Protein AF-A0A914WJ78-F1 (afdb_monomer_lite)

Sequence (385 aa):
MDYSAAFVPPYPIHLLKKVMAENLYALHQWLPALVMNLEGTVSNLEKRKKQIFIEKQQFTELQKCCQISENNERMIDTTLQELTLSYKSTSKEVSDLIKYLHLLRTSLNQGISCPTSEPTILLKLRDLWSNLLHLWRELVANSLLVSVQPSPIVQKDKSIETEVQLLIDAAIALPIIRCRIVNVCDVDALQSGRTTCGQLQSQGRIENDETPLIVKDGVLVSQQYDEKEKHLLLKHIGTRKKSNTAERSLVTELKCVILYEVIPSEDLHRALLGYTETIWAVSLPVVLITHGKQMIDALSTIIWDRAFGDTKQVDWSSLADLLKKTFAYVTGSAKRTLTDQDLQYLRGKLNGNGQTYSYAQFAKVNTWLEAKSRLIIKAAGNCAV

Organism: NCBI:txid2011161

pLDDT: mean 76.94, std 17.18, range [27.39, 95.69]

Secondary structure (DSSP, 8-state):
--GGGS----S-HHHHHHHHHHTHHHHHHHHHHHHHHHHHHHHHHHHHHHHHHHHHHHHHHHHHHHTTT---HHHHHHHHHHHHHHHHHHHHHHHHHHHHHHHHHHHHHTT---S---HHHHHHHHHHHHHHHHHHHHHHHT-EEEEEPPPSEEETTSEE--EEEE-S--TT--PEEEEEEEEHHHHHHHHTTSS-GGGPPPSEEEES-EEE-EEETTEEEEES--TTS--EEEEEEPPPP--SSS----GGG-EEEEEEEEEPPHHHHHHTTS--SPPEEEPSPEEEESSGGGHHHHHHHHHHHHHHTT-SEEEHHHHHHHHHHHHHHHHT-SS-PPPHHHHHHHHHHS---SSEEEHIIIIISTHHHHHHHHHHHHHHTTS--

Structure (mmCIF, N/CA/C/O backbone):
data_AF-A0A914WJ78-F1
#
_entry.id   AF-A0A914WJ78-F1
#
loop_
_atom_site.group_PDB
_atom_site.id
_atom_site.type_symbol
_atom_site.label_atom_id
_atom_site.label_alt_id
_atom_site.label_comp_id
_atom_site.label_asym_id
_atom_site.label_entity_id
_atom_site.label_seq_id
_atom_site.pdbx_PDB_ins_code
_atom_site.Cartn_x
_atom_site.Cartn_y
_atom_site.Cartn_z
_atom_site.occupancy
_atom_site.B_iso_or_equiv
_atom_site.auth_seq_id
_atom_site.auth_comp_id
_atom_site.auth_asym_id
_atom_site.auth_atom_id
_atom_site.pdbx_PDB_model_num
ATOM 1 N N . MET A 1 1 ? 16.212 -17.387 -23.288 1.00 30.89 1 MET A N 1
ATOM 2 C CA . MET A 1 1 ? 14.774 -17.155 -23.523 1.00 30.89 1 MET A CA 1
ATOM 3 C C . MET A 1 1 ? 14.672 -16.113 -24.615 1.00 30.89 1 MET A C 1
ATOM 5 O O . MET A 1 1 ? 15.115 -14.989 -24.403 1.00 30.89 1 MET A O 1
ATOM 9 N N . ASP A 1 2 ? 14.242 -16.533 -25.802 1.00 27.67 2 ASP A N 1
ATOM 10 C CA . ASP A 1 2 ? 14.119 -15.667 -26.972 1.00 27.67 2 ASP A CA 1
ATOM 11 C C . ASP A 1 2 ? 12.937 -14.712 -26.789 1.00 27.67 2 ASP A C 1
ATOM 13 O O . ASP A 1 2 ? 11.779 -15.093 -26.915 1.00 27.67 2 ASP A O 1
ATOM 17 N N . TYR A 1 3 ? 13.243 -13.447 -26.507 1.00 37.78 3 TYR A N 1
ATOM 18 C CA . TYR A 1 3 ? 12.277 -12.344 -26.478 1.00 37.78 3 TYR A CA 1
ATOM 19 C C . TYR A 1 3 ? 11.818 -11.922 -27.894 1.00 37.78 3 TYR A C 1
ATOM 21 O O . TYR A 1 3 ? 11.124 -10.919 -28.040 1.00 37.78 3 TYR A O 1
ATOM 29 N N . SER A 1 4 ? 12.215 -12.650 -28.949 1.00 35.28 4 SER A N 1
ATOM 30 C CA . SER A 1 4 ? 12.013 -12.251 -30.352 1.00 35.28 4 SER A CA 1
ATOM 31 C C . SER A 1 4 ? 10.565 -12.375 -30.833 1.00 35.28 4 SER A C 1
ATOM 33 O O . SER A 1 4 ? 10.175 -11.669 -31.756 1.00 35.28 4 SER A O 1
ATOM 35 N N . ALA A 1 5 ? 9.751 -13.228 -30.204 1.00 37.62 5 ALA A N 1
ATOM 36 C CA . ALA A 1 5 ? 8.389 -13.497 -30.666 1.00 37.62 5 ALA A CA 1
ATOM 37 C C . ALA A 1 5 ? 7.356 -12.438 -30.231 1.00 37.62 5 ALA A C 1
ATOM 39 O O . ALA A 1 5 ? 6.292 -12.343 -30.835 1.00 37.62 5 ALA A O 1
ATOM 40 N N . ALA A 1 6 ? 7.650 -11.631 -29.204 1.00 39.88 6 ALA A N 1
ATOM 41 C CA . ALA A 1 6 ? 6.710 -10.638 -28.665 1.00 39.88 6 ALA A CA 1
ATOM 42 C C . ALA A 1 6 ? 6.881 -9.230 -29.268 1.00 39.88 6 ALA A C 1
ATOM 44 O O . ALA A 1 6 ? 6.073 -8.343 -29.002 1.00 39.88 6 ALA A O 1
ATOM 45 N N . PHE A 1 7 ? 7.925 -9.016 -30.071 1.00 43.12 7 PHE A N 1
ATOM 46 C CA . PHE A 1 7 ? 8.308 -7.709 -30.596 1.00 43.12 7 PHE A CA 1
ATOM 47 C C . PHE A 1 7 ? 8.312 -7.753 -32.128 1.00 43.12 7 PHE A C 1
ATOM 49 O O . PHE A 1 7 ? 9.328 -8.046 -32.752 1.00 43.12 7 PHE A O 1
ATOM 56 N N . VAL A 1 8 ? 7.169 -7.464 -32.752 1.00 36.94 8 VAL A N 1
ATOM 57 C CA . VAL A 1 8 ? 7.116 -7.156 -34.190 1.00 36.94 8 VAL A CA 1
ATOM 58 C C . VAL A 1 8 ? 7.120 -5.630 -34.321 1.00 36.94 8 VAL A C 1
ATOM 60 O O . VAL A 1 8 ? 6.071 -5.008 -34.157 1.00 36.94 8 VAL A O 1
ATOM 63 N N . PRO A 1 9 ? 8.278 -4.973 -34.532 1.00 38.31 9 PRO A N 1
ATOM 64 C CA . PRO A 1 9 ? 8.302 -3.530 -34.725 1.00 38.31 9 PRO A CA 1
ATOM 65 C C . PRO A 1 9 ? 7.653 -3.161 -36.075 1.00 38.31 9 PRO A C 1
ATOM 67 O O . PRO A 1 9 ? 7.908 -3.834 -37.074 1.00 38.31 9 PRO A O 1
ATOM 70 N N . PRO A 1 10 ? 6.875 -2.064 -36.152 1.00 41.25 10 PRO A N 1
ATOM 71 C CA . PRO A 1 10 ? 6.220 -1.620 -37.387 1.00 41.25 10 PRO A CA 1
ATOM 72 C C . PRO A 1 10 ? 7.171 -0.894 -38.355 1.00 41.25 10 PRO A C 1
ATOM 74 O O . PRO A 1 10 ? 6.747 -0.431 -39.412 1.00 41.25 10 PRO A O 1
ATOM 77 N N . TYR A 1 11 ? 8.450 -0.741 -38.003 1.00 45.53 11 TYR A N 1
ATOM 78 C CA . TYR A 1 11 ? 9.374 0.092 -38.764 1.00 45.53 11 TYR A CA 1
ATOM 79 C C . TYR A 1 11 ? 10.111 -0.695 -39.851 1.00 45.53 11 TYR A C 1
ATOM 81 O O . TYR A 1 11 ? 10.552 -1.822 -39.610 1.00 45.53 11 TYR A O 1
ATOM 89 N N . PRO A 1 12 ? 10.325 -0.096 -41.037 1.00 45.78 12 PRO A N 1
ATOM 90 C CA . PRO A 1 12 ? 11.118 -0.696 -42.097 1.00 45.78 12 PRO A CA 1
ATOM 91 C C . PRO A 1 12 ? 12.593 -0.785 -41.672 1.00 45.78 12 PRO A C 1
ATOM 93 O O . PRO A 1 12 ? 13.399 0.099 -41.955 1.00 45.78 12 PRO A O 1
ATOM 96 N N . ILE A 1 13 ? 12.964 -1.885 -41.007 1.00 49.53 13 ILE A N 1
ATOM 97 C CA . ILE A 1 13 ? 14.334 -2.213 -40.560 1.00 49.53 13 ILE A CA 1
ATOM 98 C C . ILE A 1 13 ? 15.355 -2.061 -41.708 1.00 49.53 13 ILE A C 1
ATOM 100 O O . ILE A 1 13 ? 16.508 -1.702 -41.485 1.00 49.53 13 ILE A O 1
ATOM 104 N N . HIS A 1 14 ? 14.928 -2.271 -42.956 1.00 50.38 14 HIS A N 1
ATOM 105 C CA . HIS A 1 14 ? 15.750 -2.097 -44.154 1.00 50.38 14 HIS A CA 1
ATOM 106 C C . HIS A 1 14 ? 16.167 -0.637 -44.427 1.00 50.38 14 HIS A C 1
ATOM 108 O O . HIS A 1 14 ? 17.279 -0.412 -44.903 1.00 50.38 14 HIS A O 1
ATOM 114 N N . LEU A 1 15 ? 15.329 0.354 -44.095 1.00 48.84 15 LEU A N 1
ATOM 115 C CA . LEU A 1 15 ? 15.674 1.776 -44.228 1.00 48.84 15 LEU A CA 1
ATOM 116 C C . LEU A 1 15 ? 16.717 2.183 -43.178 1.00 48.84 15 LEU A C 1
ATOM 118 O O . LEU A 1 15 ? 17.685 2.868 -43.501 1.00 48.84 15 LEU A O 1
ATOM 122 N N . LEU A 1 16 ? 16.554 1.699 -41.940 1.00 52.62 16 LEU A N 1
ATOM 123 C CA . LEU A 1 16 ? 17.506 1.932 -40.850 1.00 52.62 16 LEU A CA 1
ATOM 124 C C . LEU A 1 16 ? 18.882 1.328 -41.175 1.00 52.62 16 LEU A C 1
ATOM 126 O O . LEU A 1 16 ? 19.903 1.977 -40.965 1.00 52.62 16 LEU A O 1
ATOM 130 N N . LYS A 1 17 ? 18.910 0.124 -41.768 1.00 53.97 17 LYS A N 1
ATOM 131 C CA . LYS A 1 17 ? 20.141 -0.532 -42.244 1.00 53.97 17 LYS A CA 1
ATOM 132 C C . LYS A 1 17 ? 20.901 0.319 -43.263 1.00 53.97 17 LYS A C 1
ATOM 134 O O . LYS A 1 17 ? 22.114 0.453 -43.140 1.00 53.97 17 LYS A O 1
ATOM 139 N N . LYS A 1 18 ? 20.201 0.908 -44.238 1.00 53.16 18 LYS A N 1
ATOM 140 C CA . LYS A 1 18 ? 20.818 1.750 -45.274 1.00 53.16 18 LYS A CA 1
ATOM 141 C C . LYS A 1 18 ? 21.421 3.031 -44.680 1.00 53.16 18 LYS A C 1
ATOM 143 O O . LYS A 1 18 ? 22.587 3.323 -44.921 1.00 53.16 18 LYS A O 1
ATOM 148 N N . VAL A 1 19 ? 20.668 3.722 -43.821 1.00 56.31 19 VAL A N 1
ATOM 149 C CA . VAL A 1 19 ? 21.112 4.966 -43.163 1.00 56.31 19 VAL A CA 1
ATOM 150 C C . VAL A 1 19 ? 22.275 4.727 -42.190 1.00 56.31 19 VAL A C 1
ATOM 152 O O . VAL A 1 19 ? 23.184 5.552 -42.107 1.00 56.31 19 VAL A O 1
ATOM 155 N N . MET A 1 20 ? 22.279 3.604 -41.464 1.00 58.72 20 MET A N 1
ATOM 156 C CA . MET A 1 20 ? 23.360 3.260 -40.532 1.00 58.72 20 MET A CA 1
ATOM 157 C C . MET A 1 20 ? 24.639 2.800 -41.245 1.00 58.72 20 MET A C 1
ATOM 159 O O . MET A 1 20 ? 25.729 3.134 -40.786 1.00 58.72 20 MET A O 1
ATOM 163 N N . ALA A 1 21 ? 24.525 2.072 -42.361 1.00 58.44 21 ALA A N 1
ATOM 164 C CA . ALA A 1 21 ? 25.679 1.630 -43.148 1.00 58.44 21 ALA A CA 1
ATOM 165 C C . ALA A 1 21 ? 26.411 2.805 -43.824 1.00 58.44 21 ALA A C 1
ATOM 167 O O . ALA A 1 21 ? 27.639 2.841 -43.828 1.00 58.44 21 ALA A O 1
ATOM 168 N N . GLU A 1 22 ? 25.670 3.796 -44.330 1.00 59.53 22 GLU A N 1
ATOM 169 C CA . GLU A 1 22 ? 26.228 5.007 -44.957 1.00 59.53 22 GLU A CA 1
ATOM 170 C C . GLU A 1 22 ? 26.907 5.950 -43.937 1.00 59.53 22 GLU A C 1
ATOM 172 O O . GLU A 1 22 ? 27.736 6.772 -44.317 1.00 59.53 22 GLU A O 1
ATOM 177 N N . ASN A 1 23 ? 26.624 5.796 -42.634 1.00 64.12 23 ASN A N 1
ATOM 178 C CA . ASN A 1 23 ? 27.107 6.671 -41.555 1.00 64.12 23 ASN A CA 1
ATOM 179 C C . ASN A 1 23 ? 27.957 5.952 -40.490 1.00 64.12 23 ASN A C 1
ATOM 181 O O . ASN A 1 23 ? 28.050 6.415 -39.353 1.00 64.12 23 ASN A O 1
ATOM 185 N N . LEU A 1 24 ? 28.605 4.835 -40.834 1.00 62.66 24 LEU A N 1
ATOM 186 C CA . LEU A 1 24 ? 29.384 3.995 -39.906 1.00 62.66 24 LEU A CA 1
ATOM 187 C C . LEU A 1 24 ? 30.406 4.768 -39.045 1.00 62.66 24 LEU A C 1
ATOM 189 O O . LEU A 1 24 ? 30.524 4.505 -37.849 1.00 62.66 24 LEU A O 1
ATOM 193 N N . TYR A 1 25 ? 31.106 5.752 -39.619 1.00 61.78 25 TYR A N 1
ATOM 194 C CA . TYR A 1 25 ? 32.067 6.591 -38.886 1.00 61.78 25 TYR A CA 1
ATOM 195 C C . TYR A 1 25 ? 31.389 7.532 -37.875 1.00 61.78 25 TYR A C 1
ATOM 197 O O . TYR A 1 25 ? 31.852 7.675 -36.743 1.00 61.78 25 TYR A O 1
ATOM 205 N N . ALA A 1 26 ? 30.255 8.133 -38.248 1.00 65.75 26 ALA A N 1
ATOM 206 C CA . ALA A 1 26 ? 29.467 8.970 -37.344 1.00 65.75 26 ALA A CA 1
ATOM 207 C C . ALA A 1 26 ? 28.836 8.134 -36.217 1.00 65.75 26 ALA A C 1
ATOM 209 O O . ALA A 1 26 ? 28.814 8.555 -35.063 1.00 65.75 26 ALA A O 1
ATOM 210 N N . LEU A 1 27 ? 28.396 6.913 -36.533 1.00 66.44 27 LEU A N 1
ATOM 211 C CA . LEU A 1 27 ? 27.857 5.957 -35.568 1.00 66.44 27 LEU A CA 1
ATOM 212 C C . LEU A 1 27 ? 28.932 5.538 -34.553 1.00 66.44 27 LEU A C 1
ATOM 214 O O . LEU A 1 27 ? 28.659 5.490 -33.357 1.00 66.44 27 LEU A O 1
ATOM 218 N N . HIS A 1 28 ? 30.170 5.333 -35.011 1.00 67.44 28 HIS A N 1
ATOM 219 C CA . HIS A 1 28 ? 31.320 5.044 -34.155 1.00 67.44 28 HIS A CA 1
ATOM 220 C C . HIS A 1 28 ? 31.648 6.182 -33.178 1.00 67.44 28 HIS A C 1
ATOM 222 O O . HIS A 1 28 ? 31.895 5.928 -32.003 1.00 67.44 28 HIS A O 1
ATOM 228 N N . GLN A 1 29 ? 31.624 7.439 -33.631 1.00 69.50 29 GLN A N 1
ATOM 229 C CA . GLN A 1 29 ? 31.848 8.588 -32.745 1.00 69.50 29 GLN A CA 1
ATOM 230 C C . GLN A 1 29 ? 30.689 8.813 -31.765 1.00 69.50 29 GLN A C 1
ATOM 232 O O . GLN A 1 29 ? 30.903 9.254 -30.637 1.00 69.50 29 GLN A O 1
ATOM 237 N N . TRP A 1 30 ? 29.460 8.502 -32.178 1.00 76.06 30 TRP A N 1
ATOM 238 C CA . TRP A 1 30 ? 28.266 8.760 -31.380 1.00 76.06 30 TRP A CA 1
ATOM 239 C C . TRP A 1 30 ? 27.996 7.687 -30.317 1.00 76.06 30 TRP A C 1
ATOM 241 O O . TRP A 1 30 ? 27.476 8.003 -29.248 1.00 76.06 30 TRP A O 1
ATOM 251 N N . LEU A 1 31 ? 28.366 6.427 -30.569 1.00 76.56 31 LEU A N 1
ATOM 252 C CA . LEU A 1 31 ? 28.016 5.302 -29.698 1.00 76.56 31 LEU A CA 1
ATOM 253 C C . LEU A 1 31 ? 28.578 5.418 -28.263 1.00 76.56 31 LEU A C 1
ATOM 255 O O . LEU A 1 31 ? 27.802 5.205 -27.330 1.00 76.56 31 LEU A O 1
ATOM 259 N N . PRO A 1 32 ? 29.848 5.808 -28.024 1.00 80.06 32 PRO A N 1
ATOM 260 C CA . PRO A 1 32 ? 30.349 6.026 -26.664 1.00 80.06 32 PRO A CA 1
ATOM 261 C C . PRO A 1 32 ? 29.607 7.150 -25.928 1.00 80.06 32 PRO A C 1
ATOM 263 O O . PRO A 1 32 ? 29.279 7.006 -24.751 1.00 80.06 32 PRO A O 1
ATOM 266 N N . ALA A 1 33 ? 29.294 8.248 -26.627 1.00 80.69 33 ALA A N 1
ATOM 267 C CA . ALA A 1 33 ? 28.544 9.370 -26.064 1.00 80.69 33 ALA A CA 1
ATOM 268 C C . ALA A 1 33 ? 27.097 8.973 -25.729 1.00 80.69 33 ALA A C 1
ATOM 270 O O . ALA A 1 33 ? 26.600 9.311 -24.655 1.00 80.69 33 ALA A O 1
ATOM 271 N N . LEU A 1 34 ? 26.442 8.200 -26.604 1.00 81.62 34 LEU A N 1
ATOM 272 C CA . LEU A 1 34 ? 25.131 7.616 -26.330 1.00 81.62 34 LEU A CA 1
ATOM 273 C C . LEU A 1 34 ? 25.183 6.738 -25.076 1.00 81.62 34 LEU A C 1
ATOM 275 O O . LEU A 1 34 ? 24.328 6.879 -24.209 1.00 81.62 34 LEU A O 1
ATOM 279 N N . VAL A 1 35 ? 26.172 5.846 -24.968 1.00 82.62 35 VAL A N 1
ATOM 280 C CA . VAL A 1 35 ? 26.301 4.941 -23.817 1.00 82.62 35 VAL A CA 1
ATOM 281 C C . VAL A 1 35 ? 26.496 5.719 -22.519 1.00 82.62 35 VAL A C 1
ATOM 283 O O . VAL A 1 35 ? 25.793 5.429 -21.556 1.00 82.62 35 VAL A O 1
ATOM 286 N N . MET A 1 36 ? 27.357 6.742 -22.492 1.00 83.19 36 MET A N 1
ATOM 287 C CA . MET A 1 36 ? 27.509 7.588 -21.299 1.00 83.19 36 MET A CA 1
ATOM 288 C C . MET A 1 36 ? 26.217 8.331 -20.938 1.00 83.19 36 MET A C 1
ATOM 290 O O . MET A 1 36 ? 25.848 8.399 -19.765 1.00 83.19 36 MET A O 1
ATOM 294 N N . ASN A 1 37 ? 25.494 8.853 -21.932 1.00 86.75 37 ASN A N 1
ATOM 295 C CA . ASN A 1 37 ? 24.208 9.506 -21.692 1.00 86.75 37 ASN A CA 1
ATOM 296 C C . ASN A 1 37 ? 23.173 8.517 -21.140 1.00 86.75 37 ASN A C 1
ATOM 298 O O . ASN A 1 37 ? 22.455 8.851 -20.202 1.00 86.75 37 ASN A O 1
ATOM 302 N N . LEU A 1 38 ? 23.125 7.292 -21.671 1.00 86.62 38 LEU A N 1
ATOM 303 C CA . LEU A 1 38 ? 22.247 6.234 -21.172 1.00 86.62 38 LEU A CA 1
ATOM 304 C C . LEU A 1 38 ? 22.615 5.810 -19.747 1.00 86.62 38 LEU A C 1
ATOM 306 O O . LEU A 1 38 ? 21.715 5.671 -18.927 1.00 86.62 38 LEU A O 1
ATOM 310 N N . GLU A 1 39 ? 23.903 5.656 -19.424 1.00 89.00 39 GLU A N 1
ATOM 311 C CA . GLU A 1 39 ? 24.378 5.399 -18.053 1.00 89.00 39 GLU A CA 1
ATOM 312 C C . GLU A 1 39 ? 23.882 6.497 -17.091 1.00 89.00 39 GLU A C 1
ATOM 314 O O . GLU A 1 39 ? 23.319 6.196 -16.033 1.00 89.00 39 GLU A O 1
ATOM 319 N N . GLY A 1 40 ? 24.001 7.770 -17.489 1.00 88.56 40 GLY A N 1
ATOM 320 C CA . GLY A 1 40 ? 23.481 8.908 -16.727 1.00 88.56 40 GLY A CA 1
ATOM 321 C C . GLY A 1 40 ? 21.958 8.878 -16.553 1.00 88.56 40 GLY A C 1
ATOM 322 O O . GLY A 1 40 ? 21.455 9.071 -15.442 1.00 88.56 40 GLY A O 1
ATOM 323 N N . THR A 1 41 ? 21.213 8.584 -17.621 1.00 91.19 41 THR A N 1
ATOM 324 C CA . THR A 1 41 ? 19.748 8.464 -17.579 1.00 91.19 41 THR A CA 1
ATOM 325 C C . THR A 1 41 ? 19.302 7.315 -16.679 1.00 91.19 41 THR A C 1
ATOM 327 O O . THR A 1 41 ? 18.433 7.515 -15.834 1.00 91.19 41 THR A O 1
ATOM 330 N N . VAL A 1 42 ? 19.929 6.138 -16.777 1.00 91.06 42 VAL A N 1
ATOM 331 C CA . VAL A 1 42 ? 19.626 4.978 -15.921 1.00 91.06 42 VAL A CA 1
ATOM 332 C C . VAL A 1 42 ? 19.887 5.301 -14.448 1.00 91.06 42 VAL A C 1
ATOM 334 O O . VAL A 1 42 ? 19.029 5.031 -13.609 1.00 91.06 42 VAL A O 1
ATOM 337 N N . SER A 1 43 ? 21.001 5.967 -14.128 1.00 92.56 43 SER A N 1
ATOM 338 C CA . SER A 1 43 ? 21.286 6.408 -12.755 1.00 92.56 43 SER A CA 1
ATOM 339 C C . SER A 1 43 ? 20.242 7.404 -12.226 1.00 92.56 43 SER A C 1
ATOM 341 O O . SER A 1 43 ? 19.845 7.351 -11.059 1.00 92.56 43 SER A O 1
ATOM 343 N N . ASN A 1 44 ? 19.747 8.306 -13.077 1.00 94.44 44 ASN A N 1
ATOM 344 C CA . ASN A 1 44 ? 18.675 9.229 -12.703 1.00 94.44 44 ASN A CA 1
ATOM 345 C C . ASN A 1 44 ? 17.332 8.508 -12.504 1.00 94.44 44 ASN A C 1
ATOM 347 O O . ASN A 1 44 ? 16.613 8.817 -11.551 1.00 94.44 44 ASN A O 1
ATOM 351 N N . LEU A 1 45 ? 17.015 7.520 -13.342 1.00 94.19 45 LEU A N 1
ATOM 352 C CA . LEU A 1 45 ? 15.822 6.681 -13.197 1.00 94.19 45 LEU A CA 1
ATOM 353 C C . LEU A 1 45 ? 15.867 5.844 -11.915 1.00 94.19 45 LEU A C 1
ATOM 355 O O . LEU A 1 45 ? 14.858 5.747 -11.221 1.00 94.19 45 LEU A O 1
ATOM 359 N N . GLU A 1 46 ? 17.034 5.324 -11.529 1.00 94.00 46 GLU A N 1
ATOM 360 C CA . GLU A 1 46 ? 17.231 4.659 -10.235 1.00 94.00 46 GLU A CA 1
ATOM 361 C C . GLU A 1 46 ? 16.913 5.578 -9.051 1.00 94.00 46 GLU A C 1
ATOM 363 O O . GLU A 1 46 ? 16.257 5.156 -8.093 1.00 94.00 46 GLU A O 1
ATOM 368 N N . LYS A 1 47 ? 17.359 6.840 -9.106 1.00 95.12 47 LYS A N 1
ATOM 369 C CA . LYS A 1 47 ? 17.060 7.838 -8.067 1.00 95.12 47 LYS A CA 1
ATOM 370 C C . LYS A 1 47 ? 15.565 8.148 -8.011 1.00 95.12 47 LYS A C 1
ATOM 372 O O . LYS A 1 47 ? 14.995 8.135 -6.922 1.00 95.12 47 LYS A O 1
ATOM 377 N N . ARG A 1 48 ? 14.921 8.358 -9.165 1.00 94.81 48 ARG A N 1
ATOM 378 C CA . ARG A 1 48 ? 13.467 8.585 -9.248 1.00 94.81 48 ARG A CA 1
ATOM 379 C C . ARG A 1 48 ? 12.672 7.390 -8.725 1.00 94.81 48 ARG A C 1
ATOM 381 O O . ARG A 1 48 ? 11.772 7.586 -7.921 1.00 94.81 48 ARG A O 1
ATOM 388 N N . LYS A 1 49 ? 13.047 6.155 -9.087 1.00 95.12 49 LYS A N 1
ATOM 389 C CA . LYS A 1 49 ? 12.436 4.926 -8.545 1.00 95.12 49 LYS A CA 1
ATOM 390 C C . LYS A 1 49 ? 12.490 4.911 -7.015 1.00 95.12 49 LYS A C 1
ATOM 392 O O . LYS A 1 49 ? 11.473 4.676 -6.370 1.00 95.12 49 LYS A O 1
ATOM 397 N N . LYS A 1 50 ? 13.668 5.168 -6.428 1.00 95.69 50 LYS A N 1
ATOM 398 C CA . LYS A 1 50 ? 13.837 5.214 -4.963 1.00 95.69 50 LYS A CA 1
ATOM 399 C C . LYS A 1 50 ? 12.925 6.264 -4.327 1.00 95.69 50 LYS A C 1
ATOM 401 O O . LYS A 1 50 ? 12.276 5.966 -3.331 1.00 95.69 50 LYS A O 1
ATOM 406 N N . GLN A 1 51 ? 12.849 7.449 -4.928 1.00 95.56 51 GLN A N 1
ATOM 407 C CA . GLN A 1 51 ? 11.986 8.530 -4.463 1.00 95.56 51 GLN A CA 1
ATOM 408 C C . GLN A 1 51 ? 10.498 8.139 -4.508 1.00 95.56 51 GLN A C 1
ATOM 410 O O . GLN A 1 51 ? 9.813 8.249 -3.498 1.00 95.56 51 GLN A O 1
ATOM 415 N N . ILE A 1 52 ? 10.031 7.570 -5.622 1.00 95.50 52 ILE A N 1
ATOM 416 C CA . ILE A 1 52 ? 8.654 7.073 -5.781 1.00 95.50 52 ILE A CA 1
ATOM 417 C C . ILE A 1 52 ? 8.312 6.015 -4.723 1.00 95.50 52 ILE A C 1
ATOM 419 O O . ILE A 1 52 ? 7.198 5.982 -4.204 1.00 95.50 52 ILE A O 1
ATOM 423 N N . PHE A 1 53 ? 9.252 5.128 -4.386 1.00 95.00 53 PHE A N 1
ATOM 424 C CA . PHE A 1 53 ? 9.010 4.091 -3.376 1.00 95.00 53 PHE A CA 1
ATOM 425 C C . PHE A 1 53 ? 8.889 4.685 -1.967 1.00 95.00 53 PHE A C 1
ATOM 427 O O . PHE A 1 53 ? 8.039 4.241 -1.196 1.00 95.00 53 PHE A O 1
ATOM 434 N N . ILE A 1 54 ? 9.680 5.717 -1.655 1.00 95.25 54 ILE A N 1
ATOM 435 C CA . ILE A 1 54 ? 9.548 6.480 -0.405 1.00 95.25 54 ILE A CA 1
ATOM 436 C C . ILE A 1 54 ? 8.188 7.187 -0.359 1.00 95.25 54 ILE A C 1
ATOM 438 O O . ILE A 1 54 ? 7.478 7.074 0.637 1.00 95.25 54 ILE A O 1
ATOM 442 N N . GLU A 1 55 ? 7.785 7.854 -1.440 1.00 94.31 55 GLU A N 1
ATOM 443 C CA . GLU A 1 55 ? 6.486 8.536 -1.542 1.00 94.31 55 GLU A CA 1
ATOM 444 C C . GLU A 1 55 ? 5.313 7.558 -1.393 1.00 94.31 55 GLU A C 1
ATOM 446 O O . GLU A 1 55 ? 4.360 7.837 -0.669 1.00 94.31 55 GLU A O 1
ATOM 451 N N . LYS A 1 56 ? 5.400 6.363 -1.991 1.00 94.25 56 LYS A N 1
ATOM 452 C CA . LYS A 1 56 ? 4.398 5.297 -1.818 1.00 94.25 56 LYS A CA 1
ATOM 453 C C . LYS A 1 56 ? 4.279 4.849 -0.355 1.00 94.25 56 LYS A C 1
ATOM 455 O O . LYS A 1 56 ? 3.170 4.615 0.137 1.00 94.25 56 LYS A O 1
ATOM 460 N N . GLN A 1 57 ? 5.403 4.740 0.355 1.00 93.12 57 GLN A N 1
ATOM 461 C CA . GLN A 1 57 ? 5.404 4.419 1.783 1.00 93.12 57 GLN A CA 1
ATOM 462 C C . GLN A 1 57 ? 4.781 5.554 2.608 1.00 93.12 57 GLN A C 1
ATOM 464 O O . GLN A 1 57 ? 3.946 5.294 3.472 1.00 93.12 57 GLN A O 1
ATOM 469 N N . GLN A 1 58 ? 5.127 6.808 2.308 1.00 93.25 58 GLN A N 1
ATOM 470 C CA . GLN A 1 58 ? 4.544 7.987 2.957 1.00 93.25 58 GLN A CA 1
ATOM 471 C C . GLN A 1 58 ? 3.035 8.089 2.715 1.00 93.25 58 GLN A C 1
ATOM 473 O O . GLN A 1 58 ? 2.290 8.371 3.649 1.00 93.25 58 GLN A O 1
ATOM 478 N N . PHE A 1 59 ? 2.572 7.791 1.501 1.00 94.88 59 PHE A N 1
ATOM 479 C CA . PHE A 1 59 ? 1.151 7.721 1.167 1.00 94.88 59 PHE A CA 1
ATOM 480 C C . PHE A 1 59 ? 0.420 6.665 2.009 1.00 94.88 59 PHE A C 1
ATOM 482 O O . PHE A 1 59 ? -0.647 6.932 2.558 1.00 94.88 59 PHE A O 1
ATOM 489 N N . THR A 1 60 ? 1.025 5.488 2.182 1.00 93.12 60 THR A N 1
ATOM 490 C CA . THR A 1 60 ? 0.466 4.415 3.020 1.00 93.12 60 THR A CA 1
ATOM 491 C C . THR A 1 60 ? 0.367 4.843 4.492 1.00 93.12 60 THR A C 1
ATOM 493 O O . THR A 1 60 ? -0.653 4.604 5.141 1.00 93.12 60 THR A O 1
ATOM 496 N N . GLU A 1 61 ? 1.386 5.526 5.024 1.00 91.38 61 GLU A N 1
ATOM 497 C CA . GLU A 1 61 ? 1.350 6.085 6.385 1.00 91.38 61 GLU A CA 1
ATOM 498 C C . GLU A 1 61 ? 0.342 7.241 6.519 1.00 91.38 61 GLU A C 1
ATOM 500 O O . GLU A 1 61 ? -0.343 7.344 7.536 1.00 91.38 61 GLU A O 1
ATOM 505 N N . LEU A 1 62 ? 0.158 8.064 5.484 1.00 92.25 62 LEU A N 1
ATOM 506 C CA . LEU A 1 62 ? -0.874 9.103 5.466 1.00 92.25 62 LEU A CA 1
ATOM 507 C C . LEU A 1 62 ? -2.280 8.489 5.542 1.00 92.25 62 LEU A C 1
ATOM 509 O O . LEU A 1 62 ? -3.088 8.898 6.380 1.00 92.25 62 LEU A O 1
ATOM 513 N N . GLN A 1 63 ? -2.560 7.462 4.730 1.00 92.75 63 GLN A N 1
ATOM 514 C CA . GLN A 1 63 ? -3.820 6.710 4.788 1.00 92.75 63 GLN A CA 1
ATOM 515 C C . GLN A 1 63 ? -4.041 6.092 6.176 1.00 92.75 63 GLN A C 1
ATOM 517 O O . GLN A 1 63 ? -5.149 6.117 6.714 1.00 92.75 63 GLN A O 1
ATOM 522 N N . LYS A 1 64 ? -2.977 5.561 6.785 1.00 91.44 64 LYS A N 1
ATOM 523 C CA . LYS A 1 64 ? -2.999 4.975 8.128 1.00 91.44 64 LYS A CA 1
ATOM 524 C C . LYS A 1 64 ? -3.375 5.997 9.200 1.00 91.44 64 LYS A C 1
ATOM 526 O O . LYS A 1 64 ? -4.256 5.705 10.007 1.00 91.44 64 LYS A O 1
ATOM 531 N N . CYS A 1 65 ? -2.763 7.181 9.183 1.00 87.50 65 CYS A N 1
ATOM 532 C CA . CYS A 1 65 ? -3.093 8.289 10.084 1.00 87.50 65 CYS A CA 1
ATOM 533 C C . CYS A 1 65 ? -4.537 8.770 9.890 1.00 87.50 65 CYS A C 1
ATOM 535 O O . CYS A 1 65 ? -5.238 9.053 10.867 1.00 87.50 65 CYS A O 1
ATOM 537 N N . CYS A 1 66 ? -5.021 8.795 8.645 1.00 87.44 66 CYS A N 1
ATOM 538 C CA . CYS A 1 66 ? -6.382 9.244 8.364 1.00 87.44 66 CYS A CA 1
ATOM 539 C C . CYS A 1 66 ? -7.468 8.309 8.924 1.00 87.44 66 CYS A C 1
ATOM 541 O O . CYS A 1 66 ? -8.573 8.743 9.233 1.00 87.44 66 CYS A O 1
ATOM 543 N N . GLN A 1 67 ? -7.150 7.028 9.135 1.00 86.31 67 GLN A N 1
ATOM 544 C CA . GLN A 1 67 ? -8.082 6.071 9.741 1.00 86.31 67 GLN A CA 1
ATOM 545 C C . GLN A 1 67 ? -8.194 6.189 11.275 1.00 86.31 67 GLN A C 1
ATOM 547 O O . GLN A 1 67 ? -9.081 5.560 11.853 1.00 86.31 67 GLN A O 1
ATOM 552 N N . ILE A 1 68 ? -7.316 6.950 11.951 1.00 80.62 68 ILE A N 1
ATOM 553 C CA . ILE A 1 68 ? -7.286 7.019 13.429 1.00 80.62 68 ILE A CA 1
ATOM 554 C C . ILE A 1 68 ? -7.280 8.425 14.036 1.00 80.62 68 ILE A C 1
ATOM 556 O O . ILE A 1 68 ? -7.608 8.559 15.221 1.00 80.62 68 ILE A O 1
ATOM 560 N N . SER A 1 69 ? -6.873 9.453 13.288 1.00 73.88 69 SER A N 1
ATOM 561 C CA . SER A 1 69 ? -6.587 10.765 13.881 1.00 73.88 69 SER A CA 1
ATOM 562 C C . SER A 1 69 ? -6.910 11.983 13.028 1.00 73.88 69 SER A C 1
ATOM 564 O O . SER A 1 69 ? -7.116 13.052 13.598 1.00 73.88 69 SER A O 1
ATOM 566 N N . GLU A 1 70 ? -6.915 11.872 11.702 1.00 73.31 70 GLU A N 1
ATOM 567 C CA . GLU A 1 70 ? -6.964 13.038 10.812 1.00 73.31 70 GLU A CA 1
ATOM 568 C C . GLU A 1 70 ? -7.983 12.819 9.695 1.00 73.31 70 GLU A C 1
ATOM 570 O O . GLU A 1 70 ? -8.066 11.734 9.141 1.00 73.31 70 GLU A O 1
ATOM 575 N N . ASN A 1 71 ? -8.760 13.843 9.340 1.00 71.88 71 ASN A N 1
ATOM 576 C CA . ASN A 1 71 ? -9.543 13.799 8.109 1.00 71.88 71 ASN A CA 1
ATOM 577 C C . ASN A 1 71 ? -8.855 14.677 7.058 1.00 71.88 71 ASN A C 1
ATOM 579 O O . ASN A 1 71 ? -9.119 15.875 6.980 1.00 71.88 71 ASN A O 1
ATOM 583 N N . ASN A 1 72 ? -7.929 14.079 6.306 1.00 78.69 72 ASN A N 1
ATOM 584 C CA . ASN A 1 72 ? -7.100 14.758 5.307 1.00 78.69 72 ASN A CA 1
ATOM 585 C C . ASN A 1 72 ? -7.344 14.207 3.891 1.00 78.69 72 ASN A C 1
ATOM 587 O O . ASN A 1 72 ? -6.401 14.053 3.117 1.00 78.69 72 ASN A O 1
ATOM 591 N N . GLU A 1 73 ? -8.605 13.939 3.532 1.00 80.31 73 GLU A N 1
ATOM 592 C CA . GLU A 1 73 ? -9.001 13.429 2.203 1.00 80.31 73 GLU A CA 1
ATOM 593 C C . GLU A 1 73 ? -8.349 14.213 1.049 1.00 80.31 73 GLU A C 1
ATOM 595 O O . GLU A 1 73 ? -7.714 13.625 0.181 1.00 80.31 73 GLU A O 1
ATOM 600 N N . ARG A 1 74 ? -8.358 15.554 1.101 1.00 84.81 74 ARG A N 1
ATOM 601 C CA . ARG A 1 74 ? -7.726 16.393 0.063 1.00 84.81 74 ARG A CA 1
ATOM 602 C C . ARG A 1 74 ? -6.222 16.161 -0.085 1.00 84.81 74 ARG A C 1
ATOM 604 O O . ARG A 1 74 ? -5.690 16.246 -1.191 1.00 84.81 74 ARG A O 1
ATOM 611 N N . MET A 1 75 ? -5.527 15.932 1.029 1.00 88.06 75 MET A N 1
ATOM 612 C CA . MET A 1 75 ? -4.089 15.672 1.008 1.00 88.06 75 MET A CA 1
ATOM 613 C C . MET A 1 75 ? -3.817 14.288 0.419 1.00 88.06 75 MET A C 1
ATOM 615 O O . MET A 1 75 ? -2.920 14.168 -0.407 1.00 88.06 75 MET A O 1
ATOM 619 N N . ILE A 1 76 ? -4.626 13.281 0.777 1.00 89.25 76 ILE A N 1
ATOM 620 C CA . ILE A 1 76 ? -4.562 11.938 0.181 1.00 89.25 76 ILE A CA 1
ATOM 621 C C . ILE A 1 76 ? -4.731 12.031 -1.335 1.00 89.25 76 ILE A C 1
ATOM 623 O O . ILE A 1 76 ? -3.886 11.511 -2.060 1.00 89.25 76 ILE A O 1
ATOM 627 N N . ASP A 1 77 ? -5.763 12.730 -1.808 1.00 89.81 77 ASP A N 1
ATOM 628 C CA . ASP A 1 77 ? -6.043 12.864 -3.241 1.00 89.81 77 ASP A CA 1
ATOM 629 C C . ASP A 1 77 ? -4.889 13.548 -3.982 1.00 89.81 77 ASP A C 1
ATOM 631 O O . ASP A 1 77 ? -4.452 13.080 -5.035 1.00 89.81 77 ASP A O 1
ATOM 635 N N . THR A 1 78 ? -4.351 14.627 -3.406 1.00 92.38 78 THR A N 1
ATOM 636 C CA . THR A 1 78 ? -3.227 15.372 -3.994 1.00 92.38 78 THR A CA 1
ATOM 637 C C . THR A 1 78 ? -1.976 14.495 -4.077 1.00 92.38 78 THR A C 1
ATOM 639 O O . THR A 1 78 ? -1.386 14.356 -5.149 1.00 92.38 78 THR A O 1
ATOM 642 N N . THR A 1 79 ? -1.606 13.828 -2.979 1.00 92.88 79 THR A N 1
ATOM 643 C CA . THR A 1 79 ? -0.445 12.929 -2.946 1.00 92.88 79 THR A CA 1
ATOM 644 C C . THR A 1 79 ? -0.625 11.734 -3.886 1.00 92.88 79 THR A C 1
ATOM 646 O O . THR A 1 79 ? 0.327 11.332 -4.553 1.00 92.88 79 THR A O 1
ATOM 649 N N . LEU A 1 80 ? -1.838 11.180 -3.995 1.00 93.44 80 LEU A N 1
ATOM 650 C CA . LEU A 1 80 ? -2.137 10.086 -4.922 1.00 93.44 80 LEU A CA 1
ATOM 651 C C . LEU A 1 80 ? -1.947 10.518 -6.381 1.00 93.44 80 LEU A C 1
ATOM 653 O O . LEU A 1 80 ? -1.365 9.770 -7.172 1.00 93.44 80 LEU A O 1
ATOM 657 N N . GLN A 1 81 ? -2.408 11.718 -6.742 1.00 91.62 81 GLN A N 1
ATOM 658 C CA . GLN A 1 81 ? -2.234 12.271 -8.087 1.00 91.62 81 GLN A CA 1
ATOM 659 C C . GLN A 1 81 ? -0.754 12.491 -8.421 1.00 91.62 81 GLN A C 1
ATOM 661 O O . GLN A 1 81 ? -0.295 12.037 -9.472 1.00 91.62 81 GLN A O 1
ATOM 666 N N . GLU A 1 82 ? 0.005 13.122 -7.524 1.00 93.38 82 GLU A N 1
ATOM 667 C CA . GLU A 1 82 ? 1.447 13.353 -7.693 1.00 93.38 82 GLU A CA 1
ATOM 668 C C . GLU A 1 82 ? 2.216 12.036 -7.858 1.00 93.38 82 GLU A C 1
ATOM 670 O O . GLU A 1 82 ? 2.974 11.871 -8.822 1.00 93.38 82 GLU A O 1
ATOM 675 N N . LEU A 1 83 ? 1.947 11.063 -6.979 1.00 94.38 83 LEU A N 1
ATOM 676 C CA . LEU A 1 83 ? 2.543 9.731 -7.041 1.00 94.38 83 LEU A CA 1
ATOM 677 C C . LEU A 1 83 ? 2.210 9.042 -8.368 1.00 94.38 83 LEU A C 1
ATOM 679 O O . LEU A 1 83 ? 3.098 8.503 -9.027 1.00 94.38 83 LEU A O 1
ATOM 683 N N . THR A 1 84 ? 0.947 9.095 -8.797 1.00 92.38 84 THR A N 1
ATOM 684 C CA . THR A 1 84 ? 0.491 8.493 -10.058 1.00 92.38 84 THR A CA 1
ATOM 685 C C . THR A 1 84 ? 1.208 9.092 -11.264 1.00 92.38 84 THR A C 1
ATOM 687 O O . THR A 1 84 ? 1.668 8.353 -12.138 1.00 92.38 84 THR A O 1
ATOM 690 N N . LEU A 1 85 ? 1.325 10.420 -11.323 1.00 92.00 85 LEU A N 1
ATOM 691 C CA . LEU A 1 85 ? 2.001 11.118 -12.418 1.00 92.00 85 LEU A CA 1
ATOM 692 C C . LEU A 1 85 ? 3.494 10.778 -12.462 1.00 92.00 85 LEU A C 1
ATOM 694 O O . LEU A 1 85 ? 4.019 10.439 -13.528 1.00 92.00 85 LEU A O 1
ATOM 698 N N . SER A 1 86 ? 4.161 10.811 -11.306 1.00 93.25 86 SER A N 1
ATOM 699 C CA . SER A 1 86 ? 5.580 10.466 -11.168 1.00 93.25 86 SER A CA 1
ATOM 700 C C . SER A 1 86 ? 5.855 9.023 -11.613 1.00 93.25 86 SER A C 1
ATOM 702 O O . SER A 1 86 ? 6.773 8.761 -12.403 1.00 93.25 86 SER A O 1
ATOM 704 N N . TYR A 1 87 ? 4.992 8.092 -11.193 1.00 94.12 87 TYR A N 1
ATOM 705 C CA . TYR A 1 87 ? 5.074 6.677 -11.543 1.00 94.12 87 TYR A CA 1
ATOM 706 C C . TYR A 1 87 ? 4.880 6.428 -13.038 1.00 94.12 87 TYR A C 1
ATOM 708 O O . TYR A 1 87 ? 5.688 5.742 -13.673 1.00 94.12 87 TYR A O 1
ATOM 716 N N . LYS A 1 88 ? 3.825 7.001 -13.628 1.00 90.31 88 LYS A N 1
ATOM 717 C CA . LYS A 1 88 ? 3.523 6.851 -15.057 1.00 90.31 88 LYS A CA 1
ATOM 718 C C . LYS A 1 88 ? 4.627 7.422 -15.934 1.00 90.31 88 LYS A C 1
ATOM 720 O O . LYS A 1 88 ? 5.056 6.763 -16.874 1.00 90.31 88 LYS A O 1
ATOM 725 N N . SER A 1 89 ? 5.112 8.618 -15.606 1.00 91.50 89 SER A N 1
ATOM 726 C CA . SER A 1 89 ? 6.201 9.260 -16.346 1.00 91.50 89 SER A CA 1
ATOM 727 C C . SER A 1 89 ? 7.469 8.400 -16.321 1.00 91.50 89 SER A C 1
ATOM 729 O O . SER A 1 89 ? 8.019 8.063 -17.369 1.00 91.50 89 SER A O 1
ATOM 731 N N . THR A 1 90 ? 7.868 7.941 -15.130 1.00 93.38 90 THR A N 1
ATOM 732 C CA . THR A 1 90 ? 9.078 7.124 -14.950 1.00 93.38 90 THR A CA 1
ATOM 733 C C . THR A 1 90 ? 8.953 5.752 -15.615 1.00 93.38 90 THR A C 1
ATOM 735 O O . THR A 1 90 ? 9.870 5.315 -16.306 1.00 93.38 90 THR A O 1
ATOM 738 N N . SER A 1 91 ? 7.818 5.067 -15.449 1.00 91.12 91 SER A N 1
ATOM 739 C CA . SER A 1 91 ? 7.586 3.756 -16.072 1.00 91.12 91 SER A CA 1
ATOM 740 C C . SER A 1 91 ? 7.538 3.841 -17.597 1.00 91.12 91 SER A C 1
ATOM 742 O O . SER A 1 91 ? 8.121 2.988 -18.267 1.00 91.12 91 SER A O 1
ATOM 744 N N . LYS A 1 92 ? 6.931 4.893 -18.160 1.00 89.12 92 LYS A N 1
ATOM 745 C CA . LYS A 1 92 ? 6.942 5.144 -19.604 1.00 89.12 92 LYS A CA 1
ATOM 746 C C . LYS A 1 92 ? 8.360 5.369 -20.127 1.00 89.12 92 LYS A C 1
ATOM 748 O O . LYS A 1 92 ? 8.743 4.723 -21.098 1.00 89.12 92 LYS A O 1
ATOM 753 N N . GLU A 1 93 ? 9.151 6.207 -19.455 1.00 91.31 93 GLU A N 1
ATOM 754 C CA . GLU A 1 93 ? 10.548 6.468 -19.827 1.00 91.31 93 GLU A CA 1
ATOM 755 C C . GLU A 1 93 ? 11.391 5.179 -19.802 1.00 91.31 93 GLU A C 1
ATOM 757 O O . GLU A 1 93 ? 12.092 4.881 -20.770 1.00 91.31 93 GLU A O 1
ATOM 762 N N . VAL A 1 94 ? 11.262 4.358 -18.751 1.00 91.62 94 VAL A N 1
ATOM 763 C CA . VAL A 1 94 ? 11.943 3.052 -18.657 1.00 91.62 94 VAL A CA 1
ATOM 764 C C . VAL A 1 94 ? 11.492 2.108 -19.772 1.00 91.62 94 VAL A C 1
ATOM 766 O O . VAL A 1 94 ? 12.334 1.495 -20.430 1.00 91.62 94 VAL A O 1
ATOM 769 N N . SER A 1 95 ? 10.179 1.995 -20.001 1.00 87.69 95 SER A N 1
ATOM 770 C CA . SER A 1 95 ? 9.619 1.143 -21.054 1.00 87.69 95 SER A CA 1
ATOM 771 C C . SER A 1 95 ? 10.185 1.539 -22.412 1.00 87.69 95 SER A C 1
ATOM 773 O O . SER A 1 95 ? 10.756 0.696 -23.100 1.00 87.69 95 SER A O 1
ATOM 775 N N . ASP A 1 96 ? 10.108 2.820 -22.774 1.00 87.94 96 ASP A N 1
ATOM 776 C CA . ASP A 1 96 ? 10.568 3.324 -24.066 1.00 87.94 96 ASP A CA 1
ATOM 777 C C . ASP A 1 96 ? 12.076 3.116 -24.257 1.00 87.94 96 ASP A C 1
ATOM 779 O O . ASP A 1 96 ? 12.488 2.637 -25.315 1.00 87.94 96 ASP A O 1
ATOM 783 N N . LEU A 1 97 ? 12.901 3.347 -23.227 1.00 89.31 97 LEU A N 1
ATOM 784 C CA . LEU A 1 97 ? 14.338 3.044 -23.272 1.00 89.31 97 LEU A CA 1
ATOM 785 C C . LEU A 1 97 ? 14.626 1.559 -23.515 1.00 89.31 97 LEU A C 1
ATOM 787 O O . LEU A 1 97 ? 15.531 1.234 -24.288 1.00 89.31 97 LEU A O 1
ATOM 791 N N . ILE A 1 98 ? 13.847 0.653 -22.916 1.00 87.81 98 ILE A N 1
ATOM 792 C CA . ILE A 1 98 ? 13.953 -0.781 -23.207 1.00 87.81 98 ILE A CA 1
ATOM 793 C C . ILE A 1 98 ? 13.606 -1.042 -24.676 1.00 87.81 98 ILE A C 1
ATOM 795 O O . ILE A 1 98 ? 14.359 -1.731 -25.362 1.00 87.81 98 ILE A O 1
ATOM 799 N N . LYS A 1 99 ? 12.530 -0.458 -25.218 1.00 84.81 99 LYS A N 1
ATOM 800 C CA . LYS A 1 99 ? 12.187 -0.641 -26.645 1.00 84.81 99 LYS A CA 1
ATOM 801 C C . LYS A 1 99 ? 13.312 -0.138 -27.558 1.00 84.81 99 LYS A C 1
ATOM 803 O O . LYS A 1 99 ? 13.696 -0.839 -28.497 1.00 84.81 99 LYS A O 1
ATOM 808 N N . TYR A 1 100 ? 13.887 1.031 -27.262 1.00 84.50 100 TYR A N 1
ATOM 809 C CA . TYR A 1 100 ? 14.992 1.604 -28.036 1.00 84.50 100 TYR A CA 1
ATOM 810 C C . TYR A 1 100 ? 16.262 0.751 -27.974 1.00 84.50 100 TYR A C 1
ATOM 812 O O . TYR A 1 100 ? 16.862 0.477 -29.013 1.00 84.50 100 TYR A O 1
ATOM 820 N N . LEU A 1 101 ? 16.662 0.275 -26.791 1.00 82.81 101 LEU A N 1
ATOM 821 C CA . LEU A 1 101 ? 17.829 -0.603 -26.666 1.00 82.81 101 LEU A CA 1
ATOM 822 C C . LEU A 1 101 ? 17.616 -1.957 -27.343 1.00 82.81 101 LEU A C 1
ATOM 824 O O . LEU A 1 101 ? 18.562 -2.521 -27.896 1.00 82.81 101 LEU A O 1
ATOM 828 N N . HIS A 1 102 ? 16.385 -2.471 -27.343 1.00 82.38 102 HIS A N 1
ATOM 829 C CA . HIS A 1 102 ? 16.054 -3.697 -28.060 1.00 82.38 102 HIS A CA 1
ATOM 830 C C . HIS A 1 102 ? 16.234 -3.507 -29.571 1.00 82.38 102 HIS A C 1
ATOM 832 O O . HIS A 1 102 ? 16.868 -4.332 -30.235 1.00 82.38 102 HIS A O 1
ATOM 838 N N . LEU A 1 103 ? 15.734 -2.388 -30.107 1.00 81.56 103 LEU A N 1
ATOM 839 C CA . LEU A 1 103 ? 15.908 -2.005 -31.509 1.00 81.56 103 LEU A CA 1
ATOM 840 C C . LEU A 1 103 ? 17.394 -1.837 -31.871 1.00 81.56 103 LEU A C 1
ATOM 842 O O . LEU A 1 103 ? 17.847 -2.334 -32.903 1.00 81.56 103 LEU A O 1
ATOM 846 N N . LEU A 1 104 ? 18.175 -1.183 -31.006 1.00 78.00 104 LEU A N 1
ATOM 847 C CA . LEU A 1 104 ? 19.617 -1.013 -31.193 1.00 78.00 104 LEU A CA 1
ATOM 848 C C . LEU A 1 104 ? 20.322 -2.378 -31.246 1.00 78.00 104 LEU A C 1
ATOM 850 O O . LEU A 1 104 ? 21.071 -2.662 -32.179 1.00 78.00 104 LEU A O 1
ATOM 854 N N . ARG A 1 105 ? 20.042 -3.257 -30.276 1.00 76.19 105 ARG A N 1
ATOM 855 C CA . ARG A 1 105 ? 20.648 -4.592 -30.181 1.00 76.19 105 ARG A CA 1
ATOM 856 C C . ARG A 1 105 ? 20.299 -5.478 -31.376 1.00 76.19 105 ARG A C 1
ATOM 858 O O . ARG A 1 105 ? 21.172 -6.163 -31.903 1.00 76.19 105 ARG A O 1
ATOM 865 N N . THR A 1 106 ? 19.037 -5.482 -31.802 1.00 75.25 106 THR A N 1
ATOM 866 C CA . THR A 1 106 ? 18.594 -6.251 -32.978 1.00 75.25 106 THR A CA 1
ATOM 867 C C . THR A 1 106 ? 19.244 -5.736 -34.261 1.00 75.25 106 THR A C 1
ATOM 869 O O . THR A 1 106 ? 19.688 -6.545 -35.075 1.00 75.25 106 THR A O 1
ATOM 872 N N . SER A 1 107 ? 19.399 -4.417 -34.403 1.00 71.69 107 SER A N 1
ATOM 873 C CA . SER A 1 107 ? 20.090 -3.801 -35.544 1.00 71.69 107 SER A CA 1
ATOM 874 C C . SER A 1 107 ? 21.582 -4.159 -35.588 1.00 71.69 107 SER A C 1
ATOM 876 O O . SER A 1 107 ? 22.096 -4.491 -36.656 1.00 71.69 107 SER A O 1
ATOM 878 N N . LEU A 1 108 ? 22.262 -4.171 -34.434 1.00 70.00 108 LEU A N 1
ATOM 879 C CA . LEU A 1 108 ? 23.673 -4.567 -34.322 1.00 70.00 108 LEU A CA 1
ATOM 880 C C . LEU A 1 108 ? 23.894 -6.063 -34.618 1.00 70.00 108 LEU A C 1
ATOM 882 O O . LEU A 1 108 ? 24.839 -6.417 -35.317 1.00 70.00 108 LEU A O 1
ATOM 886 N N . ASN A 1 109 ? 23.005 -6.944 -34.148 1.00 67.44 109 ASN A N 1
ATOM 887 C CA . ASN A 1 109 ? 23.125 -8.394 -34.352 1.00 67.44 109 ASN A CA 1
ATOM 888 C C . ASN A 1 109 ? 22.823 -8.850 -35.794 1.00 67.44 109 ASN A C 1
ATOM 890 O O . ASN A 1 109 ? 23.299 -9.903 -36.209 1.00 67.44 109 ASN A O 1
ATOM 894 N N . GLN A 1 110 ? 22.035 -8.094 -36.567 1.00 64.12 110 GLN A N 1
ATOM 895 C CA . GLN A 1 110 ? 21.613 -8.463 -37.930 1.00 64.12 110 GLN A CA 1
ATOM 896 C C . GLN A 1 110 ? 22.561 -7.983 -39.049 1.00 64.12 110 GLN A C 1
ATOM 898 O O . GLN A 1 110 ? 22.130 -7.834 -40.198 1.00 64.12 110 GLN A O 1
ATOM 903 N N . GLY A 1 111 ? 23.843 -7.763 -38.743 1.00 53.88 111 GLY A N 1
ATOM 904 C CA . GLY A 1 111 ? 24.884 -7.618 -39.766 1.00 53.88 111 GLY A CA 1
ATOM 905 C C . GLY A 1 111 ? 25.233 -6.190 -40.185 1.00 53.88 111 GLY A C 1
ATOM 906 O O . GLY A 1 111 ? 25.771 -6.004 -41.273 1.00 53.88 111 GLY A O 1
ATOM 907 N N . ILE A 1 112 ? 25.006 -5.178 -39.339 1.00 52.97 112 ILE A N 1
ATOM 908 C CA . ILE A 1 112 ? 25.845 -3.976 -39.433 1.00 52.97 112 ILE A CA 1
ATOM 909 C C . ILE A 1 112 ? 27.216 -4.412 -38.912 1.00 52.97 112 ILE A C 1
ATOM 911 O O . ILE A 1 112 ? 27.431 -4.454 -37.702 1.00 52.97 112 ILE A O 1
ATOM 915 N N . SER A 1 113 ? 28.128 -4.799 -39.808 1.00 49.41 113 SER A N 1
ATOM 916 C CA . SER A 1 113 ? 29.546 -4.953 -39.473 1.00 49.41 113 SER A CA 1
ATOM 917 C C . SER A 1 113 ? 30.082 -3.585 -39.065 1.00 49.41 113 SER A C 1
ATOM 919 O O . SER A 1 113 ? 30.664 -2.868 -39.871 1.00 49.41 113 SER A O 1
ATOM 921 N N . CYS A 1 114 ? 29.842 -3.190 -37.815 1.00 47.66 114 CYS A N 1
ATOM 922 C CA . CYS A 1 114 ? 30.593 -2.120 -37.193 1.00 47.66 114 CYS A CA 1
ATOM 923 C C . CYS A 1 114 ? 32.042 -2.627 -37.121 1.00 47.66 114 CYS A C 1
ATOM 925 O O . CYS A 1 114 ? 32.266 -3.663 -36.490 1.00 47.66 114 CYS A O 1
ATOM 927 N N . PRO A 1 115 ? 33.022 -1.967 -37.766 1.00 47.00 115 PRO A N 1
ATOM 928 C CA . PRO A 1 115 ? 34.417 -2.409 -37.759 1.00 47.00 115 PRO A CA 1
ATOM 929 C C . PRO A 1 115 ? 35.056 -2.401 -36.367 1.00 47.00 115 PRO A C 1
ATOM 931 O O . PRO A 1 115 ? 36.211 -2.788 -36.223 1.00 47.00 115 PRO A O 1
ATOM 934 N N . THR A 1 116 ? 34.331 -1.967 -35.339 1.00 47.31 116 THR A N 1
ATOM 935 C CA . THR A 1 116 ? 34.864 -1.811 -33.997 1.00 47.31 116 THR A CA 1
ATOM 936 C C . THR A 1 116 ? 34.158 -2.751 -33.039 1.00 47.31 116 THR A C 1
ATOM 938 O O . THR A 1 116 ? 33.239 -2.405 -32.298 1.00 47.31 116 THR A O 1
ATOM 941 N N . SER A 1 117 ? 34.662 -3.975 -33.019 1.00 51.84 117 SER A N 1
ATOM 942 C CA . SER A 1 117 ? 34.756 -4.777 -31.812 1.00 51.84 117 SER A CA 1
ATOM 943 C C . SER A 1 117 ? 35.637 -4.057 -30.780 1.00 51.84 117 SER A C 1
ATOM 945 O O . SER A 1 117 ? 36.757 -4.482 -30.518 1.00 51.84 117 SER A O 1
ATOM 947 N N . GLU A 1 118 ? 35.142 -2.975 -30.173 1.00 57.69 118 GLU A N 1
ATOM 948 C CA . GLU A 1 118 ? 35.488 -2.733 -28.775 1.00 57.69 118 GLU A CA 1
ATOM 949 C C . GLU A 1 118 ? 34.516 -3.581 -27.946 1.00 57.69 118 GLU A C 1
ATOM 951 O O . GLU A 1 118 ? 33.365 -3.175 -27.744 1.00 57.69 118 GLU A O 1
ATOM 956 N N . PRO A 1 119 ? 34.923 -4.782 -27.486 1.00 64.62 119 PRO A N 1
ATOM 957 C CA . PRO A 1 119 ? 34.061 -5.650 -26.681 1.00 64.62 119 PRO A CA 1
ATOM 958 C C . PRO A 1 119 ? 33.477 -4.909 -25.469 1.00 64.62 119 PRO A C 1
ATOM 960 O O . PRO A 1 119 ? 32.365 -5.201 -25.039 1.00 64.62 119 PRO A O 1
ATOM 963 N N . THR A 1 120 ? 34.177 -3.885 -24.982 1.00 73.75 120 THR A N 1
ATOM 964 C CA . THR A 1 120 ? 33.772 -2.987 -23.900 1.00 73.75 120 THR A CA 1
ATOM 965 C C . THR A 1 120 ? 32.416 -2.309 -24.129 1.00 73.75 120 THR A C 1
ATOM 967 O O . THR A 1 120 ? 31.606 -2.260 -23.207 1.00 73.75 120 THR A O 1
ATOM 970 N N . ILE A 1 121 ? 32.114 -1.817 -25.337 1.00 74.38 121 ILE A N 1
ATOM 971 C CA . ILE A 1 121 ? 30.861 -1.083 -25.603 1.00 74.38 121 ILE A CA 1
ATOM 972 C C . ILE A 1 121 ? 29.662 -2.038 -25.645 1.00 74.38 121 ILE A C 1
ATOM 974 O O . ILE A 1 121 ? 28.604 -1.743 -25.086 1.00 74.38 121 ILE A O 1
ATOM 978 N N . LEU A 1 122 ? 29.827 -3.210 -26.262 1.00 75.56 122 LEU A N 1
ATOM 979 C CA . LEU A 1 122 ? 28.785 -4.241 -26.295 1.00 75.56 122 LEU A CA 1
ATOM 980 C C . LEU A 1 122 ? 28.493 -4.794 -24.894 1.00 75.56 122 LEU A C 1
ATOM 982 O O . LEU A 1 122 ? 27.331 -5.043 -24.566 1.00 75.56 122 LEU A O 1
ATOM 986 N N . LEU A 1 123 ? 29.528 -4.947 -24.060 1.00 80.62 123 LEU A N 1
ATOM 987 C CA . LEU A 1 123 ? 29.372 -5.307 -22.650 1.00 80.62 123 LEU A CA 1
ATOM 988 C C . LEU A 1 123 ? 28.586 -4.229 -21.893 1.00 80.62 123 LEU A C 1
ATOM 990 O O . LEU A 1 123 ? 27.576 -4.555 -21.277 1.00 80.62 123 LEU A O 1
ATOM 994 N N . LYS A 1 124 ? 28.952 -2.949 -22.040 1.00 83.50 124 LYS A N 1
ATOM 995 C CA . LYS A 1 124 ? 28.216 -1.829 -21.426 1.00 83.50 124 LYS A CA 1
ATOM 996 C C . LYS A 1 124 ? 26.746 -1.780 -21.847 1.00 83.50 124 LYS A C 1
ATOM 998 O O . LYS A 1 124 ? 25.874 -1.611 -21.003 1.00 83.50 124 LYS A O 1
ATOM 1003 N N . LEU A 1 125 ? 26.441 -1.975 -23.131 1.00 82.12 125 LEU A N 1
ATOM 1004 C CA . LEU A 1 125 ? 25.055 -2.018 -23.618 1.00 82.12 125 LEU A CA 1
ATOM 1005 C C . LEU A 1 125 ? 24.263 -3.193 -23.029 1.00 82.12 125 LEU A C 1
ATOM 1007 O O . LEU A 1 125 ? 23.077 -3.051 -22.726 1.00 82.12 125 LEU A O 1
ATOM 1011 N N . ARG A 1 126 ? 24.901 -4.354 -22.849 1.00 84.38 126 ARG A N 1
ATOM 1012 C CA . ARG A 1 126 ? 24.285 -5.515 -22.193 1.00 84.38 126 ARG A CA 1
ATOM 1013 C C . ARG A 1 126 ? 24.020 -5.249 -20.710 1.00 84.38 126 ARG A C 1
ATOM 1015 O O . ARG A 1 126 ? 22.975 -5.654 -20.198 1.00 84.38 126 ARG A O 1
ATOM 1022 N N . ASP A 1 127 ? 24.944 -4.582 -20.035 1.00 88.12 127 ASP A N 1
ATOM 1023 C CA . ASP A 1 127 ? 24.806 -4.252 -18.620 1.00 88.12 127 ASP A CA 1
ATOM 1024 C C . ASP A 1 127 ? 23.702 -3.192 -18.431 1.00 88.12 127 ASP A C 1
ATOM 1026 O O . ASP A 1 127 ? 22.801 -3.390 -17.619 1.00 88.12 127 ASP A O 1
ATOM 1030 N N . LEU A 1 128 ? 23.655 -2.159 -19.284 1.00 88.62 128 LEU A N 1
ATOM 1031 C CA . LEU A 1 128 ? 22.561 -1.177 -19.343 1.00 88.62 128 LEU A CA 1
ATOM 1032 C C . LEU A 1 128 ? 21.196 -1.827 -19.580 1.00 88.62 128 LEU A C 1
ATOM 1034 O O . LEU A 1 128 ? 20.226 -1.509 -18.895 1.00 88.62 128 LEU A O 1
ATOM 1038 N N . TRP A 1 129 ? 21.122 -2.760 -20.529 1.00 87.62 129 TRP A N 1
ATOM 1039 C CA . TRP A 1 129 ? 19.913 -3.541 -20.783 1.00 87.62 129 TRP A CA 1
ATOM 1040 C C . TRP A 1 129 ? 19.457 -4.304 -19.536 1.00 87.62 129 TRP A C 1
ATOM 1042 O O . TRP A 1 129 ? 18.275 -4.300 -19.195 1.00 87.62 129 TRP A O 1
ATOM 1052 N N . SER A 1 130 ? 20.397 -4.949 -18.846 1.00 88.81 130 SER A N 1
ATOM 1053 C CA . SER A 1 130 ? 20.105 -5.729 -17.642 1.00 88.81 130 SER A CA 1
ATOM 1054 C C . SER A 1 130 ? 19.614 -4.831 -16.503 1.00 88.81 130 SER A C 1
ATOM 1056 O O . SER A 1 130 ? 18.623 -5.166 -15.855 1.00 88.81 130 SER A O 1
ATOM 1058 N N . ASN A 1 131 ? 20.232 -3.660 -16.324 1.00 92.12 131 ASN A N 1
ATOM 1059 C CA . ASN A 1 131 ? 19.823 -2.669 -15.328 1.00 92.12 131 ASN A CA 1
ATOM 1060 C C . ASN A 1 131 ? 18.424 -2.113 -15.622 1.00 92.12 131 ASN A C 1
ATOM 1062 O O . ASN A 1 131 ? 17.583 -2.060 -14.729 1.00 92.12 131 ASN A O 1
ATOM 1066 N N . LEU A 1 132 ? 18.128 -1.767 -16.878 1.00 91.44 132 LEU A N 1
ATOM 1067 C CA . LEU A 1 132 ? 16.800 -1.283 -17.271 1.00 91.44 132 LEU A CA 1
ATOM 1068 C C . LEU A 1 132 ? 15.716 -2.348 -17.111 1.00 91.44 132 LEU A C 1
ATOM 1070 O O . LEU A 1 132 ? 14.638 -2.044 -16.608 1.00 91.44 132 LEU A O 1
ATOM 1074 N N . LEU A 1 133 ? 15.993 -3.602 -17.482 1.00 89.75 133 LEU A N 1
ATOM 1075 C CA . LEU A 1 133 ? 15.057 -4.698 -17.228 1.00 89.75 133 LEU A CA 1
ATOM 1076 C C . LEU A 1 133 ? 14.834 -4.917 -15.732 1.00 89.75 133 LEU A C 1
ATOM 1078 O O . LEU A 1 133 ? 13.705 -5.188 -15.327 1.00 89.75 133 LEU A O 1
ATOM 1082 N N . HIS A 1 134 ? 15.880 -4.810 -14.912 1.00 91.38 134 HIS A N 1
ATOM 1083 C CA . HIS A 1 134 ? 15.736 -4.916 -13.465 1.00 91.38 134 HIS A CA 1
ATOM 1084 C C . HIS A 1 134 ? 14.857 -3.789 -12.908 1.00 91.38 134 HIS A C 1
ATOM 1086 O O . HIS A 1 134 ? 13.897 -4.081 -12.197 1.00 91.38 134 HIS A O 1
ATOM 1092 N N . LEU A 1 135 ? 15.113 -2.542 -13.314 1.00 92.94 135 LEU A N 1
ATOM 1093 C CA . LEU A 1 135 ? 14.292 -1.381 -12.962 1.00 92.94 135 LEU A CA 1
ATOM 1094 C C . LEU A 1 135 ? 12.833 -1.554 -13.384 1.00 92.94 135 LEU A C 1
ATOM 1096 O O . LEU A 1 135 ? 11.927 -1.297 -12.595 1.00 92.94 135 LEU A O 1
ATOM 1100 N N . TRP A 1 136 ? 12.599 -2.017 -14.613 1.00 92.00 136 TRP A N 1
ATOM 1101 C CA . TRP A 1 136 ? 11.256 -2.299 -15.111 1.00 92.00 136 TRP A CA 1
ATOM 1102 C C . TRP A 1 136 ? 10.555 -3.351 -14.262 1.00 92.00 136 TRP A C 1
ATOM 1104 O O . TRP A 1 136 ? 9.420 -3.133 -13.861 1.00 92.00 136 TRP A O 1
ATOM 1114 N N . ARG A 1 137 ? 11.228 -4.456 -13.925 1.00 90.69 137 ARG A N 1
ATOM 1115 C CA . ARG A 1 137 ? 10.663 -5.505 -13.063 1.00 90.69 137 ARG A CA 1
ATOM 1116 C C . ARG A 1 137 ? 10.291 -4.976 -11.684 1.00 90.69 137 ARG A C 1
ATOM 1118 O O . ARG A 1 137 ? 9.207 -5.279 -11.206 1.00 90.69 137 ARG A O 1
ATOM 1125 N N . GLU A 1 138 ? 11.151 -4.171 -11.064 1.00 92.69 138 GLU A N 1
ATOM 1126 C CA . GLU A 1 138 ? 10.857 -3.572 -9.758 1.00 92.69 138 GLU A CA 1
ATOM 1127 C C . GLU A 1 138 ? 9.673 -2.604 -9.819 1.00 92.69 138 GLU A C 1
ATOM 1129 O O . GLU A 1 138 ? 8.849 -2.598 -8.902 1.00 92.69 138 GLU A O 1
ATOM 1134 N N . LEU A 1 139 ? 9.567 -1.805 -10.886 1.00 93.00 139 LEU A N 1
ATOM 1135 C CA . LEU A 1 139 ? 8.400 -0.958 -11.122 1.00 93.00 139 LEU A CA 1
ATOM 1136 C C . LEU A 1 139 ? 7.154 -1.835 -11.328 1.00 93.00 139 LEU A C 1
ATOM 1138 O O . LEU A 1 139 ? 6.191 -1.735 -10.584 1.00 93.00 139 LEU A O 1
ATOM 1142 N N . VAL A 1 140 ? 7.170 -2.792 -12.251 1.00 91.00 140 VAL A N 1
ATOM 1143 C CA . VAL A 1 140 ? 6.012 -3.667 -12.494 1.00 91.00 140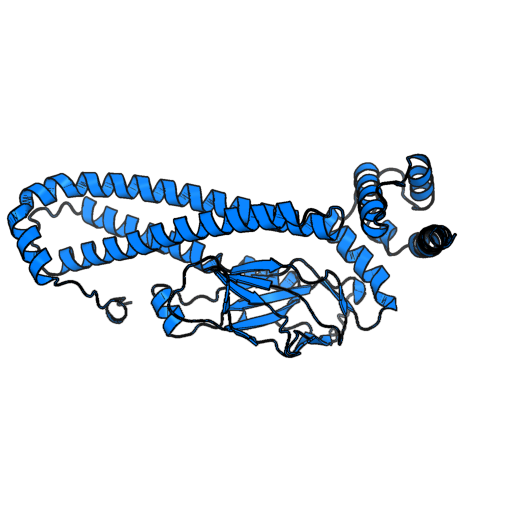 VAL A CA 1
ATOM 1144 C C . VAL A 1 140 ? 5.553 -4.388 -11.223 1.00 91.00 140 VAL A C 1
ATOM 1146 O O . VAL A 1 140 ? 4.364 -4.331 -10.905 1.00 91.00 140 VAL A O 1
ATOM 1149 N N . ALA A 1 141 ? 6.473 -4.947 -10.436 1.00 90.38 141 ALA A N 1
ATOM 1150 C CA . ALA A 1 141 ? 6.165 -5.591 -9.159 1.00 90.38 141 ALA A CA 1
ATOM 1151 C C . ALA A 1 141 ? 5.474 -4.648 -8.155 1.00 90.38 141 ALA A C 1
ATOM 1153 O O . ALA A 1 141 ? 4.579 -5.062 -7.424 1.00 90.38 141 ALA A O 1
ATOM 1154 N N . ASN A 1 142 ? 5.863 -3.368 -8.133 1.00 92.69 142 ASN A N 1
ATOM 1155 C CA . ASN A 1 142 ? 5.370 -2.363 -7.184 1.00 92.69 142 ASN A CA 1
ATOM 1156 C C . ASN A 1 142 ? 4.309 -1.425 -7.778 1.00 92.69 142 ASN A C 1
ATOM 1158 O O . ASN A 1 142 ? 4.019 -0.376 -7.193 1.00 92.69 142 ASN A O 1
ATOM 1162 N N . SER A 1 143 ? 3.740 -1.779 -8.927 1.00 92.06 143 SER A N 1
ATOM 1163 C CA . SER A 1 143 ? 2.825 -0.919 -9.677 1.00 92.06 143 SER A CA 1
ATOM 1164 C C . SER A 1 143 ? 1.398 -0.911 -9.144 1.00 92.06 143 SER A C 1
ATOM 1166 O O . SER A 1 143 ? 0.668 0.039 -9.415 1.00 92.06 143 SER A O 1
ATOM 1168 N N . LEU A 1 144 ? 0.993 -1.932 -8.386 1.00 93.38 144 LEU A N 1
ATOM 1169 C CA . LEU A 1 144 ? -0.327 -1.976 -7.769 1.00 93.38 144 LEU A CA 1
ATOM 1170 C C . LEU A 1 144 ? -0.319 -1.200 -6.445 1.00 93.38 144 LEU A C 1
ATOM 1172 O O . LEU A 1 144 ? 0.585 -1.343 -5.609 1.00 93.38 144 LEU A O 1
ATOM 1176 N N . LEU A 1 145 ? -1.327 -0.353 -6.270 1.00 94.62 145 LEU A N 1
ATOM 1177 C CA . LEU A 1 145 ? -1.530 0.500 -5.106 1.00 94.62 145 LEU A CA 1
ATOM 1178 C C . LEU A 1 145 ? -2.971 0.362 -4.613 1.00 94.62 145 LEU A C 1
ATOM 1180 O O . LEU A 1 145 ? -3.890 0.269 -5.416 1.00 94.62 145 LEU A O 1
ATOM 1184 N N . VAL A 1 146 ? -3.176 0.391 -3.298 1.00 95.44 146 VAL A N 1
ATOM 1185 C CA . VAL A 1 146 ? -4.513 0.521 -2.703 1.00 95.44 146 VAL A CA 1
ATOM 1186 C C . VAL A 1 146 ? -4.810 2.015 -2.548 1.00 95.44 146 VAL A C 1
ATOM 1188 O O . VAL A 1 146 ? -4.303 2.648 -1.620 1.00 95.44 146 VAL A O 1
ATOM 1191 N N . SER A 1 147 ? -5.566 2.597 -3.484 1.00 93.31 147 SER A N 1
ATOM 1192 C CA . SER A 1 147 ? -5.901 4.032 -3.485 1.00 93.31 147 SER A CA 1
ATOM 1193 C C . SER A 1 147 ? -6.897 4.369 -2.375 1.00 93.31 147 SER A 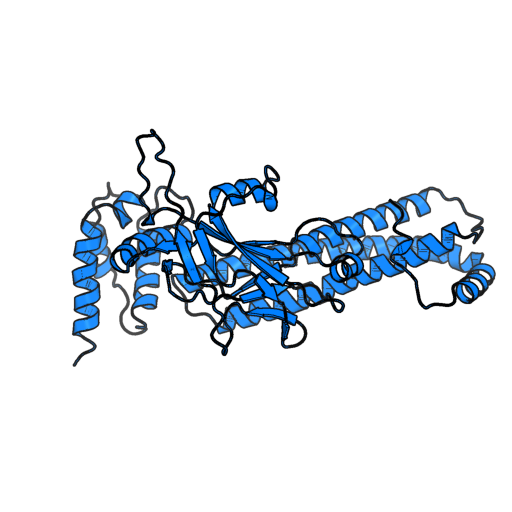C 1
ATOM 1195 O O . SER A 1 147 ? -6.697 5.344 -1.650 1.00 93.31 147 SER A O 1
ATOM 1197 N N . VAL A 1 148 ? -7.901 3.510 -2.169 1.00 92.25 148 VAL A N 1
ATOM 1198 C CA . VAL A 1 148 ? -8.871 3.617 -1.070 1.00 92.25 148 VAL A CA 1
ATOM 1199 C C . VAL A 1 148 ? -8.792 2.366 -0.204 1.00 92.25 148 VAL A C 1
ATOM 1201 O O . VAL A 1 148 ? -9.133 1.257 -0.630 1.00 92.25 148 VAL A O 1
ATOM 1204 N N . GLN A 1 149 ? -8.328 2.546 1.032 1.00 93.44 149 GLN A N 1
ATOM 1205 C CA . GLN A 1 149 ? -8.200 1.464 2.007 1.00 93.44 149 GLN A CA 1
ATOM 1206 C C . GLN A 1 149 ? -9.579 0.971 2.464 1.00 93.44 149 GLN A C 1
ATOM 1208 O O . GLN A 1 149 ? -10.471 1.793 2.680 1.00 93.44 149 GLN A O 1
ATOM 1213 N N . PRO A 1 150 ? -9.752 -0.344 2.691 1.00 92.94 150 PRO A N 1
ATOM 1214 C CA . PRO A 1 150 ? -10.967 -0.861 3.298 1.00 92.94 150 PRO A CA 1
ATOM 1215 C C . PRO A 1 150 ? -11.164 -0.293 4.706 1.00 92.94 150 PRO A C 1
ATOM 1217 O O . PRO A 1 150 ? -10.211 0.108 5.388 1.00 92.94 150 PRO A O 1
ATOM 1220 N N . SER A 1 151 ? -12.414 -0.334 5.173 1.00 90.75 151 SER A N 1
ATOM 1221 C CA . SER A 1 151 ? -12.728 -0.073 6.578 1.00 90.75 151 SER A CA 1
ATOM 1222 C C . SER A 1 151 ? -11.829 -0.927 7.490 1.00 90.75 151 SER A C 1
ATOM 1224 O O . SER A 1 151 ? -11.721 -2.136 7.264 1.00 90.75 151 SER A O 1
ATOM 1226 N N . PRO A 1 152 ? -11.218 -0.357 8.551 1.00 90.62 152 PRO A N 1
ATOM 1227 C CA . PRO A 1 152 ? -10.293 -1.106 9.409 1.00 90.62 152 PRO A CA 1
ATOM 1228 C C . PRO A 1 152 ? -10.928 -2.321 10.096 1.00 90.62 152 PRO A C 1
ATOM 1230 O O . 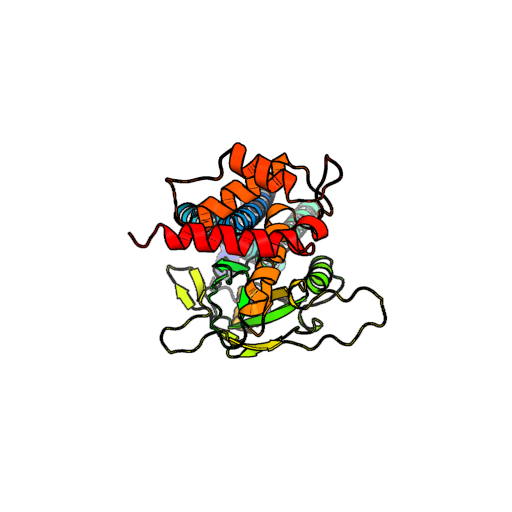PRO A 1 152 ? -10.241 -3.243 10.535 1.00 90.62 152 PRO A O 1
ATOM 1233 N N . ILE A 1 153 ? -12.257 -2.315 10.200 1.00 90.31 153 ILE A N 1
ATOM 1234 C CA . ILE A 1 153 ? -13.051 -3.431 10.688 1.00 90.31 153 ILE A CA 1
ATOM 1235 C C . ILE A 1 153 ? -13.961 -3.892 9.568 1.00 90.31 153 ILE A C 1
ATOM 1237 O O . ILE A 1 153 ? -14.840 -3.154 9.124 1.00 90.31 153 ILE A O 1
ATOM 1241 N N . VAL A 1 154 ? -13.783 -5.146 9.172 1.00 90.25 154 VAL A N 1
ATOM 1242 C CA . VAL A 1 154 ? -14.607 -5.795 8.160 1.00 90.25 154 VAL A CA 1
ATOM 1243 C C . VAL A 1 154 ? -15.614 -6.687 8.867 1.00 90.25 154 VAL A C 1
ATOM 1245 O O . VAL A 1 154 ? -15.252 -7.645 9.553 1.00 90.25 154 VAL A O 1
ATOM 1248 N N . GLN A 1 155 ? -16.897 -6.375 8.710 1.00 89.31 155 GLN A N 1
ATOM 1249 C CA . GLN A 1 155 ? -17.972 -7.175 9.280 1.00 89.31 155 GLN A CA 1
ATOM 1250 C C . GLN A 1 155 ? -18.525 -8.155 8.247 1.00 89.31 155 GLN A C 1
ATOM 1252 O O . GLN A 1 155 ? -18.747 -7.801 7.092 1.00 89.31 155 GLN A O 1
ATOM 1257 N N . LYS A 1 156 ? -18.794 -9.384 8.693 1.00 87.75 156 LYS A N 1
ATOM 1258 C CA . LYS A 1 156 ? -19.503 -10.393 7.904 1.00 87.75 156 LYS A CA 1
ATOM 1259 C C . LYS A 1 156 ? -20.815 -9.826 7.335 1.00 87.75 156 LYS A C 1
ATOM 1261 O O . LYS A 1 156 ? -21.547 -9.143 8.050 1.00 87.75 156 LYS A O 1
ATOM 1266 N N . ASP A 1 157 ? -21.095 -10.142 6.072 1.00 84.75 157 ASP A N 1
ATOM 1267 C CA . ASP A 1 157 ? -22.294 -9.726 5.329 1.00 84.75 157 ASP A CA 1
ATOM 1268 C C . ASP A 1 157 ? -22.458 -8.203 5.153 1.00 84.75 157 ASP A C 1
ATOM 1270 O O . ASP A 1 157 ? -23.533 -7.741 4.778 1.00 84.75 157 ASP A O 1
ATOM 1274 N N . LYS A 1 158 ? -21.397 -7.416 5.383 1.00 85.81 158 LYS A N 1
ATOM 1275 C CA . LYS A 1 158 ? -21.336 -6.000 4.993 1.00 85.81 158 LYS A CA 1
ATOM 1276 C C . LYS A 1 158 ? -20.430 -5.810 3.781 1.00 85.81 158 LYS A C 1
ATOM 1278 O O . LYS A 1 158 ? -19.440 -6.531 3.637 1.00 85.81 158 LYS A O 1
ATOM 1283 N N . SER A 1 159 ? -20.780 -4.841 2.936 1.00 85.94 159 SER A N 1
ATOM 1284 C CA . SER A 1 159 ? -19.973 -4.428 1.788 1.00 85.94 159 SER A CA 1
ATOM 1285 C C . SER A 1 159 ? -18.613 -3.907 2.244 1.00 85.94 159 SER A C 1
ATOM 1287 O O . SER A 1 159 ? -18.500 -3.187 3.239 1.00 85.94 159 SER A O 1
ATOM 1289 N N . ILE A 1 160 ? -17.571 -4.299 1.516 1.00 88.00 160 ILE A N 1
ATOM 1290 C CA . ILE A 1 160 ? -16.213 -3.797 1.697 1.00 88.00 160 ILE A CA 1
ATOM 1291 C C . ILE A 1 160 ? -15.940 -2.806 0.573 1.00 88.00 160 ILE A C 1
ATOM 1293 O O . ILE A 1 160 ? -15.760 -3.194 -0.578 1.00 88.00 160 ILE A O 1
ATOM 1297 N N . GLU A 1 161 ? -15.900 -1.528 0.920 1.00 89.31 161 GLU A N 1
ATOM 1298 C CA . GLU A 1 161 ? -15.533 -0.459 -0.003 1.00 89.31 161 GLU A CA 1
ATOM 1299 C C . GLU A 1 161 ? -14.016 -0.302 -0.013 1.00 89.31 161 GLU A C 1
ATOM 1301 O O . GLU A 1 161 ? -13.394 -0.045 1.017 1.00 89.31 161 GLU A O 1
ATOM 1306 N N . THR A 1 162 ? -13.407 -0.518 -1.173 1.00 90.88 162 THR A N 1
ATOM 1307 C CA . THR A 1 162 ? -11.970 -0.366 -1.380 1.00 90.88 162 THR A CA 1
ATOM 1308 C C . THR A 1 162 ? -11.696 -0.177 -2.865 1.00 90.88 162 THR A C 1
ATOM 1310 O O . THR A 1 162 ? -12.474 -0.609 -3.721 1.00 90.88 162 THR A O 1
ATOM 1313 N N . GLU A 1 163 ? -10.593 0.486 -3.172 1.00 92.25 163 GLU A N 1
ATOM 1314 C CA . GLU A 1 163 ? -10.183 0.772 -4.534 1.00 92.25 163 GLU A CA 1
ATOM 1315 C C . GLU A 1 163 ? -8.696 0.469 -4.686 1.00 92.25 163 GLU A C 1
ATOM 1317 O O . GLU A 1 163 ? -7.881 0.803 -3.819 1.00 92.25 163 GLU A O 1
ATOM 1322 N N . VAL A 1 164 ? -8.354 -0.177 -5.799 1.00 92.62 164 VAL A N 1
ATOM 1323 C CA . VAL A 1 164 ? -6.967 -0.402 -6.195 1.00 92.62 164 VAL A CA 1
ATOM 1324 C C . VAL A 1 164 ? -6.674 0.237 -7.535 1.00 92.62 164 VAL A C 1
ATOM 1326 O O . VAL A 1 164 ? -7.517 0.268 -8.428 1.00 92.62 164 VAL A O 1
ATOM 1329 N N . GLN A 1 165 ? -5.446 0.707 -7.682 1.00 91.88 165 GLN A N 1
ATOM 1330 C CA . GLN A 1 165 ? -4.970 1.431 -8.839 1.00 91.88 165 GLN A CA 1
ATOM 1331 C C . GLN A 1 165 ? -3.691 0.783 -9.361 1.00 91.88 165 GLN A C 1
ATOM 1333 O O . GLN A 1 165 ? -2.740 0.562 -8.607 1.00 91.88 165 GLN A O 1
ATOM 1338 N N . LEU A 1 166 ? -3.650 0.505 -10.662 1.00 90.19 166 LEU A N 1
ATOM 1339 C CA . LEU A 1 166 ? -2.433 0.101 -11.355 1.00 90.19 166 LEU A CA 1
ATOM 1340 C C . LEU A 1 166 ? -1.752 1.353 -11.923 1.00 90.19 166 LEU A C 1
ATOM 1342 O O . LEU A 1 166 ? -2.297 2.051 -12.778 1.00 90.19 166 LEU A O 1
ATOM 1346 N N . LEU A 1 167 ? -0.555 1.649 -11.419 1.00 89.62 167 LEU A N 1
ATOM 1347 C CA . LEU A 1 167 ? 0.180 2.884 -11.710 1.00 89.62 167 LEU A CA 1
ATOM 1348 C C . LEU A 1 167 ? 0.946 2.854 -13.041 1.00 89.62 167 LEU A C 1
ATOM 1350 O O . LEU A 1 167 ? 1.482 3.877 -13.464 1.00 89.62 167 LEU A O 1
ATOM 1354 N N . ILE A 1 168 ? 1.010 1.698 -13.704 1.00 85.12 168 ILE A N 1
ATOM 1355 C CA . ILE A 1 168 ? 1.638 1.547 -15.019 1.00 85.12 168 ILE A CA 1
ATOM 1356 C C . ILE A 1 168 ? 0.588 1.700 -16.109 1.00 85.12 168 ILE A C 1
ATOM 1358 O O . ILE A 1 168 ? -0.531 1.200 -16.003 1.00 85.12 168 ILE A O 1
ATOM 1362 N N . ASP A 1 169 ? 0.987 2.367 -17.186 1.00 71.38 169 ASP A N 1
ATOM 1363 C CA . ASP A 1 169 ? 0.195 2.485 -18.401 1.00 71.38 169 ASP A CA 1
ATOM 1364 C C . ASP A 1 169 ? 0.211 1.155 -19.175 1.00 71.38 169 ASP A C 1
ATOM 1366 O O . ASP A 1 169 ? 1.034 0.918 -20.061 1.00 71.38 169 ASP A O 1
ATOM 1370 N N . ALA A 1 170 ? -0.656 0.227 -18.772 1.00 60.22 170 ALA A N 1
ATOM 1371 C CA . ALA A 1 170 ? -0.881 -1.029 -19.475 1.00 60.22 170 ALA A CA 1
ATOM 1372 C C . ALA A 1 170 ? -2.038 -0.842 -20.467 1.00 60.22 170 ALA A C 1
ATOM 1374 O O . ALA A 1 170 ? -3.134 -1.355 -20.268 1.00 60.22 170 ALA A O 1
ATOM 1375 N N . ALA A 1 171 ? -1.794 -0.096 -21.545 1.00 56.16 171 ALA A N 1
ATOM 1376 C CA . ALA A 1 171 ? -2.785 0.267 -22.566 1.00 56.16 171 ALA A CA 1
ATOM 1377 C C . ALA A 1 171 ? -3.425 -0.916 -23.341 1.00 56.16 171 ALA A C 1
ATOM 1379 O O . ALA A 1 171 ? -4.040 -0.696 -24.381 1.00 56.16 171 ALA A O 1
ATOM 1380 N N . ILE A 1 172 ? -3.235 -2.173 -22.920 1.00 55.69 172 ILE A N 1
ATOM 1381 C CA . ILE A 1 172 ? -3.402 -3.339 -23.806 1.00 55.69 172 ILE A CA 1
ATOM 1382 C C . ILE A 1 172 ? -4.297 -4.449 -23.224 1.00 55.69 172 ILE A C 1
ATOM 1384 O O . ILE A 1 172 ? -4.774 -5.289 -23.975 1.00 55.69 172 ILE A O 1
ATOM 1388 N N . ALA A 1 173 ? -4.661 -4.427 -21.943 1.00 62.88 173 ALA A N 1
ATOM 1389 C CA . ALA A 1 173 ? -5.757 -5.256 -21.437 1.00 62.88 173 ALA A CA 1
ATOM 1390 C C . ALA A 1 173 ? -6.291 -4.662 -20.141 1.00 62.88 173 ALA A C 1
ATOM 1392 O O . ALA A 1 173 ? -5.524 -4.087 -19.378 1.00 62.88 173 ALA A O 1
ATOM 1393 N N . LEU A 1 174 ? -7.586 -4.822 -19.885 1.00 75.00 174 LEU A N 1
ATOM 1394 C CA . LEU A 1 174 ? -8.177 -4.568 -18.575 1.00 75.00 174 LEU A CA 1
ATOM 1395 C C . LEU A 1 174 ? -7.988 -5.837 -17.734 1.00 75.00 174 LEU A C 1
ATOM 1397 O O . LEU A 1 174 ? -8.765 -6.780 -17.907 1.00 75.00 174 LEU A O 1
ATOM 1401 N N . PRO A 1 175 ? -6.936 -5.950 -16.900 1.00 81.75 175 PRO A N 1
ATOM 1402 C CA . PRO A 1 175 ? -6.740 -7.165 -16.134 1.00 81.75 175 PRO A CA 1
ATOM 1403 C C . PRO A 1 175 ? -7.777 -7.268 -15.022 1.00 81.75 175 PRO A C 1
ATOM 1405 O O . PRO A 1 175 ? -8.393 -6.284 -14.611 1.00 81.75 175 PRO A O 1
ATOM 1408 N N . ILE A 1 176 ? -7.938 -8.484 -14.520 1.00 87.25 176 ILE A N 1
ATOM 1409 C CA . ILE A 1 176 ? -8.829 -8.780 -13.405 1.00 87.25 176 ILE A CA 1
ATOM 1410 C C . ILE A 1 176 ? -8.003 -8.756 -12.120 1.00 87.25 176 ILE A C 1
ATOM 1412 O O . ILE A 1 176 ? -6.906 -9.313 -12.070 1.00 87.25 176 ILE A O 1
ATOM 1416 N N . ILE A 1 177 ? -8.526 -8.110 -11.086 1.00 90.06 177 ILE A N 1
ATOM 1417 C CA . ILE A 1 177 ? -7.999 -8.143 -9.728 1.00 90.06 177 ILE A CA 1
ATOM 1418 C C . ILE A 1 177 ? -8.727 -9.237 -8.961 1.00 90.06 177 ILE A C 1
ATOM 1420 O O . ILE A 1 177 ? -9.954 -9.251 -8.930 1.00 90.06 177 ILE A O 1
ATOM 1424 N N . ARG A 1 178 ? -7.969 -10.124 -8.315 1.00 90.88 178 ARG A N 1
ATOM 1425 C CA . ARG A 1 178 ? -8.480 -11.088 -7.339 1.00 90.88 178 ARG A CA 1
ATOM 1426 C C . ARG A 1 178 ? -8.186 -10.615 -5.922 1.00 90.88 178 ARG A C 1
ATOM 1428 O O . ARG A 1 178 ? -7.049 -10.257 -5.619 1.00 90.88 178 ARG A O 1
ATOM 1435 N N . CYS A 1 179 ? -9.180 -10.680 -5.046 1.00 91.69 179 CYS A N 1
ATOM 1436 C CA . CYS A 1 179 ? -9.081 -10.299 -3.642 1.00 91.69 179 CYS A CA 1
ATOM 1437 C C . CYS A 1 179 ? -9.095 -11.535 -2.734 1.00 91.69 179 CYS A C 1
ATOM 1439 O O . CYS A 1 179 ? -9.996 -12.368 -2.810 1.00 91.69 179 CYS A O 1
ATOM 1441 N N . ARG A 1 180 ? -8.140 -11.649 -1.808 1.00 90.81 180 ARG A N 1
ATOM 1442 C CA . ARG A 1 180 ? -8.115 -12.725 -0.799 1.00 90.81 180 ARG A CA 1
ATOM 1443 C C . ARG A 1 180 ? -7.798 -12.169 0.576 1.00 90.81 180 ARG A C 1
ATOM 1445 O O . ARG A 1 180 ? -6.928 -11.323 0.714 1.00 90.81 180 ARG A O 1
ATOM 1452 N N . ILE A 1 181 ? -8.460 -12.668 1.619 1.00 90.50 181 ILE A N 1
ATOM 1453 C CA . ILE A 1 181 ? -8.111 -12.278 2.993 1.00 90.50 181 ILE A CA 1
ATOM 1454 C C . ILE A 1 181 ? -7.061 -13.240 3.518 1.00 90.50 181 ILE A C 1
ATOM 1456 O O . ILE A 1 181 ? -7.293 -14.449 3.520 1.00 90.50 181 ILE A O 1
ATOM 1460 N N . VAL A 1 182 ? -5.935 -12.719 3.986 1.00 90.88 182 VAL A N 1
ATOM 1461 C CA . VAL A 1 182 ? -4.802 -13.503 4.496 1.00 90.88 182 VAL A CA 1
ATOM 1462 C C . VAL A 1 182 ? -4.344 -12.960 5.847 1.00 90.88 182 VAL A C 1
ATOM 1464 O O . VAL A 1 182 ? -4.685 -11.839 6.227 1.00 90.88 182 VAL A O 1
ATOM 1467 N N . ASN A 1 183 ? -3.608 -13.767 6.610 1.00 88.94 183 ASN A N 1
ATOM 1468 C CA . ASN A 1 183 ? -3.036 -13.324 7.879 1.00 88.94 183 ASN A CA 1
ATOM 1469 C C . ASN A 1 183 ? -1.838 -12.397 7.614 1.00 88.94 183 ASN A C 1
ATOM 1471 O O . ASN A 1 183 ? -1.074 -12.649 6.683 1.00 88.94 183 ASN A O 1
ATOM 1475 N N . VAL A 1 184 ? -1.637 -11.371 8.448 1.00 87.12 184 VAL A N 1
ATOM 1476 C CA . VAL A 1 184 ? -0.458 -10.484 8.356 1.00 87.12 184 VAL A CA 1
ATOM 1477 C C . VAL A 1 184 ? 0.849 -11.285 8.381 1.00 87.12 184 VAL A C 1
ATOM 1479 O O . VAL A 1 184 ? 1.721 -11.045 7.553 1.00 87.12 184 VAL A O 1
ATOM 1482 N N . CYS A 1 185 ? 0.960 -12.304 9.241 1.00 82.94 185 CYS A N 1
ATOM 1483 C CA . CYS A 1 185 ? 2.182 -13.110 9.338 1.00 82.94 185 CYS A CA 1
ATOM 1484 C C . CYS A 1 185 ? 2.519 -13.861 8.038 1.00 82.94 185 CYS A C 1
ATOM 1486 O O . CYS A 1 185 ? 3.693 -14.093 7.742 1.00 82.94 185 CYS A O 1
ATOM 1488 N N . ASP A 1 186 ? 1.505 -14.246 7.257 1.00 85.88 186 ASP A N 1
ATOM 1489 C CA . ASP A 1 186 ? 1.724 -14.927 5.980 1.00 85.88 186 ASP A CA 1
ATOM 1490 C C . ASP A 1 186 ? 2.218 -13.938 4.905 1.00 85.88 186 ASP A C 1
ATOM 1492 O O . ASP A 1 186 ? 2.963 -14.314 3.998 1.00 85.88 186 ASP A O 1
ATOM 1496 N N . VAL A 1 187 ? 1.864 -12.655 5.031 1.00 85.56 187 VAL A N 1
ATOM 1497 C CA . VAL A 1 187 ? 2.342 -11.583 4.146 1.00 85.56 187 VAL A CA 1
ATOM 1498 C C . VAL A 1 187 ? 3.792 -11.222 4.432 1.00 85.56 187 VAL A C 1
ATOM 1500 O O . VAL A 1 187 ? 4.552 -11.023 3.487 1.00 85.56 187 VAL A O 1
ATOM 1503 N N . ASP A 1 188 ? 4.227 -11.245 5.690 1.00 83.94 188 ASP A N 1
ATOM 1504 C CA . ASP A 1 188 ? 5.648 -11.070 6.023 1.00 83.94 188 ASP A CA 1
ATOM 1505 C C . ASP A 1 188 ? 6.507 -12.178 5.385 1.00 83.94 188 ASP A C 1
ATOM 1507 O O . ASP A 1 188 ? 7.643 -11.962 4.946 1.00 83.94 188 ASP A O 1
ATOM 1511 N N . ALA A 1 189 ? 5.967 -13.398 5.299 1.00 83.94 189 ALA A N 1
ATOM 1512 C CA . ALA A 1 189 ? 6.599 -14.494 4.571 1.00 83.94 189 ALA A CA 1
ATOM 1513 C C . ALA A 1 189 ? 6.619 -14.243 3.051 1.00 83.94 189 ALA A C 1
ATOM 1515 O O . ALA A 1 189 ? 7.616 -14.569 2.406 1.00 83.94 189 ALA A O 1
ATOM 1516 N N . LEU A 1 190 ? 5.564 -13.643 2.487 1.00 85.44 190 LEU A N 1
ATOM 1517 C CA . LEU A 1 190 ? 5.492 -13.283 1.066 1.00 85.44 190 LEU A CA 1
ATOM 1518 C C . LEU A 1 190 ? 6.519 -12.194 0.717 1.00 85.44 190 LEU A C 1
ATOM 1520 O O . LEU A 1 190 ? 7.286 -12.354 -0.228 1.00 85.44 190 LEU A O 1
ATOM 1524 N N . GLN A 1 191 ? 6.593 -11.128 1.518 1.00 84.94 191 GLN A N 1
ATOM 1525 C CA . GLN A 1 191 ? 7.532 -10.013 1.332 1.00 84.94 191 GLN A CA 1
ATOM 1526 C C . GLN A 1 191 ? 9.000 -10.444 1.439 1.00 84.94 191 GLN A C 1
ATOM 1528 O O . GLN A 1 191 ? 9.859 -9.907 0.747 1.00 84.94 191 GLN A O 1
ATOM 1533 N N . SER A 1 192 ? 9.290 -11.437 2.283 1.00 83.94 192 SER A N 1
ATOM 1534 C CA . SER A 1 192 ? 10.635 -12.016 2.425 1.00 83.94 192 SER A CA 1
ATOM 1535 C C . SER A 1 192 ? 10.961 -13.096 1.385 1.00 83.94 192 SER A C 1
ATOM 1537 O O . SER A 1 192 ? 12.031 -13.699 1.455 1.00 83.94 192 SER A O 1
ATOM 1539 N N . GLY A 1 193 ? 10.054 -13.376 0.441 1.00 81.31 193 GLY A N 1
ATOM 1540 C CA . GLY A 1 193 ? 10.240 -14.400 -0.592 1.00 81.31 193 GLY A CA 1
ATOM 1541 C C . GLY A 1 193 ? 10.222 -15.840 -0.066 1.00 81.31 193 GLY A C 1
ATOM 1542 O O . GLY A 1 193 ? 10.622 -16.758 -0.777 1.00 81.31 193 GLY A O 1
ATOM 1543 N N . ARG A 1 194 ? 9.766 -16.063 1.175 1.00 78.25 194 ARG A N 1
ATOM 1544 C CA . ARG A 1 194 ? 9.660 -17.403 1.786 1.00 78.25 194 ARG A CA 1
ATOM 1545 C C . ARG A 1 194 ? 8.448 -18.190 1.288 1.00 78.25 194 ARG A C 1
ATOM 1547 O O . ARG A 1 194 ? 8.401 -19.404 1.463 1.00 78.25 194 ARG A O 1
ATOM 1554 N N . THR A 1 195 ? 7.466 -17.508 0.707 1.00 81.94 195 THR A N 1
ATOM 1555 C CA . THR A 1 195 ? 6.257 -18.102 0.129 1.00 81.94 195 THR A CA 1
ATOM 1556 C C . THR A 1 195 ? 5.842 -17.327 -1.117 1.00 81.94 195 THR A C 1
ATOM 1558 O O . THR A 1 195 ? 6.316 -16.218 -1.359 1.00 81.94 195 THR A O 1
ATOM 1561 N N . THR A 1 196 ? 4.948 -17.909 -1.907 1.00 82.25 196 THR A N 1
ATOM 1562 C CA . THR A 1 196 ? 4.340 -17.273 -3.079 1.00 82.25 196 THR A CA 1
ATOM 1563 C C . THR A 1 196 ? 2.854 -17.033 -2.848 1.00 82.25 196 THR A C 1
ATOM 1565 O O . THR A 1 196 ? 2.213 -17.716 -2.049 1.00 82.25 196 THR A O 1
ATOM 1568 N N . CYS A 1 197 ? 2.286 -16.091 -3.599 1.00 78.44 197 CYS A N 1
ATOM 1569 C CA . CYS A 1 197 ? 0.864 -15.759 -3.582 1.00 78.44 197 CYS A CA 1
ATOM 1570 C C . CYS A 1 197 ? -0.037 -17.013 -3.586 1.00 78.44 197 CYS A C 1
ATOM 1572 O O . CYS A 1 197 ? -0.887 -17.184 -2.708 1.00 78.44 197 CYS A O 1
ATOM 1574 N N . GLY A 1 198 ? 0.197 -17.958 -4.504 1.00 77.88 198 GLY A N 1
ATOM 1575 C CA . GLY A 1 198 ? -0.614 -19.176 -4.640 1.00 77.88 198 GLY A CA 1
ATOM 1576 C C . GLY A 1 198 ? -0.586 -20.132 -3.438 1.00 77.88 198 GLY A C 1
ATOM 1577 O O . GLY A 1 198 ? -1.477 -20.966 -3.308 1.00 77.88 198 GLY A O 1
ATOM 1578 N N . GLN A 1 199 ? 0.394 -20.008 -2.540 1.00 80.88 199 GLN A N 1
ATOM 1579 C CA . GLN A 1 199 ? 0.540 -20.867 -1.357 1.00 80.88 199 GLN A CA 1
ATOM 1580 C C . GLN A 1 199 ? -0.184 -20.316 -0.118 1.00 80.88 199 GLN A C 1
ATOM 1582 O O . GLN A 1 199 ? -0.341 -21.032 0.874 1.00 80.88 199 GLN A O 1
ATOM 1587 N N . LEU A 1 200 ? -0.637 -19.059 -0.164 1.00 82.62 200 LEU A N 1
ATOM 1588 C CA . LEU A 1 200 ? -1.288 -18.397 0.962 1.00 82.62 200 LEU A CA 1
ATOM 1589 C C . LEU A 1 200 ? -2.678 -18.976 1.237 1.00 82.62 200 LEU A C 1
ATOM 1591 O O . LEU A 1 200 ? -3.515 -19.105 0.340 1.00 82.62 200 LEU A O 1
ATOM 1595 N N . GLN A 1 201 ? -2.929 -19.288 2.509 1.00 82.06 201 GLN A N 1
ATOM 1596 C CA . GLN A 1 201 ? -4.214 -19.787 2.983 1.00 82.06 201 GLN A CA 1
ATOM 1597 C C . GLN A 1 201 ? -5.136 -18.620 3.315 1.00 82.06 201 GLN A C 1
ATOM 1599 O O . GLN A 1 201 ? -4.773 -17.717 4.072 1.00 82.06 201 GLN A O 1
ATOM 1604 N N . SER A 1 202 ? -6.354 -18.649 2.777 1.00 83.06 202 SER A N 1
ATOM 1605 C CA . SER A 1 202 ? -7.299 -17.575 3.043 1.00 83.06 202 SER A CA 1
ATOM 1606 C C . SER A 1 202 ? -7.944 -17.709 4.427 1.00 83.06 202 SER A C 1
ATOM 1608 O O . SER A 1 202 ? -8.414 -18.780 4.812 1.00 83.06 202 SER A O 1
ATOM 1610 N N . GLN A 1 203 ? -7.990 -16.602 5.171 1.00 82.12 203 GLN A N 1
ATOM 1611 C CA . GLN A 1 203 ? -8.622 -16.491 6.491 1.00 82.12 203 GLN A CA 1
ATOM 1612 C C . GLN A 1 203 ? -10.129 -16.209 6.404 1.00 82.12 203 GLN A C 1
ATOM 1614 O O . GLN A 1 203 ? -10.796 -16.063 7.428 1.00 82.12 203 GLN A O 1
ATOM 1619 N N . GLY A 1 204 ? -10.696 -16.142 5.201 1.00 79.31 204 GLY A N 1
ATOM 1620 C CA . GLY A 1 204 ? -12.123 -15.956 4.995 1.00 79.31 204 GLY A CA 1
ATOM 1621 C C . GLY A 1 204 ? -12.527 -16.131 3.537 1.00 79.31 204 GLY A C 1
ATOM 1622 O O . GLY A 1 204 ? -11.685 -16.131 2.651 1.00 79.31 204 GLY A O 1
ATOM 1623 N N . ARG A 1 205 ? -13.825 -16.295 3.278 1.00 83.12 205 ARG A N 1
ATOM 1624 C CA . ARG A 1 205 ? -14.359 -16.334 1.913 1.00 83.12 205 ARG A CA 1
ATOM 1625 C C . ARG A 1 205 ? -14.962 -14.978 1.578 1.00 83.12 205 ARG A C 1
ATOM 1627 O O . ARG A 1 205 ? -15.903 -14.559 2.260 1.00 83.12 205 ARG A O 1
ATOM 1634 N N . ILE A 1 206 ? -14.420 -14.340 0.545 1.00 84.56 206 ILE A N 1
ATOM 1635 C CA . ILE A 1 206 ? -15.014 -13.163 -0.083 1.00 84.56 206 ILE A CA 1
ATOM 1636 C C . ILE A 1 206 ? -15.890 -13.635 -1.252 1.00 84.56 206 ILE A C 1
ATOM 1638 O O . ILE A 1 206 ? -15.507 -14.544 -1.985 1.00 84.56 206 ILE A O 1
ATOM 1642 N N . GLU A 1 207 ? -17.084 -13.071 -1.385 1.00 83.12 207 GLU A N 1
ATOM 1643 C CA . GLU A 1 207 ? -17.878 -13.132 -2.617 1.00 83.12 207 GLU A CA 1
ATOM 1644 C C . GLU A 1 207 ? -17.592 -11.912 -3.494 1.00 83.12 207 GLU A C 1
ATOM 1646 O O . GLU A 1 207 ? -17.284 -10.841 -2.970 1.00 83.12 207 GLU A O 1
ATOM 1651 N N . ASN A 1 208 ? -17.740 -12.082 -4.814 1.00 83.00 208 ASN A N 1
ATOM 1652 C CA . ASN A 1 208 ? -17.345 -11.104 -5.836 1.00 83.00 208 ASN A CA 1
ATOM 1653 C C . ASN A 1 208 ? -15.858 -10.732 -5.744 1.00 83.00 208 ASN A C 1
ATOM 1655 O O . ASN A 1 208 ? -15.489 -9.578 -5.923 1.00 83.00 208 ASN A O 1
ATOM 1659 N N . ASP A 1 209 ? -15.014 -11.719 -5.439 1.00 83.56 209 ASP A N 1
ATOM 1660 C CA . ASP A 1 209 ? -13.580 -11.566 -5.208 1.00 83.56 209 ASP A CA 1
ATOM 1661 C C . ASP A 1 209 ? -12.773 -11.254 -6.471 1.00 83.56 209 ASP A C 1
ATOM 1663 O O . ASP A 1 209 ? -11.597 -10.922 -6.356 1.00 83.56 209 ASP A O 1
ATOM 1667 N N . GLU A 1 210 ? -13.385 -11.328 -7.652 1.00 88.50 210 GLU A N 1
ATOM 1668 C CA . GLU A 1 210 ? -12.770 -10.973 -8.926 1.00 88.50 210 GLU A CA 1
ATOM 1669 C C . GLU A 1 210 ? -13.479 -9.788 -9.583 1.00 88.50 210 GLU A C 1
ATOM 1671 O O . GLU A 1 210 ? -14.687 -9.818 -9.835 1.00 88.50 210 GLU A O 1
ATOM 1676 N N . THR A 1 211 ? -12.708 -8.753 -9.907 1.00 86.00 211 THR A N 1
ATOM 1677 C CA . THR A 1 211 ? -13.211 -7.509 -10.498 1.00 86.00 211 THR A CA 1
ATOM 1678 C C . THR A 1 211 ? -12.261 -6.994 -11.580 1.00 86.00 211 THR A C 1
ATOM 1680 O O . THR A 1 211 ? -11.043 -6.991 -11.397 1.00 86.00 211 THR A O 1
ATOM 1683 N N . PRO A 1 212 ? -12.769 -6.561 -12.744 1.00 85.62 212 PRO A N 1
ATOM 1684 C CA . PRO A 1 212 ? -11.916 -5.984 -13.775 1.00 85.62 212 PRO A CA 1
ATOM 1685 C C . PRO A 1 212 ? -11.377 -4.613 -13.334 1.00 85.62 212 PRO A C 1
ATOM 1687 O O . PRO A 1 212 ? -12.050 -3.864 -12.620 1.00 85.62 212 PRO A O 1
ATOM 1690 N N . LEU A 1 213 ? -10.172 -4.256 -13.785 1.00 83.06 213 LEU A N 1
ATOM 1691 C CA . LEU A 1 213 ? -9.750 -2.856 -13.835 1.00 83.06 213 LEU A CA 1
ATOM 1692 C C . LEU A 1 213 ? -10.553 -2.138 -14.924 1.00 83.06 213 LEU A C 1
ATOM 1694 O O . LEU A 1 213 ? -10.792 -2.681 -15.999 1.00 83.06 213 LEU A O 1
ATOM 1698 N N . ILE A 1 214 ? -10.930 -0.896 -14.663 1.00 84.06 214 ILE A N 1
ATOM 1699 C CA . ILE A 1 214 ? -11.548 0.021 -15.617 1.00 84.06 214 ILE A CA 1
ATOM 1700 C C . ILE A 1 214 ? -10.656 1.248 -15.780 1.00 84.06 214 ILE A C 1
ATOM 1702 O O . ILE A 1 214 ? -9.906 1.610 -14.874 1.00 84.06 214 ILE A O 1
ATOM 1706 N N . VAL A 1 215 ? -10.715 1.897 -16.941 1.00 81.56 215 VAL A N 1
ATOM 1707 C CA . VAL A 1 215 ? -9.993 3.156 -17.151 1.00 81.56 215 VAL A CA 1
ATOM 1708 C C . VAL A 1 215 ? -10.842 4.303 -16.612 1.00 81.56 215 VAL A C 1
ATOM 1710 O O . VAL A 1 215 ? -11.917 4.575 -17.142 1.00 81.56 215 VAL A O 1
ATOM 1713 N N . LYS A 1 216 ? -10.338 4.995 -15.591 1.00 78.12 216 LYS A N 1
ATOM 1714 C CA . LYS A 1 216 ? -10.914 6.222 -15.031 1.00 78.12 216 LYS A CA 1
ATOM 1715 C C . LYS A 1 216 ? -9.846 7.309 -15.063 1.00 78.12 216 LYS A C 1
ATOM 1717 O O . LYS A 1 216 ? -8.741 7.091 -14.578 1.00 78.12 216 LYS A O 1
ATOM 1722 N N . ASP A 1 217 ? -10.132 8.430 -15.722 1.00 74.62 217 ASP A N 1
ATOM 1723 C CA . ASP A 1 217 ? -9.198 9.561 -15.867 1.00 74.62 217 ASP A CA 1
ATOM 1724 C C . ASP A 1 217 ? -7.801 9.151 -16.387 1.00 74.62 217 ASP A C 1
ATOM 1726 O O . ASP A 1 217 ? -6.753 9.627 -15.950 1.00 74.62 217 ASP A O 1
ATOM 1730 N N . GLY A 1 218 ? -7.781 8.200 -17.330 1.00 67.94 218 GLY A N 1
ATOM 1731 C CA . GLY A 1 218 ? -6.555 7.670 -17.934 1.00 67.94 218 GLY A CA 1
ATOM 1732 C C . GLY A 1 218 ? -5.746 6.742 -17.024 1.00 67.94 218 GLY A C 1
ATOM 1733 O O . GLY A 1 218 ? -4.603 6.424 -17.344 1.00 67.94 218 GLY A O 1
ATOM 1734 N N . VAL A 1 219 ? -6.284 6.320 -15.882 1.00 74.81 219 VAL A N 1
ATOM 1735 C CA . VAL A 1 219 ? -5.675 5.401 -14.914 1.00 74.81 219 VAL A CA 1
ATOM 1736 C C . VAL A 1 219 ? -6.486 4.105 -14.855 1.00 74.81 219 VAL A C 1
ATOM 1738 O O . VAL A 1 219 ? -7.710 4.140 -14.908 1.00 74.81 219 VAL A O 1
ATOM 1741 N N . LEU A 1 220 ? -5.816 2.960 -14.714 1.00 73.88 220 LEU A N 1
ATOM 1742 C CA . LEU A 1 220 ? -6.483 1.684 -14.467 1.00 73.88 220 LEU A CA 1
ATOM 1743 C C . LEU A 1 220 ? -6.820 1.541 -12.981 1.00 73.88 220 LEU A C 1
ATOM 1745 O O . LEU A 1 220 ? -5.924 1.445 -12.141 1.00 73.88 220 LEU A O 1
ATOM 1749 N N . VAL A 1 221 ? -8.111 1.516 -12.672 1.00 77.69 221 VAL A N 1
ATOM 1750 C CA . VAL A 1 221 ? -8.659 1.488 -11.314 1.00 77.69 221 VAL A CA 1
ATOM 1751 C C . VAL A 1 221 ? -9.662 0.345 -11.202 1.00 77.69 221 VAL A C 1
ATOM 1753 O O . VAL A 1 221 ? -10.444 0.126 -12.120 1.00 77.69 221 VAL A O 1
ATOM 1756 N N . SER A 1 222 ? -9.669 -0.394 -10.095 1.00 78.44 222 SER A N 1
ATOM 1757 C CA . SER A 1 222 ? -10.726 -1.361 -9.794 1.00 78.44 222 SER A CA 1
ATOM 1758 C C . SER A 1 222 ? -11.407 -0.925 -8.513 1.00 78.44 222 SER A C 1
ATOM 1760 O O . SER A 1 222 ? -10.865 -1.079 -7.413 1.00 78.44 222 SER A O 1
ATOM 1762 N N . GLN A 1 223 ? -12.597 -0.360 -8.683 1.00 73.56 223 GLN A N 1
ATOM 1763 C CA . GLN A 1 223 ? -13.499 -0.059 -7.587 1.00 73.56 223 GLN A CA 1
ATOM 1764 C C . GLN A 1 223 ? -14.202 -1.352 -7.197 1.00 73.56 223 GLN A C 1
ATOM 1766 O O . GLN A 1 223 ? -14.905 -1.960 -8.000 1.00 73.56 223 GLN A O 1
ATOM 1771 N N . GLN A 1 224 ? -14.022 -1.778 -5.951 1.00 63.19 224 GLN A N 1
ATOM 1772 C CA . GLN A 1 224 ? -14.651 -2.992 -5.428 1.00 63.19 224 GLN A CA 1
ATOM 1773 C C . GLN A 1 224 ? -16.100 -2.754 -4.957 1.00 63.19 224 GLN A C 1
ATOM 1775 O O . GLN A 1 224 ? -16.638 -3.473 -4.110 1.00 63.19 224 GLN A O 1
ATOM 1780 N N . TYR A 1 225 ? -16.717 -1.710 -5.506 1.00 58.12 225 TYR A N 1
ATOM 1781 C CA . TYR A 1 225 ? -18.069 -1.245 -5.258 1.00 58.12 225 TYR A CA 1
ATOM 1782 C C . TYR A 1 225 ? -18.643 -0.791 -6.607 1.00 58.12 225 TYR A C 1
ATOM 1784 O O . TYR A 1 225 ? -18.108 0.129 -7.221 1.00 58.12 225 TYR A O 1
ATOM 1792 N N . ASP A 1 226 ? -19.701 -1.454 -7.078 1.00 50.47 226 ASP A N 1
ATOM 1793 C CA . ASP A 1 226 ? -20.462 -1.068 -8.273 1.00 50.47 226 ASP A CA 1
ATOM 1794 C C . ASP A 1 226 ? -21.876 -0.641 -7.841 1.00 50.47 226 ASP A C 1
ATOM 1796 O O . ASP A 1 226 ? -22.481 -1.281 -6.978 1.00 50.47 226 ASP A O 1
ATOM 1800 N N . GLU A 1 227 ? -22.423 0.406 -8.466 1.00 47.56 227 GLU A N 1
ATOM 1801 C CA . GLU A 1 227 ? -23.814 0.860 -8.298 1.00 47.56 227 GLU A CA 1
ATOM 1802 C C . GLU A 1 227 ? -24.833 -0.245 -8.651 1.00 47.56 227 GLU A C 1
ATOM 1804 O O . GLU A 1 227 ? -25.995 -0.174 -8.257 1.00 47.56 227 GLU A O 1
ATOM 1809 N N . LYS A 1 228 ? -24.395 -1.298 -9.358 1.00 51.38 228 LYS A N 1
ATOM 1810 C CA . LYS A 1 228 ? -25.185 -2.487 -9.730 1.00 51.38 228 LYS A CA 1
ATOM 1811 C C . LYS A 1 228 ? -25.156 -3.635 -8.700 1.00 51.38 228 LYS A C 1
ATOM 1813 O O . LYS A 1 228 ? -25.353 -4.789 -9.076 1.00 51.38 228 LYS A O 1
ATOM 1818 N N . GLU A 1 229 ? -24.907 -3.336 -7.424 1.00 52.25 229 GLU A N 1
ATOM 1819 C CA . GLU A 1 229 ? -24.998 -4.254 -6.264 1.00 52.25 229 GLU A CA 1
ATOM 1820 C C . GLU A 1 229 ? -23.948 -5.388 -6.174 1.00 52.25 229 GLU A C 1
ATOM 1822 O O . GLU A 1 229 ? -24.083 -6.312 -5.365 1.00 52.25 229 GLU A O 1
ATOM 1827 N N . LYS A 1 230 ? -22.854 -5.341 -6.948 1.00 57.25 230 LYS A N 1
ATOM 1828 C CA . LYS A 1 230 ? -21.734 -6.293 -6.800 1.00 57.25 230 LYS A CA 1
ATOM 1829 C C . LYS A 1 230 ? -20.653 -5.722 -5.889 1.00 57.25 230 LYS A C 1
ATOM 1831 O O . LYS A 1 230 ? -19.717 -5.076 -6.345 1.00 57.25 230 LYS A O 1
ATOM 1836 N N . HIS A 1 231 ? -20.784 -5.984 -4.594 1.00 69.44 231 HIS A N 1
ATOM 1837 C CA . HIS A 1 231 ? -19.803 -5.582 -3.584 1.00 69.44 231 HIS A CA 1
ATOM 1838 C C . HIS A 1 231 ? -18.938 -6.766 -3.158 1.00 69.44 231 HIS A C 1
ATOM 1840 O O . HIS A 1 231 ? -19.424 -7.902 -3.122 1.00 69.44 231 HIS A O 1
ATOM 1846 N N . LEU A 1 232 ? -17.689 -6.500 -2.763 1.00 77.19 232 LEU A N 1
ATOM 1847 C CA . LEU A 1 232 ? -16.913 -7.475 -1.996 1.00 77.19 232 LEU A CA 1
ATOM 1848 C C . LEU A 1 232 ? -17.628 -7.746 -0.670 1.00 77.19 232 LEU A C 1
ATOM 1850 O O . LEU A 1 232 ? -17.875 -6.825 0.114 1.00 77.19 232 LEU A O 1
ATOM 1854 N N . LEU A 1 233 ? -17.956 -9.012 -0.413 1.00 78.12 233 LEU A N 1
ATOM 1855 C CA . LEU A 1 233 ? -18.699 -9.422 0.780 1.00 78.12 233 LEU A CA 1
ATOM 1856 C C . LEU A 1 233 ? -17.971 -10.530 1.529 1.00 78.12 233 LEU A C 1
ATOM 1858 O O . LEU A 1 233 ? -17.740 -11.616 1.000 1.00 78.12 233 LEU A O 1
ATOM 1862 N N . LEU A 1 234 ? -17.677 -10.295 2.807 1.00 81.94 234 LEU A N 1
ATOM 1863 C CA . LEU A 1 234 ? -17.156 -11.335 3.688 1.00 81.94 234 LEU A CA 1
ATOM 1864 C C . LEU A 1 234 ? -18.283 -12.290 4.100 1.00 81.94 234 LEU A C 1
ATOM 1866 O O . LEU A 1 234 ? -19.123 -11.945 4.932 1.00 81.94 234 LEU A O 1
ATOM 1870 N N . LYS A 1 235 ? -18.273 -13.516 3.572 1.00 80.75 235 LYS A N 1
ATOM 1871 C CA . LYS A 1 235 ? -19.285 -14.543 3.881 1.00 80.75 235 LYS A CA 1
ATOM 1872 C C . LYS A 1 235 ? -18.873 -15.539 4.936 1.00 80.75 235 LYS A C 1
ATOM 1874 O O . LYS A 1 235 ? -19.714 -16.094 5.641 1.00 80.75 235 LYS A O 1
ATOM 1879 N N . HIS A 1 236 ? -17.583 -15.799 5.051 1.00 76.75 236 HIS A N 1
ATOM 1880 C CA . HIS A 1 236 ? -17.086 -16.765 6.014 1.00 76.75 236 HIS A CA 1
ATOM 1881 C C . HIS A 1 236 ? -15.772 -16.280 6.592 1.00 76.75 236 HIS A C 1
ATOM 1883 O O . HIS A 1 236 ? -14.913 -15.827 5.848 1.00 76.75 236 HIS A O 1
ATOM 1889 N N . ILE A 1 237 ? -15.607 -16.416 7.903 1.00 75.75 237 ILE A N 1
ATOM 1890 C CA . ILE A 1 237 ? -14.329 -16.203 8.579 1.00 75.75 237 ILE A CA 1
ATOM 1891 C C . ILE A 1 237 ? -13.802 -17.586 8.935 1.00 75.75 237 ILE A C 1
ATOM 1893 O O . ILE A 1 237 ? -14.501 -18.371 9.576 1.00 75.75 237 ILE A O 1
ATOM 1897 N N . GLY A 1 238 ? -12.596 -17.899 8.469 1.00 64.81 238 GLY A N 1
ATOM 1898 C CA . GLY A 1 238 ? -11.918 -19.155 8.747 1.00 64.81 238 GLY A CA 1
ATOM 1899 C C . GLY A 1 238 ? -11.861 -19.410 10.249 1.00 64.81 238 GLY A C 1
ATOM 1900 O O . GLY A 1 238 ? -11.414 -18.572 11.031 1.00 64.81 238 GLY A O 1
ATOM 1901 N N . THR A 1 239 ? -12.339 -20.575 10.672 1.00 56.97 239 THR A N 1
ATOM 1902 C CA . THR A 1 239 ? -12.227 -21.002 12.062 1.00 56.97 239 THR A CA 1
ATOM 1903 C C . THR A 1 239 ? -10.783 -21.402 12.337 1.00 56.97 239 THR A C 1
ATOM 1905 O O . THR A 1 239 ? -10.209 -22.257 11.662 1.00 56.97 239 THR A O 1
ATOM 1908 N N . ARG A 1 240 ? -10.170 -20.776 13.347 1.00 56.12 240 ARG A N 1
ATOM 1909 C CA . ARG A 1 240 ? -8.803 -21.104 13.760 1.00 56.12 240 ARG A CA 1
ATOM 1910 C C . ARG A 1 240 ? -8.730 -22.593 14.115 1.00 56.12 240 ARG A C 1
ATOM 1912 O O . ARG A 1 240 ? -9.485 -23.058 14.973 1.00 56.12 240 ARG A O 1
ATOM 1919 N N . LYS A 1 241 ? -7.793 -23.339 13.516 1.00 47.22 241 LYS A N 1
ATOM 1920 C CA . LYS A 1 241 ? -7.398 -24.647 14.063 1.00 47.22 241 LYS A CA 1
ATOM 1921 C C . LYS A 1 241 ? -6.888 -24.388 15.481 1.00 47.22 241 LYS A C 1
ATOM 1923 O O . LYS A 1 241 ? -5.980 -23.579 15.656 1.00 47.22 241 LYS A O 1
ATOM 1928 N N . LYS A 1 242 ? -7.521 -24.997 16.491 1.00 41.47 242 LYS A N 1
ATOM 1929 C CA . LYS A 1 242 ? -7.125 -24.859 17.902 1.00 41.47 242 LYS A CA 1
ATOM 1930 C C . LYS A 1 242 ? -5.635 -25.192 18.020 1.00 41.47 242 LYS A C 1
ATOM 1932 O O . LYS A 1 242 ? -5.262 -26.355 17.923 1.00 41.47 242 LYS A O 1
ATOM 1937 N N . SER A 1 243 ? -4.796 -24.176 18.190 1.00 40.06 243 SER A N 1
ATOM 1938 C CA . SER A 1 243 ? -3.418 -24.381 18.617 1.00 40.06 243 SER A CA 1
ATOM 1939 C C . SER A 1 243 ? -3.444 -24.761 20.097 1.00 40.06 243 SER A C 1
ATOM 1941 O O . SER A 1 243 ? -4.147 -24.118 20.876 1.00 40.06 243 SER A O 1
ATOM 1943 N N . ASN A 1 244 ? -2.698 -25.798 20.479 1.00 41.78 244 ASN A N 1
ATOM 1944 C CA . ASN A 1 244 ? -2.550 -26.254 21.867 1.00 41.78 244 ASN A CA 1
ATOM 1945 C C . ASN A 1 244 ? -1.671 -25.319 22.724 1.00 41.78 244 ASN A C 1
ATOM 1947 O O . ASN A 1 244 ? -1.389 -25.629 23.878 1.00 41.78 244 ASN A O 1
ATOM 1951 N N . THR A 1 245 ? -1.221 -24.182 22.188 1.00 42.53 245 THR A N 1
ATOM 1952 C CA . THR A 1 245 ? -0.427 -23.197 22.931 1.00 42.53 245 THR A CA 1
ATOM 1953 C C . THR A 1 245 ? -1.341 -22.271 23.739 1.00 42.53 245 THR A C 1
ATOM 1955 O O . THR A 1 245 ? -2.344 -21.775 23.231 1.00 42.53 245 THR A O 1
ATOM 1958 N N . ALA A 1 246 ? -0.980 -22.026 25.000 1.00 40.91 246 ALA A N 1
ATOM 1959 C CA . ALA A 1 246 ? -1.769 -21.341 26.029 1.00 40.91 246 ALA A CA 1
ATOM 1960 C C . ALA A 1 246 ? -2.205 -19.886 25.721 1.00 40.91 246 ALA A C 1
ATOM 1962 O O . ALA A 1 246 ? -2.946 -19.294 26.503 1.00 40.91 246 ALA A O 1
ATOM 1963 N N . GLU A 1 247 ? -1.819 -19.309 24.581 1.00 43.50 247 GLU A N 1
ATOM 1964 C CA . GLU A 1 247 ? -2.246 -17.978 24.149 1.00 43.50 247 GLU A CA 1
ATOM 1965 C C . GLU A 1 247 ? -3.424 -18.067 23.168 1.00 43.50 247 GLU A C 1
ATOM 1967 O O . GLU A 1 247 ? -3.283 -18.071 21.941 1.00 43.50 247 GLU A O 1
ATOM 1972 N N . ARG A 1 248 ? -4.641 -18.104 23.723 1.00 46.66 248 ARG A N 1
ATOM 1973 C CA . ARG A 1 248 ? -5.860 -17.775 22.972 1.00 46.66 248 ARG A CA 1
ATOM 1974 C C . ARG A 1 248 ? -5.814 -16.293 22.582 1.00 46.66 248 ARG A C 1
ATOM 1976 O O . ARG A 1 248 ? -6.368 -15.463 23.296 1.00 46.66 248 ARG A O 1
ATOM 1983 N N . SER A 1 249 ? -5.195 -15.944 21.454 1.00 55.41 249 SER A N 1
ATOM 1984 C CA . SER A 1 249 ? -5.502 -14.647 20.836 1.00 55.41 249 SER A CA 1
ATOM 1985 C C . SER A 1 249 ? -6.976 -14.643 20.419 1.00 55.41 249 SER A C 1
ATOM 1987 O O . SER A 1 249 ? -7.461 -15.595 19.791 1.00 55.41 249 SER A O 1
ATOM 1989 N N . LEU A 1 250 ? -7.705 -13.621 20.870 1.00 64.62 250 LEU A N 1
ATOM 1990 C CA . LEU A 1 250 ? -9.127 -13.445 20.589 1.00 64.62 250 LEU A CA 1
ATOM 1991 C C . LEU A 1 250 ? -9.333 -13.224 19.086 1.00 64.62 250 LEU A C 1
ATOM 1993 O O . LEU A 1 250 ? -8.446 -12.730 18.396 1.00 64.62 250 LEU A O 1
ATOM 1997 N N . VAL A 1 251 ? -10.522 -13.555 18.572 1.00 69.44 251 VAL A N 1
ATOM 1998 C CA . VAL A 1 251 ? -10.883 -13.301 17.159 1.00 69.44 251 VAL A CA 1
ATOM 1999 C C . VAL A 1 251 ? -10.699 -11.821 16.800 1.00 69.44 251 VAL A C 1
ATOM 2001 O O . VAL A 1 251 ? -10.291 -11.500 15.693 1.00 69.44 251 VAL A O 1
ATOM 2004 N N . THR A 1 252 ? -10.932 -10.931 17.764 1.00 75.00 252 THR A N 1
ATOM 2005 C CA . THR A 1 252 ? -10.801 -9.475 17.641 1.00 75.00 252 THR A CA 1
ATOM 2006 C C . THR A 1 252 ? -9.361 -8.967 17.655 1.00 75.00 252 THR A C 1
ATOM 2008 O O . THR A 1 252 ? -9.145 -7.806 17.337 1.00 75.00 252 THR A O 1
ATOM 2011 N N . GLU A 1 253 ? -8.388 -9.821 17.984 1.00 78.94 253 GLU A N 1
ATOM 2012 C CA . GLU A 1 253 ? -6.952 -9.511 17.945 1.00 78.94 253 GLU A CA 1
ATOM 2013 C C . GLU A 1 253 ? -6.273 -10.073 16.685 1.00 78.94 253 GLU A C 1
ATOM 2015 O O . GLU A 1 253 ? -5.088 -9.831 16.453 1.00 78.94 253 GLU A O 1
ATOM 2020 N N . LEU A 1 254 ? -6.998 -10.853 15.872 1.00 83.12 254 LEU A N 1
ATOM 2021 C CA . LEU A 1 254 ? -6.460 -11.412 14.640 1.00 83.12 254 LEU A CA 1
ATOM 2022 C C . LEU A 1 254 ? -6.410 -10.327 13.561 1.00 83.12 254 LEU A C 1
ATOM 2024 O O . LEU A 1 254 ? -7.431 -9.955 12.982 1.00 83.12 254 LEU A O 1
ATOM 2028 N N . LYS A 1 255 ? -5.193 -9.859 13.288 1.00 89.88 255 LYS A N 1
ATOM 2029 C CA . LYS A 1 255 ? -4.893 -8.949 12.187 1.00 89.88 255 LYS A CA 1
ATOM 2030 C C . LYS A 1 255 ? -4.844 -9.737 10.875 1.00 89.88 255 LYS A C 1
ATOM 2032 O O . LYS A 1 255 ? -4.101 -10.713 10.749 1.00 89.88 255 LYS A O 1
ATOM 2037 N N . CYS A 1 256 ? -5.616 -9.288 9.899 1.00 91.31 256 CYS A N 1
ATOM 2038 C CA . CYS A 1 256 ? -5.620 -9.794 8.533 1.00 91.31 256 CYS A CA 1
ATOM 2039 C C . CYS A 1 256 ? -5.312 -8.649 7.566 1.00 91.31 256 CYS A C 1
ATOM 2041 O O . CYS A 1 256 ? -5.379 -7.482 7.941 1.00 91.31 256 CYS A O 1
ATOM 2043 N N . VAL A 1 257 ? -5.037 -8.970 6.309 1.00 93.25 257 VAL A N 1
ATOM 2044 C CA . VAL A 1 257 ? -5.052 -7.996 5.210 1.00 93.25 257 VAL A CA 1
ATOM 2045 C C . VAL A 1 257 ? -5.854 -8.539 4.042 1.00 93.25 257 VAL A C 1
ATOM 2047 O O . VAL A 1 257 ? -6.007 -9.755 3.888 1.00 93.25 257 VAL A O 1
ATOM 2050 N N . ILE A 1 258 ? -6.356 -7.628 3.215 1.00 93.69 258 ILE A N 1
ATOM 2051 C CA . ILE A 1 258 ? -6.876 -7.959 1.895 1.00 93.69 258 ILE A CA 1
ATOM 2052 C C . ILE A 1 258 ? -5.691 -7.917 0.931 1.00 93.69 258 ILE A C 1
ATOM 2054 O O . ILE A 1 258 ? -5.049 -6.882 0.768 1.00 93.69 258 ILE A O 1
ATOM 2058 N N . LEU A 1 259 ? -5.372 -9.065 0.347 1.00 94.62 259 LEU A N 1
ATOM 2059 C CA . LEU A 1 259 ? -4.394 -9.233 -0.716 1.00 94.62 259 LEU A CA 1
ATOM 2060 C C . LEU A 1 259 ? -5.101 -9.049 -2.057 1.00 94.62 259 LEU A C 1
ATOM 2062 O O . LEU A 1 259 ? -6.066 -9.758 -2.344 1.00 94.62 259 LEU A O 1
ATOM 2066 N N . TYR A 1 260 ? -4.599 -8.122 -2.861 1.00 94.12 260 TYR A N 1
ATOM 2067 C CA . TYR A 1 260 ? -5.061 -7.846 -4.214 1.00 94.12 260 TYR A CA 1
ATOM 2068 C C . TYR A 1 260 ? -4.024 -8.380 -5.187 1.00 94.12 260 TYR A C 1
ATOM 2070 O O . TYR A 1 260 ? -2.848 -8.036 -5.079 1.00 94.12 260 TYR A O 1
ATOM 2078 N N . GLU A 1 261 ? -4.452 -9.207 -6.130 1.00 92.56 261 GLU A N 1
ATOM 2079 C CA . GLU A 1 261 ? -3.575 -9.885 -7.081 1.00 92.56 261 GLU A CA 1
ATOM 2080 C C . GLU A 1 261 ? -4.054 -9.606 -8.494 1.00 92.56 261 GLU A C 1
ATOM 2082 O O . GLU A 1 261 ? -5.224 -9.812 -8.812 1.00 92.56 261 GLU A O 1
ATOM 2087 N N . VAL A 1 262 ? -3.147 -9.174 -9.361 1.00 89.69 262 VAL A N 1
ATOM 2088 C CA . VAL A 1 262 ? -3.454 -9.046 -10.783 1.00 89.69 262 VAL A CA 1
ATOM 2089 C C . VAL A 1 262 ? -3.436 -10.442 -11.398 1.00 89.69 262 VAL A C 1
ATOM 2091 O O . VAL A 1 262 ? -2.402 -11.115 -11.394 1.00 89.69 262 VAL A O 1
ATOM 2094 N N . ILE A 1 263 ? -4.569 -10.879 -11.943 1.00 85.81 263 ILE A N 1
ATOM 2095 C CA . ILE A 1 263 ? -4.645 -12.100 -12.741 1.00 85.81 263 ILE A CA 1
ATOM 2096 C C . ILE A 1 263 ? -3.978 -11.806 -14.091 1.00 85.81 263 ILE A C 1
ATOM 2098 O O . ILE A 1 263 ? -4.458 -10.941 -14.833 1.00 85.81 263 ILE A O 1
ATOM 2102 N N . PRO A 1 264 ? -2.875 -12.493 -14.433 1.00 72.12 264 PRO A N 1
ATOM 2103 C CA . PRO A 1 264 ? -2.180 -12.240 -15.683 1.00 72.12 264 PRO A CA 1
ATOM 2104 C C . PRO A 1 264 ? -3.024 -12.723 -16.869 1.00 72.12 264 PRO A C 1
ATOM 2106 O O . PRO A 1 264 ? -3.455 -13.874 -16.904 1.00 72.12 264 PRO A O 1
ATOM 2109 N N . SER A 1 265 ? -3.226 -11.853 -17.858 1.00 78.50 265 SER A N 1
ATOM 2110 C CA . SER A 1 265 ? -3.685 -12.231 -19.199 1.00 78.50 265 SER A CA 1
ATOM 2111 C C . SER A 1 265 ? -2.494 -12.304 -20.159 1.00 78.50 265 SER A C 1
ATOM 2113 O O . SER A 1 265 ? -1.457 -11.685 -19.911 1.00 78.50 265 SER A O 1
ATOM 2115 N N . GLU A 1 266 ? -2.623 -13.029 -21.274 1.00 75.88 266 GLU A N 1
ATOM 2116 C CA . GLU A 1 266 ? -1.564 -13.073 -22.298 1.00 75.88 266 GLU A CA 1
ATOM 2117 C C . GLU A 1 266 ? -1.235 -11.676 -22.847 1.00 75.88 266 GLU A C 1
ATOM 2119 O O . GLU A 1 266 ? -0.070 -11.339 -23.065 1.00 75.88 266 GLU A O 1
ATOM 2124 N N . ASP A 1 267 ? -2.256 -10.834 -23.014 1.00 74.62 267 ASP A N 1
ATOM 2125 C CA . ASP A 1 267 ? -2.113 -9.449 -23.463 1.00 74.62 267 ASP A CA 1
ATOM 2126 C C . ASP A 1 267 ? -1.357 -8.586 -22.453 1.00 74.62 267 ASP A C 1
ATOM 2128 O O . ASP A 1 267 ? -0.441 -7.851 -22.833 1.00 74.62 267 ASP A O 1
ATOM 2132 N N . LEU A 1 268 ? -1.672 -8.722 -21.160 1.00 75.88 268 LEU A N 1
ATOM 2133 C CA . LEU A 1 268 ? -0.933 -8.042 -20.101 1.00 75.88 268 LEU A CA 1
ATOM 2134 C C . LEU A 1 268 ? 0.518 -8.538 -20.050 1.00 75.88 268 LEU A C 1
ATOM 2136 O O . LEU A 1 268 ? 1.440 -7.734 -19.953 1.00 75.88 268 LEU A O 1
ATOM 2140 N N . HIS A 1 269 ? 0.745 -9.846 -20.170 1.00 75.88 269 HIS A N 1
ATOM 2141 C CA . HIS A 1 269 ? 2.088 -10.424 -20.174 1.00 75.88 269 HIS A CA 1
ATOM 2142 C C . HIS A 1 269 ? 2.953 -9.876 -21.323 1.00 75.88 269 HIS A C 1
ATOM 2144 O O . HIS A 1 269 ? 4.117 -9.516 -21.114 1.00 75.88 269 HIS A O 1
ATOM 2150 N N . ARG A 1 270 ? 2.371 -9.741 -22.524 1.00 74.44 270 ARG A N 1
ATOM 2151 C CA . ARG A 1 270 ? 3.023 -9.086 -23.669 1.00 74.44 270 ARG A CA 1
ATOM 2152 C C . ARG A 1 270 ? 3.315 -7.613 -23.392 1.00 74.44 270 ARG A C 1
ATOM 2154 O O . ARG A 1 270 ? 4.441 -7.170 -23.616 1.00 74.44 270 ARG A O 1
ATOM 2161 N N . ALA A 1 271 ? 2.338 -6.872 -22.869 1.00 74.12 271 ALA A N 1
ATOM 2162 C CA . ALA A 1 271 ? 2.491 -5.453 -22.544 1.00 74.12 271 ALA A CA 1
ATOM 2163 C C . ALA A 1 271 ? 3.590 -5.199 -21.497 1.00 74.12 271 ALA A C 1
ATOM 2165 O O . ALA A 1 271 ? 4.308 -4.204 -21.573 1.00 74.12 271 ALA A O 1
ATOM 2166 N N . LEU A 1 272 ? 3.769 -6.130 -20.558 1.00 78.06 272 LEU A N 1
ATOM 2167 C CA . LEU A 1 272 ? 4.775 -6.057 -19.501 1.00 78.06 272 LEU A CA 1
ATOM 2168 C C . LEU A 1 272 ? 6.143 -6.626 -19.905 1.00 78.06 272 LEU A C 1
ATOM 2170 O O . LEU A 1 272 ? 6.990 -6.854 -19.040 1.00 78.06 272 LEU A O 1
ATOM 2174 N N . LEU A 1 273 ? 6.387 -6.820 -21.207 1.00 75.56 273 LEU A N 1
ATOM 2175 C CA . LEU A 1 273 ? 7.666 -7.282 -21.758 1.00 75.56 273 LEU A CA 1
ATOM 2176 C C . LEU A 1 273 ? 8.085 -8.667 -21.235 1.00 75.56 273 LEU A C 1
ATOM 2178 O O . LEU A 1 273 ? 9.265 -8.924 -20.986 1.00 75.56 273 LEU A O 1
ATOM 2182 N N . GLY A 1 274 ? 7.114 -9.568 -21.066 1.00 71.31 274 GLY A N 1
ATOM 2183 C CA . GLY A 1 274 ? 7.370 -10.933 -20.613 1.00 71.31 274 GLY A CA 1
ATOM 2184 C C . GLY A 1 274 ? 7.565 -11.062 -19.100 1.00 71.31 274 GLY A C 1
ATOM 2185 O O . GLY A 1 274 ? 8.163 -12.035 -18.644 1.00 71.31 274 GLY A O 1
ATOM 2186 N N . TYR A 1 275 ? 7.089 -10.097 -18.306 1.00 78.31 275 TYR A N 1
ATOM 2187 C CA . TYR A 1 275 ? 7.046 -10.224 -16.848 1.00 78.31 275 TYR A CA 1
ATOM 2188 C C . TYR A 1 275 ? 6.097 -11.360 -16.438 1.00 78.31 275 TYR A C 1
ATOM 2190 O O . TYR A 1 275 ? 4.913 -11.342 -16.775 1.00 78.31 275 TYR A O 1
ATOM 2198 N N . THR A 1 276 ? 6.625 -12.373 -15.749 1.00 76.12 276 THR A N 1
ATOM 2199 C CA . THR A 1 276 ? 5.894 -13.600 -15.373 1.00 76.12 276 THR A CA 1
ATOM 2200 C C . THR A 1 276 ? 5.465 -13.642 -13.911 1.00 76.12 276 THR A C 1
ATOM 2202 O O . THR A 1 276 ? 4.706 -14.525 -13.524 1.00 76.12 276 THR A O 1
ATOM 2205 N N . GLU A 1 277 ? 6.007 -12.763 -13.075 1.00 82.38 277 GLU A N 1
ATOM 2206 C CA . GLU A 1 277 ? 5.705 -12.755 -11.647 1.00 82.38 277 GLU A CA 1
ATOM 2207 C C . GLU A 1 277 ? 4.331 -12.118 -11.390 1.00 82.38 277 GLU A C 1
ATOM 2209 O O . GLU A 1 277 ? 3.826 -11.311 -12.173 1.00 82.38 277 GLU A O 1
ATOM 2214 N N . THR A 1 278 ? 3.702 -12.501 -10.281 1.00 85.56 278 THR A N 1
ATOM 2215 C CA . THR A 1 278 ? 2.407 -11.947 -9.881 1.00 85.56 278 THR A CA 1
ATOM 2216 C C . THR A 1 278 ? 2.589 -10.526 -9.363 1.00 85.56 278 THR A C 1
ATOM 2218 O O . THR A 1 278 ? 3.386 -10.298 -8.456 1.00 85.56 278 THR A O 1
ATOM 2221 N N . ILE A 1 279 ? 1.809 -9.584 -9.891 1.00 90.56 279 ILE A N 1
ATOM 2222 C CA . ILE A 1 279 ? 1.702 -8.233 -9.333 1.00 90.56 279 ILE A CA 1
ATOM 2223 C C . ILE A 1 279 ? 0.659 -8.274 -8.221 1.00 90.56 279 ILE A C 1
ATOM 2225 O O . ILE A 1 279 ? -0.456 -8.755 -8.436 1.00 90.56 279 ILE A O 1
ATOM 2229 N N . TRP A 1 280 ? 1.006 -7.764 -7.045 1.00 93.81 280 TRP A N 1
ATOM 2230 C CA . TRP A 1 280 ? 0.104 -7.760 -5.902 1.00 93.81 280 TRP A CA 1
ATOM 2231 C C . TRP A 1 280 ? 0.312 -6.540 -5.004 1.00 93.81 280 TRP A C 1
ATOM 2233 O O . TRP A 1 280 ? 1.330 -5.853 -5.065 1.00 93.81 280 TRP A O 1
ATOM 2243 N N . ALA A 1 281 ? -0.685 -6.267 -4.171 1.00 94.56 281 ALA A N 1
ATOM 2244 C CA . ALA A 1 281 ? -0.659 -5.250 -3.129 1.00 94.56 281 ALA A CA 1
ATOM 2245 C C . ALA A 1 281 ? -1.478 -5.741 -1.935 1.00 94.56 281 ALA A C 1
ATOM 2247 O O . ALA A 1 281 ? -2.327 -6.620 -2.074 1.00 94.56 281 ALA A O 1
ATOM 2248 N N . VAL A 1 282 ? -1.238 -5.171 -0.759 1.00 95.19 282 VAL A N 1
ATOM 2249 C CA . VAL A 1 282 ? -1.999 -5.494 0.451 1.00 95.19 282 VAL A CA 1
ATOM 2250 C C . VAL A 1 282 ? -2.639 -4.242 1.023 1.00 95.19 282 VAL A C 1
ATOM 2252 O O . VAL A 1 282 ? -2.053 -3.159 0.978 1.00 95.19 282 VAL A O 1
ATOM 2255 N N . SER A 1 283 ? -3.846 -4.394 1.563 1.00 95.38 283 SER A N 1
ATOM 2256 C CA . SER A 1 283 ? -4.452 -3.360 2.393 1.00 95.38 283 SER A CA 1
ATOM 2257 C C . SER A 1 283 ? -3.632 -3.149 3.663 1.00 95.38 283 SER A C 1
ATOM 2259 O O . SER A 1 283 ? -2.855 -4.010 4.087 1.00 95.38 283 SER A O 1
ATOM 2261 N N . LEU A 1 284 ? -3.890 -2.039 4.345 1.00 94.69 284 LEU A N 1
ATOM 2262 C CA . LEU A 1 284 ? -3.496 -1.915 5.740 1.00 94.69 284 LEU A CA 1
ATOM 2263 C C . LEU A 1 284 ? -4.177 -3.015 6.588 1.00 94.69 284 LEU A C 1
ATOM 2265 O O . LEU A 1 284 ? -5.224 -3.537 6.178 1.00 94.69 284 LEU A O 1
ATOM 2269 N N . PRO A 1 285 ? -3.625 -3.373 7.764 1.00 93.69 285 PRO A N 1
ATOM 2270 C CA . PRO A 1 285 ? -4.217 -4.388 8.625 1.00 93.69 285 PRO A CA 1
ATOM 2271 C C . PRO A 1 285 ? -5.680 -4.084 8.963 1.00 93.69 285 PRO A C 1
ATOM 2273 O O . PRO A 1 285 ? -6.025 -2.948 9.315 1.00 93.69 285 PRO A O 1
ATOM 2276 N N . VAL A 1 286 ? -6.517 -5.117 8.864 1.00 93.00 286 VAL A N 1
ATOM 2277 C CA . VAL A 1 286 ? -7.944 -5.128 9.197 1.00 93.00 286 VAL A CA 1
ATOM 2278 C C . VAL A 1 286 ? -8.251 -6.221 10.218 1.00 93.00 286 VAL A C 1
ATOM 2280 O O . VAL A 1 286 ? -7.564 -7.243 10.284 1.00 93.00 286 VAL A O 1
ATOM 2283 N N . VAL A 1 287 ? -9.320 -6.038 10.991 1.00 91.38 287 VAL A N 1
ATOM 2284 C CA . VAL A 1 287 ? -9.864 -7.077 11.880 1.00 91.38 287 VAL A CA 1
ATOM 2285 C C . VAL A 1 287 ? -11.225 -7.530 11.361 1.00 91.38 287 VAL A C 1
ATOM 2287 O O . VAL A 1 287 ? -12.094 -6.712 11.052 1.00 91.38 287 VAL A O 1
ATOM 2290 N N . LEU A 1 288 ? -11.419 -8.848 11.282 1.00 90.31 288 LEU A N 1
ATOM 2291 C CA . LEU A 1 288 ? -12.672 -9.445 10.826 1.00 90.31 288 LEU A CA 1
ATOM 2292 C C . LEU A 1 288 ? -13.608 -9.691 12.014 1.00 90.31 288 LEU A C 1
ATOM 2294 O O . LEU A 1 288 ? -13.218 -10.324 12.997 1.00 90.31 288 LEU A O 1
ATOM 2298 N N . IL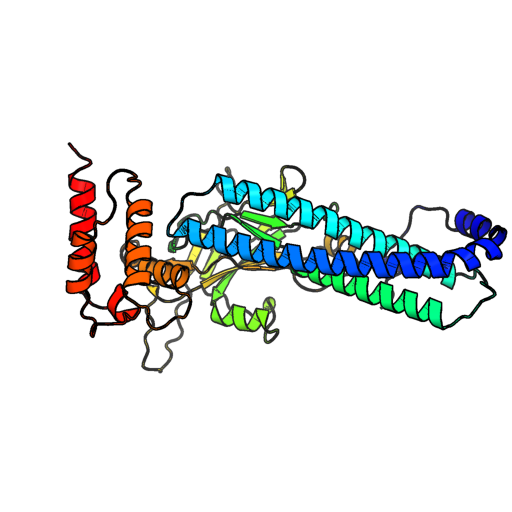E A 1 289 ? -14.862 -9.253 11.911 1.00 88.12 289 ILE A N 1
ATOM 2299 C CA . ILE A 1 289 ? -15.876 -9.471 12.950 1.00 88.12 289 ILE A CA 1
ATOM 2300 C C . ILE A 1 289 ? -17.134 -10.139 12.395 1.00 88.12 289 ILE A C 1
ATOM 2302 O O . ILE A 1 289 ? -17.522 -9.959 11.242 1.00 88.12 289 ILE A O 1
ATOM 2306 N N . THR A 1 290 ? -17.812 -10.895 13.254 1.00 86.50 290 THR A N 1
ATOM 2307 C CA . THR A 1 290 ? -19.104 -11.530 12.936 1.00 86.50 290 THR A CA 1
ATOM 2308 C C . THR A 1 290 ? -20.291 -10.718 13.442 1.00 86.50 290 THR A C 1
ATOM 2310 O O . THR A 1 290 ? -21.342 -10.708 12.810 1.00 86.50 290 THR A O 1
ATOM 2313 N N . HIS A 1 291 ? -20.134 -10.027 14.574 1.00 81.00 291 HIS A N 1
ATOM 2314 C CA . HIS A 1 291 ? -21.213 -9.309 15.245 1.00 81.00 291 HIS A CA 1
ATOM 2315 C C . HIS A 1 291 ? -20.717 -7.965 15.786 1.00 81.00 291 HIS A C 1
ATOM 2317 O O . HIS A 1 291 ? -19.601 -7.872 16.292 1.00 81.00 291 HIS A O 1
ATOM 2323 N N . GLY A 1 292 ? -21.569 -6.934 15.775 1.00 78.81 292 GLY A N 1
ATOM 2324 C CA . GLY A 1 292 ? -21.201 -5.572 16.197 1.00 78.81 292 GLY A CA 1
ATOM 2325 C C . GLY A 1 292 ? -20.681 -5.459 17.639 1.00 78.81 292 GLY A C 1
ATOM 2326 O O . GLY A 1 292 ? -19.885 -4.580 17.942 1.00 78.81 292 GLY A O 1
ATOM 2327 N N . LYS A 1 293 ? -21.035 -6.409 18.517 1.00 79.62 293 LYS A N 1
ATOM 2328 C CA . LYS A 1 293 ? -20.480 -6.515 19.886 1.00 79.62 293 LYS A CA 1
ATOM 2329 C C . LYS A 1 293 ? -18.945 -6.607 19.911 1.00 79.62 293 LYS A C 1
ATOM 2331 O O . LYS A 1 293 ? -18.342 -6.169 20.877 1.00 79.62 293 LYS A O 1
ATOM 2336 N N . GLN A 1 294 ? -18.332 -7.146 18.856 1.00 81.88 294 GLN A N 1
ATOM 2337 C CA . GLN A 1 294 ? -16.879 -7.310 18.720 1.00 81.88 294 GLN A CA 1
ATOM 2338 C C . GLN A 1 294 ? -16.173 -6.044 18.213 1.00 81.88 294 GLN A C 1
ATOM 2340 O O . GLN A 1 294 ? -14.950 -5.960 18.264 1.00 81.88 294 GLN A O 1
ATOM 2345 N N . MET A 1 295 ? -16.927 -5.058 17.713 1.00 82.50 295 MET A N 1
ATOM 2346 C CA . MET A 1 295 ? -16.378 -3.870 17.054 1.00 82.50 295 MET A CA 1
ATOM 2347 C C . MET A 1 295 ? -15.460 -3.071 17.978 1.00 82.50 295 MET A C 1
ATOM 2349 O O . MET A 1 295 ? -14.445 -2.546 17.545 1.00 82.50 295 MET A O 1
ATOM 2353 N N . ILE A 1 296 ? -15.796 -2.994 19.264 1.00 79.94 296 ILE A N 1
ATOM 2354 C CA . ILE A 1 296 ? -15.030 -2.230 20.248 1.00 79.94 296 ILE A CA 1
ATOM 2355 C C . ILE A 1 296 ? -13.631 -2.819 20.454 1.00 79.94 296 ILE A C 1
ATOM 2357 O O . ILE A 1 296 ? -12.666 -2.056 20.452 1.00 79.94 296 ILE A O 1
ATOM 2361 N N . ASP A 1 297 ? -13.538 -4.139 20.588 1.00 82.56 297 ASP A N 1
ATOM 2362 C CA . ASP A 1 297 ? -12.276 -4.852 20.817 1.00 82.56 297 ASP A CA 1
ATOM 2363 C C . ASP A 1 297 ? -11.435 -4.937 19.531 1.00 82.56 297 ASP A C 1
ATOM 2365 O O . ASP A 1 297 ? -10.206 -4.922 19.553 1.00 82.56 297 ASP A O 1
ATOM 2369 N N . ALA A 1 298 ? -12.103 -5.000 18.378 1.00 84.88 298 ALA A N 1
ATOM 2370 C CA . ALA A 1 298 ? -11.445 -4.899 17.082 1.00 84.88 298 ALA A CA 1
ATOM 2371 C C . ALA A 1 298 ? -10.861 -3.490 16.862 1.00 84.88 298 ALA A C 1
ATOM 2373 O O . ALA A 1 298 ? -9.722 -3.355 16.419 1.00 84.88 298 ALA A O 1
ATOM 2374 N N . LEU A 1 299 ? -11.606 -2.436 17.229 1.00 84.50 299 LEU A N 1
ATOM 2375 C CA . LEU A 1 299 ? -11.145 -1.048 17.119 1.00 84.50 299 LEU A CA 1
ATOM 2376 C C . LEU A 1 299 ? -9.925 -0.801 17.999 1.00 84.50 299 LEU A C 1
ATOM 2378 O O . LEU A 1 299 ? -8.997 -0.142 17.547 1.00 84.50 299 LEU A O 1
ATOM 2382 N N . SER A 1 300 ? -9.902 -1.307 19.235 1.00 84.50 300 SER A N 1
ATOM 2383 C CA . SER A 1 300 ? -8.742 -1.124 20.113 1.00 84.50 300 SER A CA 1
ATOM 2384 C C . SER A 1 300 ? -7.489 -1.794 19.544 1.00 84.50 300 SER A C 1
ATOM 2386 O O . SER A 1 300 ? -6.423 -1.180 19.574 1.00 84.50 300 SER A O 1
ATOM 2388 N N . THR A 1 301 ? -7.623 -2.992 18.963 1.00 87.06 301 THR A N 1
ATOM 2389 C CA . THR A 1 301 ? -6.528 -3.679 18.255 1.00 87.06 301 THR A CA 1
ATOM 2390 C C . THR A 1 301 ? -5.992 -2.820 17.111 1.00 87.06 301 THR A C 1
ATOM 2392 O O . THR A 1 301 ? -4.791 -2.573 17.039 1.00 87.06 301 THR A O 1
ATOM 2395 N N . ILE A 1 302 ? -6.878 -2.323 16.243 1.00 87.81 302 ILE A N 1
ATOM 2396 C CA . ILE A 1 302 ? -6.500 -1.496 15.091 1.00 87.81 302 ILE A CA 1
ATOM 2397 C C . ILE A 1 302 ? -5.880 -0.168 15.521 1.00 87.81 302 ILE A C 1
ATOM 2399 O O . ILE A 1 302 ? -4.843 0.208 14.992 1.00 87.81 302 ILE A O 1
ATOM 2403 N N . ILE A 1 303 ? -6.496 0.555 16.458 1.00 88.31 303 ILE A N 1
ATOM 2404 C CA . ILE A 1 303 ? -6.002 1.862 16.913 1.00 88.31 303 ILE A CA 1
ATOM 2405 C C . ILE A 1 303 ? -4.587 1.718 17.477 1.00 88.31 303 ILE A C 1
ATOM 2407 O O . ILE A 1 303 ? -3.716 2.523 17.156 1.00 88.31 303 ILE A O 1
ATOM 2411 N N . TRP A 1 304 ? -4.344 0.666 18.264 1.00 88.25 304 TRP A N 1
ATOM 2412 C CA . TRP A 1 304 ? -3.011 0.364 18.776 1.00 88.25 304 TRP A CA 1
ATOM 2413 C C . TRP A 1 304 ? -2.023 0.046 17.652 1.00 88.25 304 TRP A C 1
ATOM 2415 O O . TRP A 1 304 ? -0.945 0.632 17.601 1.00 88.25 304 TRP A O 1
ATOM 2425 N N . ASP A 1 305 ? -2.403 -0.840 16.731 1.00 90.12 305 ASP A N 1
ATOM 2426 C CA . ASP A 1 305 ? -1.574 -1.241 15.590 1.00 90.12 305 ASP A CA 1
ATOM 2427 C C . ASP A 1 305 ? -1.218 -0.047 14.689 1.00 90.12 305 ASP A C 1
ATOM 2429 O O . ASP A 1 305 ? -0.067 0.129 14.292 1.00 90.12 305 ASP A O 1
ATOM 2433 N N . ARG A 1 306 ? -2.175 0.848 14.425 1.00 90.00 306 ARG A N 1
ATOM 2434 C CA . ARG A 1 306 ? -1.941 2.031 13.590 1.00 90.00 306 ARG A CA 1
ATOM 2435 C C . ARG A 1 306 ? -1.102 3.095 14.289 1.00 90.00 306 ARG A C 1
ATOM 2437 O O . ARG A 1 306 ? -0.313 3.760 13.627 1.00 90.00 306 ARG A O 1
ATOM 2444 N N . ALA A 1 307 ? -1.242 3.256 15.598 1.00 88.69 307 ALA A N 1
ATOM 2445 C CA . ALA A 1 307 ? -0.463 4.244 16.334 1.00 88.69 307 ALA A CA 1
ATOM 2446 C C . ALA A 1 307 ? 0.961 3.766 16.646 1.00 88.69 307 ALA A C 1
ATOM 2448 O O . ALA A 1 307 ? 1.896 4.563 16.619 1.00 88.69 307 ALA A O 1
ATOM 2449 N N . PHE A 1 308 ? 1.128 2.478 16.956 1.00 89.81 308 PHE A N 1
ATOM 2450 C CA . PHE A 1 308 ? 2.340 1.968 17.600 1.00 89.81 308 PHE A CA 1
ATOM 2451 C C . PHE A 1 308 ? 2.938 0.721 16.934 1.00 89.81 308 PHE A C 1
ATOM 2453 O O . PHE A 1 308 ? 4.014 0.274 17.341 1.00 89.81 308 PHE A O 1
ATOM 2460 N N . GLY A 1 309 ? 2.277 0.146 15.925 1.00 87.25 309 GLY A N 1
ATOM 2461 C CA . GLY A 1 309 ? 2.703 -1.098 15.281 1.00 87.25 309 GLY A CA 1
ATOM 2462 C C . GLY A 1 309 ? 2.803 -2.253 16.279 1.00 87.25 309 GLY A C 1
ATOM 2463 O O . GLY A 1 309 ? 1.927 -2.445 17.124 1.00 87.25 309 GLY A O 1
ATOM 2464 N N . ASP A 1 310 ? 3.911 -2.993 16.225 1.00 80.88 310 ASP A N 1
ATOM 2465 C CA . ASP A 1 310 ? 4.173 -4.141 17.107 1.00 80.88 310 ASP A CA 1
ATOM 2466 C C . ASP A 1 310 ? 4.795 -3.757 18.464 1.00 80.88 310 ASP A C 1
ATOM 2468 O O . ASP A 1 310 ? 5.269 -4.610 19.225 1.00 80.88 310 ASP A O 1
ATOM 2472 N N . THR A 1 311 ? 4.797 -2.466 18.802 1.00 84.88 311 THR A N 1
ATOM 2473 C CA . THR A 1 311 ? 5.342 -1.984 20.071 1.00 84.88 311 THR A CA 1
ATOM 2474 C C . THR A 1 311 ? 4.547 -2.547 21.253 1.00 84.88 311 THR A C 1
ATOM 2476 O O . THR A 1 311 ? 3.330 -2.378 21.364 1.00 84.88 311 THR A O 1
ATOM 2479 N N . LYS A 1 312 ? 5.252 -3.204 22.183 1.00 83.12 312 LYS A N 1
ATOM 2480 C CA . LYS A 1 312 ? 4.640 -3.866 23.351 1.00 83.12 312 LYS A CA 1
ATOM 2481 C C . LYS A 1 312 ? 4.221 -2.896 24.454 1.00 83.12 312 LYS A C 1
ATOM 2483 O O . LYS A 1 312 ? 3.294 -3.200 25.205 1.00 83.12 312 LYS A O 1
ATOM 2488 N N . GLN A 1 313 ? 4.932 -1.778 24.588 1.00 88.31 313 GLN A N 1
ATOM 2489 C CA . GLN A 1 313 ? 4.721 -0.784 25.633 1.00 88.31 313 GLN A CA 1
ATOM 2490 C C . GLN A 1 313 ? 5.000 0.622 25.113 1.00 88.31 313 GLN A C 1
ATOM 2492 O O . GLN A 1 313 ? 5.997 0.832 24.430 1.00 88.31 313 GLN A O 1
ATOM 2497 N N . VAL A 1 314 ? 4.154 1.575 25.488 1.00 90.62 314 VAL A N 1
ATOM 2498 C CA . VAL A 1 314 ? 4.275 2.989 25.111 1.00 90.62 314 VAL A CA 1
ATOM 2499 C C . VAL A 1 314 ? 4.243 3.872 26.347 1.00 90.62 314 VAL A C 1
ATOM 2501 O O . VAL A 1 314 ? 3.656 3.507 27.367 1.00 90.62 314 VAL A O 1
ATOM 2504 N N . ASP A 1 315 ? 4.881 5.030 26.280 1.00 91.69 315 ASP A N 1
ATOM 2505 C CA . ASP A 1 315 ? 4.831 6.025 27.342 1.00 91.69 315 ASP A CA 1
ATOM 2506 C C . ASP A 1 315 ? 3.467 6.743 27.386 1.00 91.69 315 ASP A C 1
ATOM 2508 O O . ASP A 1 315 ? 2.662 6.684 26.451 1.00 91.69 315 ASP A O 1
ATOM 2512 N N . TRP A 1 316 ? 3.190 7.436 28.497 1.00 89.19 316 TRP A N 1
ATOM 2513 C CA . TRP A 1 316 ? 1.933 8.177 28.650 1.00 89.19 316 TRP A CA 1
ATOM 2514 C C . TRP A 1 316 ? 1.765 9.292 27.614 1.00 89.19 316 TRP A C 1
ATOM 2516 O O . TRP A 1 316 ? 0.635 9.534 27.204 1.00 89.19 316 TRP A O 1
ATOM 2526 N N . SER A 1 317 ? 2.842 9.977 27.212 1.00 90.56 317 SER A N 1
ATOM 2527 C CA . SER A 1 317 ? 2.734 11.116 26.292 1.00 90.56 317 SER A CA 1
ATOM 2528 C C . SER A 1 317 ? 2.203 10.646 24.945 1.00 90.56 317 SER A C 1
ATOM 2530 O O . SER A 1 317 ? 1.171 11.132 24.485 1.00 90.56 317 SER A O 1
ATOM 2532 N N . SER A 1 318 ? 2.830 9.610 24.383 1.00 91.06 318 SER A N 1
ATOM 2533 C CA . SER A 1 318 ? 2.403 9.014 23.115 1.00 91.06 318 SER A CA 1
ATOM 2534 C C . SER A 1 318 ? 0.964 8.485 23.173 1.00 91.06 318 SER A C 1
ATOM 2536 O O . SER A 1 318 ? 0.174 8.701 22.251 1.00 91.06 318 SER A O 1
ATOM 2538 N N . LEU A 1 319 ? 0.584 7.823 24.274 1.00 88.88 319 LEU A N 1
ATOM 2539 C CA . LEU A 1 319 ? -0.780 7.318 24.454 1.00 88.88 319 LEU A CA 1
ATOM 2540 C C . LEU A 1 319 ? -1.808 8.448 24.610 1.00 88.88 319 LEU A C 1
ATOM 2542 O O . LEU A 1 319 ? -2.904 8.367 24.058 1.00 88.88 319 LEU A O 1
ATOM 2546 N N . ALA A 1 320 ? -1.473 9.501 25.351 1.00 88.31 320 ALA A N 1
ATOM 2547 C CA . ALA A 1 320 ? -2.344 10.650 25.563 1.00 88.31 320 ALA A CA 1
ATOM 2548 C C . ALA A 1 320 ? -2.603 11.420 24.263 1.00 88.31 320 ALA A C 1
ATOM 2550 O O . ALA A 1 320 ? -3.746 11.810 24.005 1.00 88.31 320 ALA A O 1
ATOM 2551 N N . ASP A 1 321 ? -1.575 11.591 23.432 1.00 89.06 321 ASP A N 1
ATOM 2552 C CA . ASP A 1 321 ? -1.695 12.233 22.123 1.00 89.06 321 ASP A CA 1
ATOM 2553 C C . ASP A 1 321 ? -2.589 11.423 21.183 1.00 89.06 321 ASP A C 1
ATOM 2555 O O . ASP A 1 321 ? -3.477 11.987 20.537 1.00 89.06 321 ASP A O 1
ATOM 2559 N N . LEU A 1 322 ? -2.430 10.095 21.164 1.00 87.62 322 LEU A N 1
ATOM 2560 C CA . LEU A 1 322 ? -3.332 9.204 20.437 1.00 87.62 322 LEU A CA 1
ATOM 2561 C C . LEU A 1 322 ? -4.781 9.370 20.910 1.00 87.62 322 LEU A C 1
ATOM 2563 O O . LEU A 1 322 ? -5.672 9.591 20.093 1.00 87.62 322 LEU A O 1
ATOM 2567 N N . LEU A 1 323 ? -5.025 9.314 22.224 1.00 86.94 323 LEU A N 1
ATOM 2568 C CA . LEU A 1 323 ? -6.369 9.457 22.791 1.00 86.94 323 LEU A CA 1
ATOM 2569 C C . LEU A 1 323 ? -7.003 10.804 22.425 1.00 86.94 323 LEU A C 1
ATOM 2571 O O . LEU A 1 323 ? -8.174 10.836 22.045 1.00 86.94 323 LEU A O 1
ATOM 2575 N N . LYS A 1 324 ? -6.241 11.903 22.505 1.00 86.38 324 LYS A N 1
ATOM 2576 C CA . LYS A 1 324 ? -6.684 13.248 22.099 1.00 86.38 324 LYS A CA 1
ATOM 2577 C C . LYS A 1 324 ? -7.128 13.259 20.636 1.00 86.38 324 LYS A C 1
ATOM 2579 O O . LYS A 1 324 ? -8.247 13.687 20.345 1.00 86.38 324 LYS A O 1
ATOM 2584 N N . LYS A 1 325 ? -6.274 12.760 19.738 1.00 84.88 325 LYS A N 1
ATOM 2585 C CA . LYS A 1 325 ? -6.530 12.728 18.292 1.00 84.88 325 LYS A CA 1
ATOM 2586 C C . LYS A 1 325 ? -7.724 11.844 17.939 1.00 84.88 325 LYS A C 1
ATOM 2588 O O . LYS A 1 325 ? -8.649 12.296 17.270 1.00 84.88 325 LYS A O 1
ATOM 2593 N N . THR A 1 326 ? -7.751 10.614 18.445 1.00 83.19 326 THR A N 1
ATOM 2594 C CA . THR A 1 326 ? -8.839 9.669 18.174 1.00 83.19 326 THR A CA 1
ATOM 2595 C C . THR A 1 326 ? -10.166 10.156 18.750 1.00 83.19 326 THR A C 1
ATOM 2597 O O . THR A 1 326 ? -11.199 10.003 18.104 1.00 83.19 326 THR A O 1
ATOM 2600 N N . PHE A 1 327 ? -10.171 10.791 19.927 1.00 82.75 327 PHE A N 1
ATOM 2601 C CA . PHE A 1 327 ? -11.390 11.380 20.485 1.00 82.75 327 PHE A CA 1
ATOM 2602 C C . PHE A 1 327 ? -11.934 12.507 19.601 1.00 82.75 327 PHE A C 1
ATOM 2604 O O . PHE A 1 327 ? -13.128 12.518 19.297 1.00 82.75 327 PHE A O 1
ATOM 2611 N N . ALA A 1 328 ? -11.071 13.430 19.165 1.00 81.06 328 ALA A N 1
ATOM 2612 C CA . ALA A 1 328 ? -11.464 14.520 18.274 1.00 81.06 328 ALA A CA 1
ATOM 2613 C C . ALA A 1 328 ? -12.026 13.988 16.945 1.00 81.06 328 ALA A C 1
ATOM 2615 O O . ALA A 1 328 ? -13.091 14.427 16.512 1.00 81.06 328 ALA A O 1
ATOM 2616 N N . TYR A 1 329 ? -11.360 12.989 16.358 1.00 78.44 329 TYR A N 1
ATOM 2617 C CA . TYR A 1 329 ? -11.792 12.331 15.126 1.00 78.44 329 TYR A CA 1
ATOM 2618 C C . TYR A 1 329 ? -13.166 11.658 15.276 1.00 78.44 329 TYR A C 1
ATOM 2620 O O . TYR A 1 329 ? -14.093 11.967 14.533 1.00 78.44 329 TYR A O 1
ATOM 2628 N N . VAL A 1 330 ? -13.339 10.793 16.284 1.00 76.25 330 VAL A N 1
ATOM 2629 C CA . VAL A 1 330 ? -14.581 10.018 16.483 1.00 76.25 330 VAL A CA 1
ATOM 2630 C C . VAL A 1 330 ? -15.774 10.905 16.845 1.00 76.25 330 VAL A C 1
ATOM 2632 O O . VAL A 1 330 ? -16.906 10.588 16.489 1.00 76.25 330 VAL A O 1
ATOM 2635 N N . THR A 1 331 ? -15.551 12.005 17.566 1.00 76.75 331 THR A N 1
ATOM 2636 C CA . THR A 1 331 ? -16.636 12.913 17.976 1.00 76.75 331 THR A CA 1
ATOM 2637 C C . THR A 1 331 ? -16.967 13.979 16.933 1.00 76.75 331 THR A C 1
ATOM 2639 O O . THR A 1 331 ? -17.925 14.725 17.131 1.00 76.75 331 THR A O 1
ATOM 2642 N N . GLY A 1 332 ? -16.180 14.096 15.854 1.00 70.81 332 GLY A N 1
ATOM 2643 C CA . GLY A 1 332 ? -16.326 15.148 14.838 1.00 70.81 332 GLY A CA 1
ATOM 2644 C C . GLY A 1 332 ? -16.220 16.573 15.402 1.00 70.81 332 GLY A C 1
ATOM 2645 O O . GLY A 1 332 ? -16.580 17.547 14.742 1.00 70.81 332 GLY A O 1
ATOM 2646 N N . SER A 1 333 ? -15.777 16.714 16.653 1.00 59.78 333 SER A N 1
ATOM 2647 C CA . SER A 1 333 ? -15.884 17.946 17.420 1.00 59.78 333 SER A CA 1
ATOM 2648 C C . SER A 1 333 ? -14.555 18.694 17.376 1.00 59.78 333 SER A C 1
ATOM 2650 O O . SER A 1 333 ? -13.617 18.389 18.110 1.00 59.78 333 SER A O 1
ATOM 2652 N N . ALA A 1 334 ? -14.513 19.762 16.578 1.00 59.91 334 ALA A N 1
ATOM 2653 C CA . ALA A 1 334 ? -13.465 20.781 16.673 1.00 59.91 334 ALA A CA 1
ATOM 2654 C C . ALA A 1 334 ? -13.557 21.605 17.979 1.00 59.91 334 ALA A C 1
ATOM 2656 O O . ALA A 1 334 ? -12.633 22.339 18.317 1.00 59.91 334 ALA A O 1
ATOM 2657 N N . LYS A 1 335 ? -14.681 21.517 18.711 1.00 60.41 335 LYS A N 1
ATOM 2658 C CA . LYS A 1 335 ? -15.005 22.393 19.854 1.00 60.41 335 LYS A CA 1
ATOM 2659 C C . LYS A 1 335 ? -14.647 21.814 21.224 1.00 60.41 335 LYS A C 1
ATOM 2661 O O . LYS A 1 335 ? -14.484 22.575 22.173 1.00 60.41 335 LYS A O 1
ATOM 2666 N N . ARG A 1 336 ? -14.547 20.491 21.353 1.00 69.38 336 ARG A N 1
ATOM 2667 C CA . ARG A 1 336 ? -14.215 19.802 22.605 1.00 69.38 336 ARG A CA 1
ATOM 2668 C C . ARG A 1 336 ? -13.190 18.709 22.342 1.00 69.38 336 ARG A C 1
ATOM 2670 O O . ARG A 1 336 ? -13.514 17.670 21.775 1.00 69.38 336 ARG A O 1
ATOM 2677 N N . THR A 1 337 ? -11.972 18.952 22.800 1.00 77.44 337 THR A N 1
ATOM 2678 C CA . THR A 1 337 ? -10.884 17.975 22.865 1.00 77.44 337 THR A CA 1
ATOM 2679 C C . THR A 1 337 ? -10.749 17.449 24.295 1.00 77.44 337 THR A C 1
ATOM 2681 O O . THR A 1 337 ? -11.360 17.982 25.225 1.00 77.44 337 THR A O 1
ATOM 2684 N N . LEU A 1 338 ? -9.975 16.378 24.485 1.00 83.25 338 LEU A N 1
ATOM 2685 C CA . LEU A 1 338 ? -9.612 15.932 25.830 1.00 83.25 338 LEU A CA 1
ATOM 2686 C C . LEU A 1 338 ? -8.683 16.969 26.468 1.00 83.25 338 LEU A C 1
ATOM 2688 O O . LEU A 1 338 ? -7.596 17.240 25.949 1.00 83.25 338 LEU A O 1
ATOM 2692 N N . THR A 1 339 ? -9.115 17.532 27.594 1.00 87.19 339 THR A N 1
ATOM 2693 C CA . THR A 1 339 ? -8.295 18.446 28.395 1.00 87.19 339 THR A CA 1
ATOM 2694 C C . THR A 1 339 ? -7.226 17.674 29.169 1.00 87.19 339 THR A C 1
ATOM 2696 O O . THR A 1 339 ? -7.306 16.453 29.325 1.00 87.19 339 THR A O 1
ATOM 2699 N N . ASP A 1 340 ? -6.230 18.371 29.713 1.00 88.00 340 ASP A N 1
ATOM 2700 C CA . ASP A 1 340 ? -5.207 17.716 30.537 1.00 88.00 340 ASP A CA 1
ATOM 2701 C C . ASP A 1 340 ? -5.795 17.128 31.832 1.00 88.00 340 ASP A C 1
ATOM 2703 O O . ASP A 1 340 ? -5.311 16.107 32.319 1.00 88.00 340 ASP A O 1
ATOM 2707 N N . GLN A 1 341 ? -6.900 17.692 32.338 1.00 86.25 341 GLN A N 1
ATOM 2708 C CA . GLN A 1 341 ? -7.657 17.113 33.454 1.00 86.25 341 GLN A CA 1
ATOM 2709 C C . GLN A 1 341 ? -8.334 15.792 33.060 1.00 86.25 341 GLN A C 1
ATOM 2711 O O . GLN A 1 341 ? -8.245 14.812 33.804 1.00 86.25 341 GLN A O 1
ATOM 2716 N N . ASP A 1 342 ? -8.966 15.735 31.880 1.00 86.69 342 ASP A N 1
ATOM 2717 C CA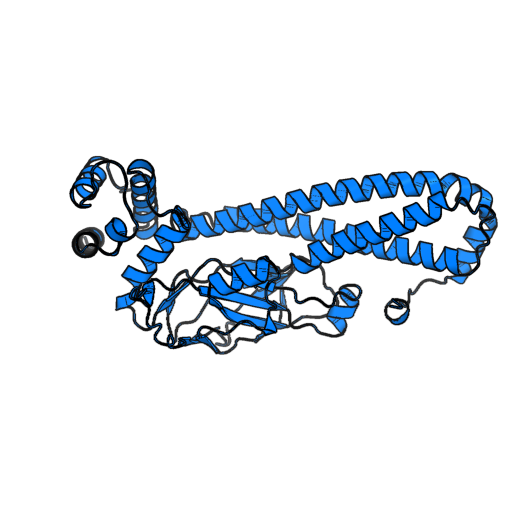 . ASP A 1 342 ? -9.563 14.497 31.356 1.00 86.69 342 ASP A CA 1
ATOM 2718 C C . ASP A 1 342 ? -8.490 13.417 31.159 1.00 86.69 342 ASP A C 1
ATOM 2720 O O . ASP A 1 342 ? -8.681 12.257 31.531 1.00 86.69 342 ASP A O 1
ATOM 2724 N N . LEU A 1 343 ? -7.329 13.801 30.625 1.00 86.25 343 LEU A N 1
ATOM 2725 C CA . LEU A 1 343 ? -6.190 12.904 30.466 1.00 86.25 343 LEU A CA 1
ATOM 2726 C C . LEU A 1 343 ? -5.651 12.410 31.809 1.00 86.25 343 LEU A C 1
ATOM 2728 O O . LEU A 1 343 ? -5.402 11.217 31.953 1.00 86.25 343 LEU A O 1
ATOM 2732 N N . GLN A 1 344 ? -5.498 13.279 32.808 1.00 85.31 344 GLN A N 1
ATOM 2733 C CA . GLN A 1 344 ? -5.042 12.867 34.137 1.00 85.31 344 GLN A CA 1
ATOM 2734 C C . GLN A 1 344 ? -6.029 11.889 34.792 1.00 85.31 344 GLN A C 1
ATOM 2736 O O . GLN A 1 344 ? -5.609 10.900 35.398 1.00 85.31 344 GLN A O 1
ATOM 2741 N N . TYR A 1 345 ? -7.334 12.111 34.606 1.00 83.69 345 TYR A N 1
ATOM 2742 C CA . TYR A 1 345 ? -8.376 11.180 35.035 1.00 83.69 345 TYR A CA 1
ATOM 2743 C C . TYR A 1 345 ? -8.255 9.817 34.337 1.00 83.69 345 TYR A C 1
ATOM 2745 O O . TYR A 1 345 ? -8.268 8.778 35.001 1.00 83.69 345 TYR A O 1
ATOM 2753 N N . LEU A 1 346 ? -8.090 9.806 33.010 1.00 83.75 346 LEU A N 1
ATOM 2754 C CA . LEU A 1 346 ? -7.896 8.578 32.230 1.00 83.75 346 LEU A CA 1
ATOM 2755 C C . LEU A 1 346 ? -6.614 7.842 32.634 1.00 83.75 346 LEU A C 1
ATOM 2757 O O . LEU A 1 346 ? -6.633 6.620 32.785 1.00 83.75 346 LEU A O 1
ATOM 2761 N N . ARG A 1 347 ? -5.527 8.577 32.888 1.00 83.62 347 ARG A N 1
ATOM 2762 C CA . ARG A 1 347 ? -4.266 8.021 33.389 1.00 83.62 347 ARG A CA 1
ATOM 2763 C C . ARG A 1 347 ? -4.464 7.302 34.715 1.00 83.62 347 ARG A C 1
ATOM 2765 O O . ARG A 1 347 ? -3.986 6.187 34.864 1.00 83.62 347 ARG A O 1
ATOM 2772 N N . GLY A 1 348 ? -5.186 7.922 35.652 1.00 80.50 348 GLY A N 1
ATOM 2773 C CA . GLY A 1 348 ? -5.492 7.332 36.958 1.00 80.50 348 GLY A CA 1
ATOM 2774 C C . GLY A 1 348 ? -6.396 6.098 36.878 1.00 80.50 348 GLY A C 1
ATOM 2775 O O . GLY A 1 348 ? -6.383 5.272 37.785 1.00 80.50 348 GLY A O 1
ATOM 2776 N N . LYS A 1 349 ? -7.166 5.948 35.793 1.00 78.06 349 LYS A N 1
ATOM 2777 C CA . LYS A 1 349 ? -7.989 4.758 35.523 1.00 78.06 349 LYS A CA 1
ATOM 2778 C C . LYS A 1 349 ? -7.212 3.613 34.884 1.00 78.06 349 LYS A C 1
ATOM 2780 O O . LYS A 1 349 ? -7.611 2.460 35.025 1.00 78.06 349 LYS A O 1
ATOM 2785 N N . LEU A 1 350 ? -6.131 3.902 34.173 1.00 76.25 350 LEU A N 1
ATOM 2786 C CA . LEU A 1 350 ? -5.245 2.886 33.625 1.00 76.25 350 LEU A CA 1
ATOM 2787 C C . LEU A 1 350 ? -4.261 2.471 34.727 1.00 76.25 350 LEU A C 1
ATOM 2789 O O . LEU A 1 350 ? -3.343 3.218 35.046 1.00 76.25 350 LEU A O 1
ATOM 2793 N N . ASN A 1 351 ? -4.449 1.281 35.310 1.00 66.25 351 ASN A N 1
ATOM 2794 C CA . ASN A 1 351 ? -3.554 0.698 36.322 1.00 66.25 351 ASN A CA 1
ATOM 2795 C C . ASN A 1 351 ? -2.153 0.403 35.730 1.00 66.25 351 ASN A C 1
ATOM 2797 O O . ASN A 1 351 ? -1.820 -0.741 35.411 1.00 66.25 351 ASN A O 1
ATOM 2801 N N . GLY A 1 352 ? -1.349 1.446 35.522 1.00 61.47 352 GLY A N 1
ATOM 2802 C CA . GLY A 1 352 ? 0.028 1.380 35.038 1.00 61.47 352 GLY A CA 1
ATOM 2803 C C . GLY A 1 352 ? 1.028 1.632 36.164 1.00 61.47 352 GLY A C 1
ATOM 2804 O O . GLY A 1 352 ? 0.795 2.487 37.015 1.00 61.47 352 GLY A O 1
ATOM 2805 N N . ASN A 1 353 ? 2.179 0.952 36.132 1.00 58.44 353 ASN A N 1
ATOM 2806 C CA . ASN A 1 353 ? 3.293 1.132 37.079 1.00 58.44 353 ASN A CA 1
ATOM 2807 C C . ASN A 1 353 ? 4.062 2.462 36.863 1.00 58.44 353 ASN A C 1
ATOM 2809 O O . ASN A 1 353 ? 5.275 2.534 37.027 1.00 58.44 353 ASN A O 1
ATOM 2813 N N . GLY A 1 354 ? 3.362 3.531 36.476 1.00 62.22 354 GLY A N 1
ATOM 2814 C CA . GLY A 1 354 ? 3.862 4.906 36.469 1.00 62.22 354 GLY A CA 1
ATOM 2815 C C . GLY A 1 354 ? 4.493 5.416 35.169 1.00 62.22 354 GLY A C 1
ATOM 2816 O O . GLY A 1 354 ? 4.432 6.626 34.952 1.00 62.22 354 GLY A O 1
ATOM 2817 N N . GLN A 1 355 ? 5.037 4.563 34.288 1.00 75.56 355 GLN A N 1
ATOM 2818 C CA . GLN A 1 355 ? 5.823 5.046 33.130 1.00 75.56 355 GLN A CA 1
ATOM 2819 C C . GLN A 1 355 ? 5.400 4.512 31.758 1.00 75.56 355 GLN A C 1
ATOM 2821 O O . GLN A 1 355 ? 5.404 5.284 30.801 1.00 75.56 355 GLN A O 1
ATOM 2826 N N . THR A 1 356 ? 4.994 3.247 31.651 1.00 86.19 356 THR A N 1
ATOM 2827 C CA . THR A 1 356 ? 4.619 2.641 30.368 1.00 86.19 356 THR A CA 1
ATOM 2828 C C . THR A 1 356 ? 3.298 1.882 30.442 1.00 86.19 356 THR A C 1
ATOM 2830 O O . THR A 1 356 ? 2.883 1.397 31.500 1.00 86.19 356 THR A O 1
ATOM 2833 N N . TYR A 1 357 ? 2.632 1.794 29.294 1.00 85.56 357 TYR A N 1
ATOM 2834 C CA . TYR A 1 357 ? 1.335 1.160 29.103 1.00 85.56 357 TYR A CA 1
ATOM 2835 C C . TYR A 1 357 ? 1.445 0.118 27.999 1.00 85.56 357 TYR A C 1
ATOM 2837 O O . TYR A 1 357 ? 1.958 0.393 26.920 1.00 85.56 357 TYR A O 1
ATOM 2845 N N . SER A 1 358 ? 0.959 -1.086 28.273 1.00 87.25 358 SER A N 1
ATOM 2846 C CA . SER A 1 358 ? 0.872 -2.180 27.305 1.00 87.25 358 SER A CA 1
ATOM 2847 C C . SER A 1 358 ? -0.495 -2.233 26.627 1.00 87.25 358 SER A C 1
ATOM 2849 O O . SER A 1 358 ? -1.491 -1.758 27.182 1.00 87.25 358 SER A O 1
ATOM 2851 N N . TYR A 1 359 ? -0.576 -2.921 25.484 1.00 83.38 359 TYR A N 1
ATOM 2852 C CA . TYR A 1 359 ? -1.856 -3.207 24.827 1.00 83.38 359 TYR A CA 1
ATOM 2853 C C . TYR A 1 359 ? -2.862 -3.882 25.777 1.00 83.38 359 TYR A C 1
ATOM 2855 O O . TYR A 1 359 ? -4.047 -3.559 25.774 1.00 83.38 359 TYR A O 1
ATOM 2863 N N . ALA A 1 360 ? -2.398 -4.780 26.652 1.00 81.44 360 ALA A N 1
ATOM 2864 C CA . ALA A 1 360 ? -3.262 -5.439 27.629 1.00 81.44 360 ALA A CA 1
ATOM 2865 C C . ALA A 1 360 ? -3.893 -4.440 28.615 1.00 81.44 360 ALA A C 1
ATOM 2867 O O . ALA A 1 360 ? -5.083 -4.535 28.905 1.00 81.44 360 ALA A O 1
ATOM 2868 N N . GLN A 1 361 ? -3.131 -3.451 29.086 1.00 80.44 361 GLN A N 1
ATOM 2869 C CA . GLN A 1 361 ? -3.654 -2.393 29.958 1.00 80.44 361 GLN A CA 1
ATOM 2870 C C . GLN A 1 361 ? -4.587 -1.434 29.215 1.00 80.44 361 GLN A C 1
ATOM 2872 O O . GLN A 1 361 ? -5.537 -0.936 29.812 1.00 80.44 361 GLN A O 1
ATOM 2877 N N . PHE A 1 362 ? -4.332 -1.195 27.929 1.00 79.88 362 PHE A N 1
ATOM 2878 C CA . PHE A 1 362 ? -5.172 -0.358 27.078 1.00 79.88 362 PHE A CA 1
ATOM 2879 C C . PHE A 1 362 ? -6.518 -1.019 26.740 1.00 79.88 362 PHE A C 1
ATOM 2881 O O . PHE A 1 362 ? -7.554 -0.374 26.855 1.00 79.88 362 PHE A O 1
ATOM 2888 N N . ALA A 1 363 ? -6.513 -2.296 26.345 1.00 76.31 363 ALA A N 1
ATOM 2889 C CA . ALA A 1 363 ? -7.667 -2.954 25.727 1.00 76.31 363 ALA A CA 1
ATOM 2890 C C . ALA A 1 363 ? -8.265 -4.128 26.523 1.00 76.31 363 ALA A C 1
ATOM 2892 O O . ALA A 1 363 ? -9.436 -4.439 26.327 1.00 76.31 363 ALA A O 1
ATOM 2893 N N . LYS A 1 364 ? -7.495 -4.807 27.389 1.00 67.62 364 LYS A N 1
ATOM 2894 C CA . LYS A 1 364 ? -7.918 -6.072 28.036 1.00 67.62 364 LYS A CA 1
ATOM 2895 C C . LYS A 1 364 ? -8.327 -5.920 29.499 1.00 67.62 364 LYS A C 1
ATOM 2897 O O . LYS A 1 364 ? -9.045 -6.767 30.023 1.00 67.62 364 LYS A O 1
ATOM 2902 N N . VAL A 1 365 ? -7.874 -4.869 30.178 1.00 57.22 365 VAL A N 1
ATOM 2903 C CA . VAL A 1 365 ? -8.295 -4.582 31.554 1.00 57.22 365 VAL A CA 1
ATOM 2904 C C . VAL A 1 365 ? -9.657 -3.877 31.507 1.00 57.22 365 VAL A C 1
ATOM 2906 O O . VAL A 1 365 ? -9.834 -2.919 30.759 1.00 57.22 365 VAL A O 1
ATOM 2909 N N . ASN A 1 366 ? -10.616 -4.345 32.319 1.00 49.34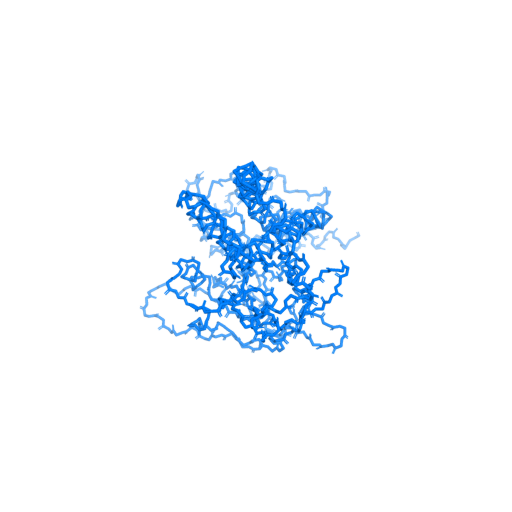 366 ASN A N 1
ATOM 2910 C CA . ASN A 1 366 ? -12.023 -3.894 32.411 1.00 49.34 366 ASN A CA 1
ATOM 2911 C C . ASN A 1 366 ? -12.246 -2.371 32.579 1.00 49.34 366 ASN A C 1
ATOM 2913 O O . ASN A 1 366 ? -13.381 -1.900 32.575 1.00 49.34 366 ASN A O 1
ATOM 2917 N N . THR A 1 367 ? -11.187 -1.579 32.703 1.00 46.12 367 THR A N 1
ATOM 2918 C CA . THR A 1 367 ? -11.213 -0.125 32.862 1.00 46.12 367 THR A CA 1
ATOM 2919 C C . THR A 1 367 ? -11.655 0.609 31.594 1.00 46.12 367 THR A C 1
ATOM 2921 O O . THR A 1 367 ? -12.308 1.648 31.697 1.00 46.12 367 THR A O 1
ATOM 2924 N N . TRP A 1 368 ? -11.383 0.075 30.397 1.00 43.66 368 TRP A N 1
ATOM 2925 C CA . TRP A 1 368 ? -11.750 0.748 29.142 1.00 43.66 368 TRP A CA 1
ATOM 2926 C C . TRP A 1 368 ? -13.239 0.594 28.782 1.00 43.66 368 TRP A C 1
ATOM 2928 O O . TRP A 1 368 ? -13.855 1.550 28.320 1.00 43.66 368 TRP A O 1
ATOM 2938 N N . LEU A 1 369 ? -13.862 -0.558 29.065 1.00 41.97 369 LEU A N 1
ATOM 2939 C CA . LEU A 1 369 ? -15.309 -0.792 28.883 1.00 41.97 369 LEU A CA 1
ATOM 2940 C C . LEU A 1 369 ? -16.171 0.090 29.813 1.00 41.97 369 LEU A C 1
ATOM 2942 O O . LEU A 1 369 ? -17.199 0.631 29.389 1.00 41.97 369 LEU A O 1
ATOM 2946 N N . GLU A 1 370 ? -15.723 0.318 31.052 1.00 40.66 370 GLU A N 1
ATOM 2947 C CA . GLU A 1 370 ? -16.366 1.260 31.983 1.00 40.66 370 GLU A CA 1
ATOM 2948 C C . GLU A 1 370 ? -16.148 2.731 31.590 1.00 40.66 370 GLU A C 1
ATOM 2950 O O . GLU A 1 370 ? -17.053 3.557 31.737 1.00 40.66 370 GLU A O 1
ATOM 2955 N N . ALA A 1 371 ? -14.977 3.077 31.044 1.00 45.09 371 ALA A N 1
ATOM 2956 C CA . ALA A 1 371 ? -14.709 4.423 30.536 1.00 45.09 371 ALA A CA 1
ATOM 2957 C C . ALA A 1 371 ? -15.500 4.728 29.248 1.00 45.09 371 ALA A C 1
ATOM 2959 O O . ALA A 1 371 ? -15.979 5.847 29.067 1.00 45.09 371 ALA A O 1
ATOM 2960 N N . LYS A 1 372 ? -15.697 3.727 28.379 1.00 53.22 372 LYS A N 1
ATOM 2961 C CA . LYS A 1 372 ? -16.363 3.851 27.072 1.00 53.22 372 LYS A CA 1
ATOM 2962 C C . LYS A 1 372 ? -17.869 4.066 27.185 1.00 53.22 372 LYS A C 1
ATOM 2964 O O . LYS A 1 372 ? -18.417 4.913 26.482 1.00 53.22 372 LYS A O 1
ATOM 2969 N N . SER A 1 373 ? -18.524 3.368 28.111 1.00 37.38 373 SER A N 1
ATOM 2970 C CA . SER A 1 373 ? -19.939 3.606 28.407 1.00 37.38 373 SER A CA 1
ATOM 2971 C C . SER A 1 373 ? -20.156 5.031 28.933 1.00 37.38 373 SER A C 1
ATOM 2973 O O . SER A 1 373 ? -21.076 5.704 28.491 1.00 37.38 373 SER A O 1
ATOM 2975 N N . ARG A 1 374 ? -19.256 5.575 29.762 1.00 38.38 374 ARG A N 1
ATOM 2976 C CA . ARG A 1 374 ? -19.383 6.956 30.265 1.00 38.38 374 ARG A CA 1
ATOM 2977 C C . ARG A 1 374 ? -18.967 8.046 29.270 1.00 38.38 374 ARG A C 1
ATOM 2979 O O . ARG A 1 374 ? -19.611 9.087 29.256 1.00 38.38 374 ARG A O 1
ATOM 2986 N N . LEU A 1 375 ? -17.944 7.843 28.437 1.00 43.44 375 LEU A N 1
ATOM 2987 C CA . LEU A 1 375 ? -17.495 8.849 27.457 1.00 43.44 375 LEU A CA 1
ATOM 2988 C C . LEU A 1 375 ? -18.435 8.960 26.250 1.00 43.44 375 LEU A C 1
ATOM 2990 O O . LEU A 1 375 ? -18.751 10.073 25.839 1.00 43.44 375 LEU A O 1
ATOM 2994 N N . ILE A 1 376 ? -18.937 7.836 25.725 1.00 40.09 376 ILE A N 1
ATOM 2995 C CA . ILE A 1 376 ? -19.855 7.840 24.574 1.00 40.09 376 ILE A CA 1
ATOM 2996 C C . ILE A 1 376 ? -21.270 8.264 25.000 1.00 40.09 376 ILE A C 1
ATOM 2998 O O . ILE A 1 376 ? -21.881 9.072 24.309 1.00 40.09 376 ILE A O 1
ATOM 3002 N N . ILE A 1 377 ? -21.775 7.825 26.164 1.00 36.94 377 ILE A N 1
ATOM 3003 C CA . ILE A 1 377 ? -23.102 8.252 26.661 1.00 36.94 377 ILE A CA 1
ATOM 3004 C C . ILE A 1 377 ? -23.102 9.740 27.044 1.00 36.94 377 ILE A C 1
ATOM 3006 O O . ILE A 1 377 ? -24.092 10.427 26.813 1.00 36.94 377 ILE A O 1
ATOM 3010 N N . LYS A 1 378 ? -21.993 10.283 27.564 1.00 34.75 378 LYS A N 1
ATOM 3011 C CA . LYS A 1 378 ? -21.894 11.714 27.907 1.00 34.75 378 LYS A CA 1
ATOM 3012 C C . LYS A 1 378 ? -21.650 12.613 26.685 1.00 34.75 378 LYS A C 1
ATOM 3014 O O . LYS A 1 378 ? -22.012 13.785 26.728 1.00 34.75 378 LYS A O 1
ATOM 3019 N N . ALA A 1 379 ? -21.077 12.078 25.603 1.00 37.19 379 ALA A N 1
ATOM 3020 C CA . ALA A 1 379 ? -20.983 12.764 24.312 1.00 37.19 379 ALA A CA 1
ATOM 3021 C C . ALA A 1 379 ? -22.321 12.734 23.547 1.00 37.19 379 ALA A C 1
ATOM 3023 O O . ALA A 1 379 ? -22.759 13.767 23.053 1.00 37.19 379 ALA A O 1
ATOM 3024 N N . ALA A 1 380 ? -23.021 11.594 23.527 1.00 31.52 380 ALA A N 1
ATOM 3025 C CA . ALA A 1 380 ? -24.337 11.466 22.896 1.00 31.52 380 ALA A CA 1
ATOM 3026 C C . ALA A 1 380 ? -25.451 12.198 23.672 1.00 31.52 380 ALA A C 1
ATOM 3028 O O . ALA A 1 380 ? -26.361 12.752 23.065 1.00 31.52 380 ALA A O 1
ATOM 3029 N N . GLY A 1 381 ? -25.356 12.270 25.005 1.00 30.72 381 GLY A N 1
ATOM 3030 C CA . GLY A 1 381 ? -26.323 12.967 25.861 1.00 30.72 381 GLY A CA 1
ATOM 3031 C C . GLY A 1 381 ? -26.273 14.500 25.808 1.00 30.72 381 GLY A C 1
ATOM 3032 O O . GLY A 1 381 ? -27.146 15.134 26.383 1.00 30.72 381 GLY A O 1
ATOM 3033 N N . ASN A 1 382 ? -25.288 15.094 25.123 1.00 32.59 382 ASN A N 1
ATOM 3034 C CA . ASN A 1 382 ? -25.160 16.550 24.949 1.00 32.59 382 ASN A CA 1
ATOM 3035 C C . ASN A 1 382 ? -25.285 17.009 23.482 1.00 32.59 382 ASN A C 1
ATOM 3037 O O . ASN A 1 382 ? -25.136 18.195 23.208 1.00 32.59 382 ASN A O 1
ATOM 3041 N N . CYS A 1 383 ? -25.561 16.096 22.545 1.00 30.20 383 CYS A N 1
ATOM 3042 C CA . CYS A 1 383 ? -25.967 16.429 21.171 1.00 30.20 383 CYS A CA 1
ATOM 3043 C C . CYS A 1 383 ? -27.487 16.292 20.957 1.00 30.20 383 CYS A C 1
ATOM 3045 O O . CYS A 1 383 ? -27.961 16.411 19.832 1.00 30.20 383 CYS A O 1
ATOM 3047 N N . ALA A 1 384 ? -28.240 16.058 22.035 1.00 28.84 384 ALA A N 1
ATOM 3048 C CA . ALA A 1 384 ? -29.696 16.103 22.073 1.00 28.84 384 ALA A CA 1
ATOM 3049 C C . ALA A 1 384 ? -30.163 17.084 23.163 1.00 28.84 384 ALA A C 1
ATOM 3051 O O . ALA A 1 384 ? -30.815 16.678 24.123 1.00 28.84 384 ALA A O 1
ATOM 3052 N N . VAL A 1 385 ? -29.778 18.357 23.018 1.00 27.39 385 VAL A N 1
ATOM 3053 C CA . VAL A 1 385 ? -30.529 19.540 23.475 1.00 27.39 385 VAL A CA 1
ATOM 3054 C C . VAL A 1 385 ? -30.352 20.628 22.428 1.00 27.39 385 VAL A C 1
ATOM 3056 O O . VAL A 1 385 ? -29.182 20.868 22.049 1.00 27.39 385 VAL A O 1
#

Radius of gyration: 27.01 Å; chains: 1; bounding box: 66×49×82 Å

Foldseek 3Di:
DDLPPLDDDPDPLVVVLVVCLVCLVVCVVCLVVVLVVLVVVLVVLVVLLVVLVVLQVVLQLVLLCCLFFDVPVVVLVVSVVVSLVSLAVSLVVLVVVLVVLVSVVVSVVPDPPSVDPPVVSVVSSVVSNVSSLVSLLVSQQAQKHWSAFWNQEAEAFDFTWTKMWGSYQLVWDFWKKFKAKAFPVVVVCCVVVVDAPVVTDGQFDWPLRIFTFDQDPSITMTTQDDPVPRGTGTHTGHDDPDDPDPDPDDLLLGWIKIKIWTDDDPRSCSSSSNNDGIHIDIHDTHRYYHDPVSVQLNVLNSLCCSQPNPDFKDWLVSVLVSQQRNLCVVLVDPPDTQDVVNSVVLVVLQPDPPTIDGSCSRRVPCSVVVVCCVVVCVSVVVVPD

InterPro domains:
  IPR001217 Transcription factor STAT [PTHR11801] (21-366)
  IPR008967 p53-like transcription factor, DNA-binding domain superfamily [SSF49417] (139-369)
  IPR012345 STAT transcription factor, DNA-binding, N-terminal [G3DSA:2.60.40.630] (145-291)
  IPR048988 Signal transducer and activator of transcription, linker domain [PF21354] (311-366)